Protein AF-A0AA39IUS7-F1 (afdb_monomer_lite)

Secondary structure (DSSP, 8-state):
---HHHHHHHHHHHHTTSS-TT-TTTHHHHHHHHHHHHHHHHHS-S---SGGGTHHHHHHHHHHHTTS-TT-HHHHHHHHHHHHHHHHH---HHHHHHHHHHHHHTT-HHHHHHHHHHHHHHH--HHHHHHHHHHHHHHHHHHHHHHHHGGG--BPTT-S--THHHHSPPP-----HHHHHHHHHHHHHHHTSTTHHHHHHHHHHHHHHHHTTS-EEPHHHHHHHHHH-TT-TT--GGG--EESTTTT-HHHHHHHHHHHHHHHHHHHHHHTSTT----HHHHHHHHHHHTTT-SEEEETTTTEEEE--TT-BHHHHT---EEEPTTS-EEE---TTTHHHHHHHHHHHHHHHHHHHHTT-S-HHHHHHHHHHHHHHH--B---SSSSS----S-TTTTTTTTS------------------------

pLDDT: mean 76.93, std 23.6, range [20.56, 97.19]

Radius of gyration: 26.03 Å; chains: 1; bounding box: 66×70×73 Å

InterPro domains:
  IPR036597 Fido-like domain superfamily [G3DSA:1.10.3290.10] (177-383)
  IPR036597 Fido-like domain superfamily [SSF140931] (259-381)

Sequence (428 aa):
MVLVPSIITMAHLKCFQTSRPDLKHSAVAASLLSHILYSLCMMLPKQTLPTDIMGAEDSSKLEASLLVDDTNLFACAASARLWEGLLERYRIPFLLLLVADVRMALDHAPTALPLYRELQTTIQNINLASWIDESDETISFTRRVTDSLRLSIEYAPGQNWRPERLSEPFPLFKLSKETHSEIDRLWSEVSELENADRDLKTFHCIHTNDIEGVGTLEDSSYLLLLTRGLFSANTRRETVVYTGELKEQPELFLRVLRGTNNALSRVMEMATSEHLTLTPAIICELHHVMLQGTQTVYLDDRDTLRYCAVGVTRQATQINVTARLPTGKMVQFCPHTEVDSYMAYLYHRFNMLMKSLDEDQLDAYACAAWISQNFIDIHPFEVSFGIYYSPPRRLQSRMAMAGSRECSHPFPRATRSAPYLRYNGHQE

Structure (mmCIF, N/CA/C/O backbone):
data_AF-A0AA39IUS7-F1
#
_entry.id   AF-A0AA39IUS7-F1
#
loop_
_atom_site.group_PDB
_atom_site.id
_atom_site.type_symbol
_atom_site.label_atom_id
_atom_site.label_alt_id
_atom_site.label_comp_id
_atom_site.label_asym_id
_atom_site.label_entity_id
_atom_site.label_seq_id
_atom_site.pdbx_PDB_ins_code
_atom_site.Cartn_x
_atom_site.Cartn_y
_atom_site.Cartn_z
_atom_site.occupancy
_atom_site.B_iso_or_equiv
_atom_site.auth_seq_id
_atom_site.auth_comp_id
_atom_site.auth_asym_id
_atom_site.auth_atom_id
_atom_site.pdbx_PDB_model_num
ATOM 1 N N . MET A 1 1 ? 8.312 -0.439 -39.331 1.00 34.50 1 MET A N 1
ATOM 2 C CA . MET A 1 1 ? 9.442 -1.402 -39.288 1.00 34.50 1 MET A CA 1
ATOM 3 C C . MET A 1 1 ? 10.721 -0.617 -38.995 1.00 34.50 1 MET A C 1
ATOM 5 O O . MET A 1 1 ? 10.888 0.412 -39.626 1.00 34.50 1 MET A O 1
ATOM 9 N N . VAL A 1 2 ? 11.571 -1.069 -38.055 1.00 25.72 2 VAL A N 1
ATOM 10 C CA . VAL A 1 2 ? 12.779 -0.404 -37.463 1.00 25.72 2 VAL A CA 1
ATOM 11 C C . VAL A 1 2 ? 12.567 0.404 -36.154 1.00 25.72 2 VAL A C 1
ATOM 13 O O . VAL A 1 2 ? 13.534 0.833 -35.547 1.00 25.72 2 VAL A O 1
ATOM 16 N N . LEU A 1 3 ? 11.352 0.520 -35.602 1.00 27.38 3 LEU A N 1
ATOM 17 C CA . LEU A 1 3 ? 11.117 1.361 -34.406 1.00 27.38 3 LEU A CA 1
ATOM 18 C C . LEU A 1 3 ? 11.402 0.702 -33.035 1.00 27.38 3 LEU A C 1
ATOM 20 O O . LEU A 1 3 ? 11.762 1.401 -32.098 1.00 27.38 3 LEU A O 1
ATOM 24 N N . VAL A 1 4 ? 11.306 -0.623 -32.894 1.00 29.17 4 VAL A N 1
ATOM 25 C CA . VAL A 1 4 ? 11.334 -1.285 -31.566 1.00 29.17 4 VAL A CA 1
ATOM 26 C C . VAL A 1 4 ? 12.717 -1.280 -30.876 1.00 29.17 4 VAL A C 1
ATOM 28 O O . VAL A 1 4 ? 12.769 -0.958 -29.691 1.00 29.17 4 VAL A O 1
ATOM 31 N N . PRO A 1 5 ? 13.854 -1.528 -31.565 1.00 27.59 5 PRO A N 1
ATOM 32 C CA . PRO A 1 5 ? 15.173 -1.477 -30.918 1.00 27.59 5 PRO A CA 1
ATOM 33 C C . PRO A 1 5 ? 15.584 -0.053 -30.506 1.00 27.59 5 PRO A C 1
ATOM 35 O O . PRO A 1 5 ? 16.301 0.137 -29.527 1.00 27.59 5 PRO A O 1
ATOM 38 N N . SER A 1 6 ? 15.115 0.964 -31.235 1.00 28.98 6 SER A N 1
ATOM 39 C CA . SER A 1 6 ? 15.428 2.372 -30.964 1.00 28.98 6 SER A CA 1
ATOM 40 C C . SER A 1 6 ? 14.636 2.938 -29.782 1.00 28.98 6 SER A C 1
ATOM 42 O O . SER A 1 6 ? 15.173 3.763 -29.053 1.00 28.98 6 SER A O 1
ATOM 44 N N . ILE A 1 7 ? 13.408 2.463 -29.544 1.00 36.44 7 ILE A N 1
ATOM 45 C CA . ILE A 1 7 ? 12.541 2.943 -28.453 1.00 36.44 7 ILE A CA 1
ATOM 46 C C . ILE A 1 7 ? 13.031 2.444 -27.080 1.00 36.44 7 ILE A C 1
ATOM 48 O O . ILE A 1 7 ? 13.135 3.237 -26.149 1.00 36.44 7 ILE A O 1
ATOM 52 N N . ILE A 1 8 ? 13.450 1.175 -26.970 1.00 35.47 8 ILE A N 1
ATOM 53 C CA . ILE A 1 8 ? 13.992 0.607 -25.715 1.00 35.47 8 ILE A CA 1
ATOM 54 C C . ILE A 1 8 ? 15.363 1.218 -25.370 1.00 35.47 8 ILE A C 1
ATOM 56 O O . ILE A 1 8 ? 15.661 1.484 -24.208 1.00 35.47 8 ILE A O 1
ATOM 60 N N . THR A 1 9 ? 16.174 1.526 -26.388 1.00 34.22 9 THR A N 1
ATOM 61 C CA . THR A 1 9 ? 17.490 2.160 -26.206 1.00 34.22 9 THR A CA 1
ATOM 62 C C . THR A 1 9 ? 17.373 3.657 -25.862 1.00 34.22 9 THR A C 1
ATOM 64 O O . THR A 1 9 ? 18.205 4.176 -25.121 1.00 34.22 9 THR A O 1
ATOM 67 N N . MET A 1 10 ? 16.341 4.366 -26.347 1.00 29.61 10 MET A N 1
ATOM 68 C CA . MET A 1 10 ? 16.138 5.795 -26.045 1.00 29.61 10 MET A CA 1
ATOM 69 C C . MET A 1 10 ? 15.503 6.048 -24.671 1.00 29.61 10 MET A C 1
ATOM 71 O O . MET A 1 10 ? 15.931 6.989 -24.004 1.00 29.61 10 MET A O 1
ATOM 75 N N . ALA A 1 11 ? 14.577 5.198 -24.209 1.00 34.97 11 ALA A N 1
ATOM 76 C CA . ALA A 1 11 ? 13.985 5.326 -22.871 1.00 34.97 11 ALA A CA 1
ATOM 77 C C . ALA A 1 11 ? 15.021 5.117 -21.742 1.00 34.97 11 ALA A C 1
ATOM 79 O O . ALA A 1 11 ? 14.985 5.792 -20.715 1.00 34.97 11 ALA A O 1
ATOM 80 N N . HIS A 1 12 ? 16.009 4.239 -21.957 1.00 40.88 12 HIS A N 1
ATOM 81 C CA . HIS A 1 12 ? 17.028 3.901 -20.952 1.00 40.88 12 HIS A CA 1
ATOM 82 C C . HIS A 1 12 ? 18.187 4.907 -20.851 1.00 40.88 12 HIS A C 1
ATOM 84 O O . HIS A 1 12 ? 18.722 5.129 -19.766 1.00 40.88 12 HIS A O 1
ATOM 90 N N . LEU A 1 13 ? 18.567 5.573 -21.948 1.00 33.25 13 LEU A N 1
ATOM 91 C CA . LEU A 1 13 ? 19.702 6.511 -21.952 1.00 33.25 13 LEU A CA 1
ATOM 92 C C . LEU A 1 13 ? 19.405 7.856 -21.265 1.00 33.25 13 LEU A C 1
ATOM 94 O O . LEU A 1 13 ? 20.345 8.541 -20.861 1.00 33.25 13 LEU A O 1
ATOM 98 N N . LYS A 1 14 ? 18.130 8.234 -21.104 1.00 35.59 14 LYS A N 1
ATOM 99 C CA . LYS A 1 14 ? 17.738 9.522 -20.505 1.00 35.59 14 LYS A CA 1
ATOM 100 C C . LYS A 1 14 ? 17.311 9.441 -19.040 1.00 35.59 14 LYS A C 1
ATOM 102 O O . LYS A 1 14 ? 17.707 10.328 -18.286 1.00 35.59 14 LYS A O 1
ATOM 107 N N . CYS A 1 15 ? 16.614 8.387 -18.601 1.00 35.00 15 CYS A N 1
ATOM 108 C CA . CYS A 1 15 ? 16.263 8.226 -17.179 1.00 35.00 15 CYS A CA 1
ATOM 109 C C . CYS A 1 15 ? 17.498 8.129 -16.267 1.00 35.00 15 CYS A C 1
ATOM 111 O O . CYS A 1 15 ? 17.465 8.610 -15.141 1.00 35.00 15 CYS A O 1
ATOM 113 N N . PHE A 1 16 ? 18.619 7.595 -16.764 1.00 34.94 16 PHE A N 1
ATOM 114 C CA . PHE A 1 16 ? 19.870 7.522 -16.001 1.00 34.94 16 PHE A CA 1
ATOM 115 C C . PHE A 1 16 ? 20.668 8.836 -15.956 1.00 34.94 16 PHE A C 1
ATOM 117 O O . PHE A 1 16 ? 21.537 8.989 -15.099 1.00 34.94 16 PHE A O 1
ATOM 124 N N . GLN A 1 17 ? 20.408 9.789 -16.858 1.00 33.72 17 GLN A N 1
ATOM 125 C CA . GLN A 1 17 ? 21.148 11.058 -16.907 1.00 33.72 17 GLN A CA 1
ATOM 126 C C . GLN A 1 17 ? 20.554 12.147 -16.002 1.00 33.72 17 GLN A C 1
ATOM 128 O O . GLN A 1 17 ? 21.246 13.122 -15.710 1.00 33.72 17 GLN A O 1
ATOM 133 N N . THR A 1 18 ? 19.312 12.003 -15.531 1.00 33.41 18 THR A N 1
ATOM 134 C CA . THR A 1 18 ? 18.610 13.069 -14.794 1.00 33.41 18 THR A CA 1
ATOM 135 C C . THR A 1 18 ? 18.605 12.901 -13.270 1.00 33.41 18 THR A C 1
ATOM 137 O O . THR A 1 18 ? 18.294 13.857 -12.562 1.00 33.41 18 THR A O 1
ATOM 140 N N . SER A 1 19 ? 19.044 11.763 -12.724 1.00 33.72 19 SER A N 1
ATOM 141 C CA . SER A 1 19 ? 19.106 11.526 -11.274 1.00 33.72 19 SER A CA 1
ATOM 142 C C . SER A 1 19 ? 20.550 11.422 -10.751 1.00 33.72 19 SER A C 1
ATOM 144 O O . SER A 1 19 ? 21.121 10.340 -10.666 1.00 33.72 19 SER A O 1
ATOM 146 N N . ARG A 1 20 ? 21.082 12.574 -10.308 1.00 35.34 20 ARG A N 1
ATOM 147 C CA . ARG A 1 20 ? 22.331 12.816 -9.537 1.00 35.34 20 ARG A CA 1
ATOM 148 C C . ARG A 1 20 ? 23.661 12.882 -10.328 1.00 35.34 20 ARG A C 1
ATOM 150 O O . ARG A 1 20 ? 24.237 11.848 -10.653 1.00 35.34 20 ARG A O 1
ATOM 157 N N . PRO A 1 21 ? 24.253 14.083 -10.507 1.00 32.94 21 PRO A N 1
ATOM 158 C CA . PRO A 1 21 ? 25.556 14.253 -11.168 1.00 32.94 21 PRO A CA 1
ATOM 159 C C . PRO A 1 21 ? 26.789 13.815 -10.341 1.00 32.94 21 PRO A C 1
ATOM 161 O O . PRO A 1 21 ? 27.897 13.798 -10.879 1.00 32.94 21 PRO A O 1
ATOM 164 N N . ASP A 1 22 ? 26.631 13.416 -9.072 1.00 31.47 22 ASP A N 1
ATOM 165 C CA . ASP A 1 22 ? 27.772 13.270 -8.147 1.00 31.47 22 ASP A CA 1
ATOM 166 C C . ASP A 1 22 ? 28.261 11.828 -7.900 1.00 31.47 22 ASP A C 1
ATOM 168 O O . ASP A 1 22 ? 29.234 11.622 -7.175 1.00 31.47 22 ASP A O 1
ATOM 172 N N . LEU A 1 23 ? 27.676 10.811 -8.543 1.00 34.53 23 LEU A N 1
ATOM 173 C CA . LEU A 1 23 ? 28.151 9.420 -8.455 1.00 34.53 23 LEU A CA 1
ATOM 174 C C . LEU A 1 23 ? 28.782 8.964 -9.779 1.00 34.53 23 LEU A C 1
ATOM 176 O O . LEU A 1 23 ? 28.212 8.194 -10.551 1.00 34.53 23 LEU A O 1
ATOM 180 N N . LYS A 1 24 ? 30.025 9.399 -10.019 1.00 33.94 24 LYS A N 1
ATOM 181 C CA . LYS A 1 24 ? 30.855 9.027 -11.188 1.00 33.94 24 LYS A CA 1
ATOM 182 C C . LYS A 1 24 ? 31.202 7.529 -11.303 1.00 33.94 24 LYS A C 1
ATOM 184 O O . LYS A 1 24 ? 31.872 7.142 -12.255 1.00 33.94 24 LYS A O 1
ATOM 189 N N . HIS A 1 25 ? 30.730 6.676 -10.393 1.00 33.97 25 HIS A N 1
ATOM 190 C CA . HIS A 1 25 ? 30.940 5.224 -10.444 1.00 33.97 25 HIS A CA 1
ATOM 191 C C . HIS A 1 25 ? 29.830 4.443 -11.190 1.00 33.97 25 HIS A C 1
ATOM 193 O O . HIS A 1 25 ? 29.992 3.250 -11.417 1.00 33.97 25 HIS A O 1
ATOM 199 N N . SER A 1 26 ? 28.753 5.097 -11.656 1.00 39.56 26 SER A N 1
ATOM 200 C CA . SER A 1 26 ? 27.622 4.456 -12.372 1.00 39.56 26 SER A CA 1
ATOM 201 C C . SER A 1 26 ? 27.828 4.262 -13.893 1.00 39.56 26 SER A C 1
ATOM 203 O O . SER A 1 26 ? 27.102 3.514 -14.548 1.00 39.56 26 SER A O 1
ATOM 205 N N . ALA A 1 27 ? 28.862 4.867 -14.490 1.00 31.34 27 ALA A N 1
ATOM 206 C CA . ALA A 1 27 ? 29.092 4.790 -15.940 1.00 31.34 27 ALA A CA 1
ATOM 207 C C . ALA A 1 27 ? 29.360 3.357 -16.460 1.00 31.34 27 ALA A C 1
ATOM 209 O O . ALA A 1 27 ? 29.090 3.060 -17.623 1.00 31.34 27 ALA A O 1
ATOM 210 N N . VAL A 1 28 ? 29.851 2.458 -15.599 1.00 32.34 28 VAL A N 1
ATOM 211 C CA . VAL A 1 28 ? 30.088 1.044 -15.939 1.00 32.34 28 VAL A CA 1
ATOM 212 C C . VAL A 1 28 ? 28.777 0.248 -15.935 1.00 32.34 28 VAL A C 1
ATOM 214 O O . VAL A 1 28 ? 28.545 -0.520 -16.864 1.00 32.34 28 VAL A O 1
ATOM 217 N N . ALA A 1 29 ? 27.878 0.504 -14.977 1.00 35.59 29 ALA A N 1
ATOM 218 C CA . ALA A 1 29 ? 26.562 -0.135 -14.911 1.00 35.59 29 ALA A CA 1
ATOM 219 C C . ALA A 1 29 ? 25.660 0.287 -16.082 1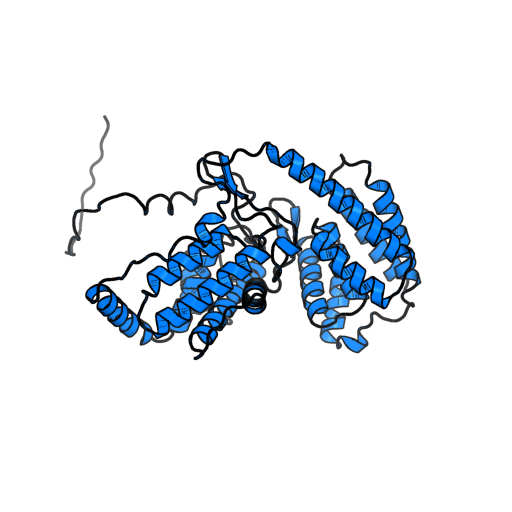.00 35.59 29 ALA A C 1
ATOM 221 O O . ALA A 1 29 ? 25.028 -0.565 -16.695 1.00 35.59 29 ALA A O 1
ATOM 222 N N . ALA A 1 30 ? 25.672 1.570 -16.464 1.00 35.12 30 ALA A N 1
ATOM 223 C CA . ALA A 1 30 ? 24.914 2.073 -17.615 1.00 35.12 30 ALA A CA 1
ATOM 224 C C . ALA A 1 30 ? 25.404 1.493 -18.960 1.00 35.12 30 ALA A C 1
ATOM 226 O O . ALA A 1 30 ? 24.603 1.204 -19.849 1.00 35.12 30 ALA A O 1
ATOM 227 N N . SER A 1 31 ? 26.718 1.279 -19.102 1.00 37.41 31 SER A N 1
ATOM 228 C CA . SER A 1 31 ? 27.314 0.629 -20.278 1.00 37.41 31 SER A CA 1
ATOM 229 C C . SER A 1 31 ? 26.973 -0.868 -20.340 1.00 37.41 31 SER A C 1
ATOM 231 O O . SER A 1 31 ? 26.578 -1.366 -21.395 1.00 37.41 31 SER A O 1
ATOM 233 N N . LEU A 1 32 ? 27.047 -1.576 -19.201 1.00 39.34 32 LEU A N 1
ATOM 234 C CA . LEU A 1 32 ? 26.687 -2.996 -19.111 1.00 39.34 32 LEU A CA 1
ATOM 235 C C . LEU A 1 32 ? 25.189 -3.229 -19.349 1.00 39.34 32 LEU A C 1
ATOM 237 O O . LEU A 1 32 ? 24.839 -4.108 -20.129 1.00 39.34 32 LEU A O 1
ATOM 241 N N . LEU A 1 33 ? 24.312 -2.420 -18.746 1.00 41.81 33 LEU A N 1
ATOM 242 C CA . LEU A 1 33 ? 22.859 -2.479 -18.947 1.00 41.81 33 LEU A CA 1
ATOM 243 C C . LEU A 1 33 ? 22.482 -2.195 -20.401 1.00 41.81 33 LEU A C 1
ATOM 245 O O . LEU A 1 33 ? 21.697 -2.937 -20.978 1.00 41.81 33 LEU A O 1
ATOM 249 N N . SER A 1 34 ? 23.102 -1.195 -21.034 1.00 44.97 34 SER A N 1
ATOM 250 C CA . SER A 1 34 ? 22.923 -0.925 -22.466 1.00 44.97 34 SER A CA 1
ATOM 251 C C . SER A 1 34 ? 23.343 -2.120 -23.336 1.00 44.97 34 SER A C 1
ATOM 253 O O . SER A 1 34 ? 22.627 -2.496 -24.263 1.00 44.97 34 SER A O 1
ATOM 255 N N . HIS A 1 35 ? 24.451 -2.795 -23.009 1.00 42.31 35 HIS A N 1
ATOM 256 C CA . HIS A 1 35 ? 24.886 -4.012 -23.708 1.00 42.31 35 HIS A CA 1
ATOM 257 C C . HIS A 1 35 ? 23.999 -5.237 -23.447 1.00 42.31 35 HIS A C 1
ATOM 259 O O . HIS A 1 35 ? 23.743 -6.011 -24.374 1.00 42.31 35 HIS A O 1
ATOM 265 N N . ILE A 1 36 ? 23.501 -5.413 -22.223 1.00 45.62 36 ILE A N 1
ATOM 266 C CA . ILE A 1 36 ? 22.589 -6.500 -21.844 1.00 45.62 36 ILE A CA 1
ATOM 267 C C . ILE A 1 36 ? 21.228 -6.301 -22.514 1.00 45.62 36 ILE A C 1
ATOM 269 O O . ILE A 1 36 ? 20.709 -7.245 -23.101 1.00 45.62 36 ILE A O 1
ATOM 273 N N . LEU A 1 37 ? 20.697 -5.076 -22.529 1.00 47.44 37 LEU A N 1
ATOM 274 C CA . LEU A 1 37 ? 19.437 -4.720 -23.186 1.00 47.44 37 LEU A CA 1
ATOM 275 C C . LEU A 1 37 ? 19.537 -4.783 -24.710 1.00 47.44 37 LEU A C 1
ATOM 277 O O . LEU A 1 37 ? 18.619 -5.283 -25.354 1.00 47.44 37 LEU A O 1
ATOM 281 N N . TYR A 1 38 ? 20.661 -4.359 -25.295 1.00 45.28 38 TYR A N 1
ATOM 282 C CA . TYR A 1 38 ? 20.930 -4.547 -26.722 1.00 45.28 38 TYR A CA 1
ATOM 283 C C . TYR A 1 38 ? 21.001 -6.040 -27.076 1.00 45.28 38 TYR A C 1
ATOM 285 O O . TYR A 1 38 ? 20.411 -6.471 -28.063 1.00 45.28 38 TYR A O 1
ATOM 293 N N . SER A 1 39 ? 21.641 -6.856 -26.233 1.00 39.97 39 SER A N 1
ATOM 294 C CA . SER A 1 39 ? 21.718 -8.310 -26.426 1.00 39.97 39 SER A CA 1
ATOM 295 C C . SER A 1 39 ? 20.362 -9.000 -26.226 1.00 39.97 39 SER A C 1
ATOM 297 O O . SER A 1 39 ? 20.008 -9.868 -27.015 1.00 39.97 39 SER A O 1
ATOM 299 N N . LEU A 1 40 ? 19.560 -8.584 -25.242 1.00 45.62 40 LEU A N 1
ATOM 300 C CA . LEU A 1 40 ? 18.198 -9.075 -24.991 1.00 45.62 40 LEU A CA 1
ATOM 301 C C . LEU A 1 40 ? 17.219 -8.665 -26.099 1.00 45.62 40 LEU A C 1
ATOM 303 O O . LEU A 1 40 ? 16.449 -9.502 -26.560 1.00 45.62 40 LEU A O 1
ATOM 307 N N . CYS A 1 41 ? 17.292 -7.426 -26.598 1.00 44.19 41 CYS A N 1
ATOM 308 C CA . CYS A 1 41 ? 16.522 -6.964 -27.762 1.00 44.19 41 CYS A CA 1
ATOM 309 C C . CYS A 1 41 ? 16.896 -7.702 -29.053 1.00 44.19 41 CYS A C 1
ATOM 311 O O . CYS A 1 41 ? 16.067 -7.819 -29.952 1.00 44.19 41 CYS A O 1
ATOM 313 N N . MET A 1 42 ? 18.139 -8.177 -29.165 1.00 40.41 42 MET A N 1
ATOM 314 C CA . MET A 1 42 ? 18.605 -8.970 -30.305 1.00 40.41 42 MET A CA 1
ATOM 315 C C . MET A 1 42 ? 18.326 -10.472 -30.140 1.00 40.41 42 MET A C 1
ATOM 317 O O . MET A 1 42 ? 18.322 -11.195 -31.136 1.00 40.41 42 MET A O 1
ATOM 321 N N . MET A 1 43 ? 18.084 -10.941 -28.910 1.00 41.47 43 MET A N 1
ATOM 322 C CA . MET A 1 43 ? 17.801 -12.342 -28.584 1.00 41.47 43 MET A CA 1
ATOM 323 C C . MET A 1 43 ? 16.319 -12.668 -28.417 1.00 41.47 43 MET A C 1
ATOM 325 O O . MET A 1 43 ? 15.943 -13.821 -28.620 1.00 41.47 43 MET A O 1
ATOM 329 N N . LEU A 1 44 ? 15.471 -11.691 -28.095 1.00 46.94 44 LEU A N 1
ATOM 330 C CA . LEU A 1 44 ? 14.039 -11.826 -28.314 1.00 46.94 44 LEU A CA 1
ATOM 331 C C . LEU A 1 44 ? 13.848 -11.819 -29.836 1.00 46.94 44 LEU A C 1
ATOM 333 O O . LEU A 1 44 ? 14.145 -10.802 -30.473 1.00 46.94 44 LEU A O 1
ATOM 337 N N . PRO A 1 45 ? 13.454 -12.944 -30.464 1.00 41.50 45 PRO A N 1
ATOM 338 C CA . PRO A 1 45 ? 13.246 -12.963 -31.903 1.00 41.50 45 PRO A CA 1
ATOM 339 C C . PRO A 1 45 ? 12.305 -11.813 -32.273 1.00 41.50 45 PRO A C 1
ATOM 341 O O . PRO A 1 45 ? 11.423 -11.469 -31.493 1.00 41.50 45 PRO A O 1
ATOM 344 N N . LYS A 1 46 ? 12.460 -11.243 -33.477 1.00 40.53 46 LYS A N 1
ATOM 345 C CA . LYS A 1 46 ? 11.573 -10.226 -34.098 1.00 40.53 46 LYS A CA 1
ATOM 346 C C . LYS A 1 46 ? 10.090 -10.653 -34.220 1.00 40.53 46 LYS A C 1
ATOM 348 O O . LYS A 1 46 ? 9.352 -10.111 -35.039 1.00 40.53 46 LYS A O 1
ATOM 353 N N . GLN A 1 47 ? 9.677 -11.667 -33.477 1.00 43.59 47 GLN A N 1
ATOM 354 C CA . GLN A 1 47 ? 8.309 -12.054 -33.255 1.00 43.59 47 GLN A CA 1
ATOM 355 C C . GLN A 1 47 ? 7.626 -10.935 -32.475 1.00 43.59 47 GLN A C 1
ATOM 357 O O . GLN A 1 47 ? 8.203 -10.308 -31.589 1.00 43.59 47 GLN A O 1
ATOM 362 N N . THR A 1 48 ? 6.415 -10.645 -32.924 1.00 52.62 48 THR A N 1
ATOM 363 C CA . THR A 1 48 ? 5.386 -9.880 -32.233 1.00 52.62 48 THR A CA 1
ATOM 364 C C . THR A 1 48 ? 5.540 -9.977 -30.717 1.00 52.62 48 THR A C 1
ATOM 366 O O . THR A 1 48 ? 5.835 -11.057 -30.198 1.00 52.62 48 THR A O 1
ATOM 369 N N . LEU A 1 49 ? 5.329 -8.858 -30.004 1.00 58.81 49 LEU A N 1
ATOM 370 C CA . LEU A 1 49 ? 5.056 -8.896 -28.562 1.00 58.81 49 LEU A CA 1
ATOM 371 C C . LEU A 1 49 ? 4.188 -10.139 -28.296 1.00 58.81 49 LEU A C 1
ATOM 373 O O . LEU A 1 49 ? 3.271 -10.350 -29.099 1.00 58.81 49 LEU A O 1
ATOM 377 N N . PRO A 1 50 ? 4.483 -10.974 -27.280 1.00 62.97 50 PRO A N 1
ATOM 378 C CA . PRO A 1 50 ? 3.743 -12.206 -26.975 1.00 62.97 50 PRO A CA 1
ATOM 379 C C . PRO A 1 50 ? 2.317 -11.889 -26.480 1.00 62.97 50 PRO A C 1
ATOM 381 O O . PRO A 1 50 ? 1.919 -12.177 -25.357 1.00 62.97 50 PRO A O 1
ATOM 384 N N . THR A 1 51 ? 1.565 -11.242 -27.360 1.00 62.91 51 THR A N 1
ATOM 385 C CA . THR A 1 51 ? 0.215 -10.696 -27.260 1.00 62.91 51 THR A CA 1
ATOM 386 C C . THR A 1 51 ? -0.810 -11.806 -27.409 1.00 62.91 51 THR A C 1
ATOM 388 O O . THR A 1 51 ? -1.869 -11.766 -26.787 1.00 62.91 51 THR A O 1
ATOM 391 N N . ASP A 1 52 ? -0.435 -12.866 -28.128 1.00 69.69 52 ASP A N 1
ATOM 392 C CA . ASP A 1 52 ? -1.208 -14.091 -28.308 1.00 69.69 52 ASP A CA 1
ATOM 393 C C . ASP A 1 52 ? -1.667 -14.696 -26.966 1.00 69.69 52 ASP A C 1
ATOM 395 O O . ASP A 1 52 ? -2.744 -15.281 -26.888 1.00 69.69 52 ASP A O 1
ATOM 399 N N . ILE A 1 53 ? -0.876 -14.521 -25.897 1.00 81.94 53 ILE A N 1
ATOM 400 C CA . ILE A 1 53 ? -1.162 -15.046 -24.550 1.00 81.94 53 ILE A CA 1
ATOM 401 C C . ILE A 1 53 ? -1.979 -14.049 -23.706 1.00 81.94 53 ILE A C 1
ATOM 403 O O . ILE A 1 53 ? -2.722 -14.457 -22.817 1.00 81.94 53 ILE A O 1
ATOM 407 N N . MET A 1 54 ? -1.866 -12.745 -23.979 1.00 83.88 54 MET A N 1
ATOM 408 C CA . MET A 1 54 ? -2.444 -11.676 -23.150 1.00 83.88 54 MET A CA 1
ATOM 409 C C . MET A 1 54 ? -3.867 -11.277 -23.567 1.00 83.88 54 MET A C 1
ATOM 411 O O . MET A 1 54 ? -4.515 -10.480 -22.898 1.00 83.88 54 MET A O 1
ATOM 415 N N . GLY A 1 55 ? -4.375 -11.813 -24.679 1.00 89.12 55 GLY A N 1
ATOM 416 C CA . GLY A 1 55 ? -5.646 -11.383 -25.261 1.00 89.12 55 GLY A CA 1
ATOM 417 C C . GLY A 1 55 ? -5.546 -10.004 -25.925 1.00 89.12 55 GLY A C 1
ATOM 418 O O . GLY A 1 55 ? -4.662 -9.198 -25.630 1.00 89.12 55 GLY A O 1
ATOM 419 N N . ALA A 1 56 ? -6.456 -9.718 -26.859 1.00 89.12 56 ALA A N 1
ATOM 420 C CA . ALA A 1 56 ? -6.350 -8.543 -27.730 1.00 89.12 56 ALA A CA 1
ATOM 421 C C . ALA A 1 56 ? -6.407 -7.201 -26.972 1.00 89.12 56 ALA A C 1
ATOM 423 O O . ALA A 1 56 ? -5.708 -6.256 -27.333 1.00 89.12 56 ALA A O 1
ATOM 424 N N . GLU A 1 57 ? -7.214 -7.115 -25.911 1.00 93.31 57 GLU A N 1
ATOM 425 C CA . GLU A 1 57 ? -7.393 -5.874 -25.152 1.00 93.31 57 GLU A CA 1
ATOM 426 C C . GLU A 1 57 ? -6.138 -5.493 -24.354 1.00 93.31 57 GLU A C 1
ATOM 428 O O . GLU A 1 57 ? -5.627 -4.382 -24.501 1.00 93.31 57 GLU A O 1
ATOM 433 N N . ASP A 1 58 ? -5.619 -6.402 -23.525 1.00 93.38 58 ASP A N 1
ATOM 434 C CA . ASP A 1 58 ? -4.424 -6.139 -22.713 1.00 93.38 58 ASP A CA 1
ATOM 435 C C . ASP A 1 58 ? -3.179 -5.954 -23.589 1.00 93.38 58 ASP A C 1
ATOM 437 O O . ASP A 1 58 ? -2.335 -5.111 -23.289 1.00 93.38 58 ASP A O 1
ATOM 441 N N . SER A 1 59 ? -3.104 -6.676 -24.708 1.00 91.12 59 SER A N 1
ATOM 442 C CA . SER A 1 59 ? -2.067 -6.505 -25.727 1.00 91.12 59 SER A CA 1
ATOM 443 C C . SER A 1 59 ? -2.072 -5.105 -26.329 1.00 91.12 59 SER A C 1
ATOM 445 O O . SER A 1 59 ? -1.039 -4.441 -26.358 1.00 91.12 59 SER A O 1
ATOM 447 N N . SER A 1 60 ? -3.244 -4.618 -26.746 1.00 91.69 60 SER A N 1
ATOM 448 C CA . SER A 1 60 ? -3.386 -3.270 -27.302 1.00 91.69 60 SER A CA 1
ATOM 449 C C . SER A 1 60 ? -3.039 -2.190 -26.272 1.00 91.69 60 SER A C 1
ATOM 451 O O . SER A 1 60 ? -2.370 -1.210 -26.606 1.00 91.69 60 SER A O 1
ATOM 453 N N . LYS A 1 61 ? -3.422 -2.381 -25.000 1.00 94.12 61 LYS A N 1
ATOM 454 C CA . LYS A 1 61 ? -3.030 -1.478 -23.905 1.00 94.12 61 LYS A CA 1
ATOM 455 C C . LYS A 1 61 ? -1.518 -1.481 -23.682 1.00 94.12 61 LYS A C 1
ATOM 457 O O . LYS A 1 61 ? -0.938 -0.408 -23.523 1.00 94.12 61 LYS A O 1
ATOM 462 N N . LEU A 1 62 ? -0.882 -2.656 -23.686 1.00 92.62 62 LEU A N 1
ATOM 463 C CA . LEU A 1 62 ? 0.569 -2.776 -23.558 1.00 92.62 62 LEU A CA 1
ATOM 464 C C . LEU A 1 62 ? 1.272 -2.057 -24.716 1.00 92.62 62 LEU A C 1
ATOM 466 O O . LEU A 1 62 ? 2.133 -1.221 -24.470 1.00 92.62 62 LEU A O 1
ATOM 470 N N . GLU A 1 63 ? 0.864 -2.296 -25.959 1.00 90.88 63 GLU A N 1
ATOM 471 C CA . GLU A 1 63 ? 1.426 -1.613 -27.130 1.00 90.88 63 GLU A CA 1
ATOM 472 C C . GLU A 1 63 ? 1.297 -0.090 -27.034 1.00 90.88 63 GLU A C 1
ATOM 474 O O . GLU A 1 63 ? 2.287 0.620 -27.203 1.00 90.88 63 GLU A O 1
ATOM 479 N N . ALA A 1 64 ? 0.111 0.420 -26.690 1.00 92.06 64 ALA A N 1
ATOM 480 C CA . ALA A 1 64 ? -0.106 1.854 -26.512 1.00 92.06 64 ALA A CA 1
ATOM 481 C C . ALA A 1 64 ? 0.782 2.439 -25.401 1.00 92.06 64 ALA A C 1
ATOM 483 O O . ALA A 1 64 ? 1.331 3.529 -25.552 1.00 92.06 64 ALA A O 1
ATOM 484 N N . SER A 1 65 ? 0.968 1.700 -24.305 1.00 92.19 65 SER A N 1
ATOM 485 C CA . SER A 1 65 ? 1.783 2.139 -23.168 1.00 92.19 65 SER A CA 1
ATOM 486 C C . SER A 1 65 ? 3.281 2.249 -23.478 1.00 92.19 65 SER A C 1
ATOM 488 O O . SER A 1 65 ? 3.973 3.027 -22.824 1.00 92.19 65 SER A O 1
ATOM 490 N N . LEU A 1 66 ? 3.770 1.515 -24.487 1.00 89.19 66 LEU A N 1
ATOM 491 C CA . LEU A 1 66 ? 5.165 1.547 -24.949 1.00 89.19 66 LEU A CA 1
ATOM 492 C C . LEU A 1 66 ? 5.451 2.708 -25.915 1.00 89.19 66 LEU A C 1
ATOM 494 O O . LEU A 1 66 ? 6.610 2.977 -26.219 1.00 89.19 66 LEU A O 1
ATOM 498 N N . LEU A 1 67 ? 4.409 3.378 -26.415 1.00 90.25 67 LEU A N 1
ATOM 499 C CA . LEU A 1 67 ? 4.506 4.514 -27.339 1.00 90.25 67 LEU A CA 1
ATOM 500 C C . LEU A 1 67 ? 4.366 5.871 -26.634 1.00 90.25 67 LEU A C 1
ATOM 502 O O . LEU A 1 67 ? 4.294 6.906 -27.297 1.00 90.25 67 LEU A O 1
ATOM 506 N N . VAL A 1 68 ? 4.286 5.867 -25.303 1.00 86.75 68 VAL A N 1
ATOM 507 C CA . VAL A 1 68 ? 4.183 7.078 -24.487 1.00 86.75 68 VAL A CA 1
ATOM 508 C C . VAL A 1 68 ? 5.477 7.895 -24.570 1.00 86.75 68 VAL A C 1
ATOM 510 O O . VAL A 1 68 ? 6.573 7.344 -24.523 1.00 86.75 68 VAL A O 1
ATOM 513 N N . ASP A 1 69 ? 5.326 9.215 -24.689 1.00 84.75 69 ASP A N 1
ATOM 514 C CA . ASP A 1 69 ? 6.423 10.187 -24.645 1.00 84.75 69 ASP A CA 1
ATOM 515 C C . ASP A 1 69 ? 7.115 10.162 -23.271 1.00 84.75 69 ASP A C 1
ATOM 517 O O . ASP A 1 69 ? 6.453 10.313 -22.241 1.00 84.75 69 ASP A O 1
ATOM 521 N N . ASP A 1 70 ? 8.441 10.001 -23.261 1.00 79.62 70 ASP A N 1
ATOM 522 C CA . ASP A 1 70 ? 9.258 9.900 -22.047 1.00 79.62 70 ASP A CA 1
ATOM 523 C C . ASP A 1 70 ? 9.274 11.197 -21.224 1.00 79.62 70 ASP A C 1
ATOM 525 O O . ASP A 1 70 ? 9.516 11.165 -20.016 1.00 79.62 70 ASP A O 1
ATOM 529 N N . THR A 1 71 ? 8.949 12.330 -21.848 1.00 83.62 71 THR A N 1
ATOM 530 C CA . THR A 1 71 ? 8.802 13.624 -21.173 1.00 83.62 71 THR A CA 1
ATOM 531 C C . THR A 1 71 ? 7.465 13.773 -20.446 1.00 83.62 71 THR A C 1
ATOM 533 O O . THR A 1 71 ? 7.327 14.626 -19.570 1.00 83.62 71 THR A O 1
ATOM 536 N N . ASN A 1 72 ? 6.474 12.930 -20.753 1.00 85.56 72 ASN A N 1
ATOM 537 C CA . ASN A 1 72 ? 5.174 12.950 -20.094 1.00 85.56 72 ASN A CA 1
ATOM 538 C C . ASN A 1 72 ? 5.161 11.997 -18.893 1.00 85.56 72 ASN A C 1
ATOM 540 O O . ASN A 1 72 ? 4.642 10.880 -18.957 1.00 85.56 72 ASN A O 1
ATOM 544 N N . LEU A 1 73 ? 5.695 12.462 -17.762 1.00 86.94 73 LEU A N 1
ATOM 545 C CA . LEU A 1 73 ? 5.817 11.656 -16.543 1.00 86.94 73 LEU A CA 1
ATOM 546 C C . LEU A 1 73 ? 4.469 11.127 -16.024 1.00 86.94 73 LEU A C 1
ATOM 548 O O . LEU A 1 73 ? 4.403 10.008 -15.514 1.00 86.94 73 LEU A O 1
ATOM 552 N N . PHE A 1 74 ? 3.373 11.866 -16.211 1.00 87.88 74 PHE A N 1
ATOM 553 C CA . PHE A 1 74 ? 2.032 11.386 -15.861 1.00 87.88 74 PHE A CA 1
ATOM 554 C C . PHE A 1 74 ? 1.650 10.133 -16.662 1.00 87.88 74 PHE A C 1
ATOM 556 O O . PHE A 1 74 ? 1.152 9.150 -16.101 1.00 87.88 74 PHE A O 1
ATOM 563 N N . ALA A 1 75 ? 1.891 10.155 -17.975 1.00 87.81 75 ALA A N 1
ATOM 564 C CA . ALA A 1 75 ? 1.620 9.024 -18.849 1.00 87.81 75 ALA A CA 1
ATOM 565 C C . ALA A 1 75 ? 2.593 7.862 -18.582 1.00 87.81 75 ALA A C 1
ATOM 567 O O . ALA A 1 75 ? 2.149 6.717 -18.519 1.00 87.81 75 ALA A O 1
ATOM 568 N N . CYS A 1 76 ? 3.871 8.142 -18.305 1.00 90.00 76 CYS A N 1
ATOM 569 C CA . CYS A 1 76 ? 4.846 7.130 -17.884 1.00 90.00 76 CYS A CA 1
ATOM 570 C C . CYS A 1 76 ? 4.407 6.413 -16.598 1.00 90.00 76 CYS A C 1
ATOM 572 O O . CYS A 1 76 ? 4.435 5.184 -16.536 1.00 90.00 76 CYS A O 1
ATOM 574 N N . ALA A 1 77 ? 3.922 7.152 -15.593 1.00 90.06 77 ALA A N 1
ATOM 575 C CA . ALA A 1 77 ? 3.379 6.560 -14.370 1.00 90.06 77 ALA A CA 1
ATOM 576 C C . ALA A 1 77 ? 2.168 5.658 -14.663 1.00 90.06 77 ALA A C 1
ATOM 578 O O . ALA A 1 77 ? 2.011 4.601 -14.053 1.00 90.06 77 ALA A O 1
ATOM 579 N N . ALA A 1 78 ? 1.305 6.054 -15.605 1.00 91.56 78 ALA A N 1
ATOM 580 C CA . ALA A 1 78 ? 0.168 5.239 -16.025 1.00 91.56 78 ALA A CA 1
ATOM 581 C C . ALA A 1 78 ? 0.604 3.940 -16.717 1.00 91.56 78 ALA A C 1
ATOM 583 O O . ALA A 1 78 ? 0.062 2.885 -16.383 1.00 91.56 78 ALA A O 1
ATOM 584 N N . SER A 1 79 ? 1.598 4.005 -17.606 1.00 93.56 79 SER A N 1
ATOM 585 C CA . SER A 1 79 ? 2.197 2.830 -18.247 1.00 93.56 79 SER A CA 1
ATOM 586 C C . SER A 1 79 ? 2.830 1.887 -17.223 1.00 93.56 79 SER A C 1
ATOM 588 O O . SER A 1 79 ? 2.520 0.701 -17.224 1.00 93.56 79 SER A O 1
ATOM 590 N N . ALA A 1 80 ? 3.623 2.408 -16.284 1.00 93.44 80 ALA A N 1
ATOM 591 C CA . ALA A 1 80 ? 4.246 1.608 -15.229 1.00 93.44 80 ALA A CA 1
ATOM 592 C C . ALA A 1 80 ? 3.210 0.851 -14.376 1.00 93.44 80 ALA A C 1
ATOM 594 O O . ALA A 1 80 ? 3.328 -0.357 -14.171 1.00 93.44 80 ALA A O 1
ATOM 595 N N . ARG A 1 81 ? 2.134 1.529 -13.949 1.00 94.00 81 ARG A N 1
ATOM 596 C CA . ARG A 1 81 ? 1.020 0.895 -13.217 1.00 94.00 81 ARG A CA 1
ATOM 597 C C . ARG A 1 81 ? 0.315 -0.183 -14.040 1.00 94.00 81 ARG A C 1
ATOM 599 O O . ARG A 1 81 ? -0.091 -1.207 -13.494 1.00 94.00 81 ARG A O 1
ATOM 606 N N . LEU A 1 82 ? 0.139 0.050 -15.343 1.00 95.06 82 LEU A N 1
ATOM 607 C CA . LEU A 1 82 ? -0.421 -0.951 -16.247 1.00 95.06 82 LEU A CA 1
ATOM 608 C C . LEU A 1 82 ? 0.486 -2.185 -16.310 1.00 95.06 82 LEU A C 1
ATOM 610 O O . LEU A 1 82 ? -0.025 -3.296 -16.218 1.00 95.06 82 LEU A O 1
ATOM 614 N N . TRP A 1 83 ? 1.802 -2.005 -16.443 1.00 95.44 83 TRP A N 1
ATOM 615 C CA . TRP A 1 83 ? 2.755 -3.115 -16.526 1.00 95.44 83 TRP A CA 1
ATOM 616 C C . TRP A 1 83 ? 2.765 -3.964 -15.258 1.00 95.44 83 TRP A C 1
ATOM 618 O O . TRP A 1 83 ? 2.742 -5.184 -15.370 1.00 95.44 83 TRP A O 1
ATOM 628 N N . GLU A 1 84 ? 2.703 -3.347 -14.076 1.00 94.62 84 GLU A N 1
ATOM 629 C CA . GLU A 1 84 ? 2.541 -4.055 -12.796 1.00 94.62 84 GLU A CA 1
ATOM 630 C C . GLU A 1 84 ? 1.276 -4.930 -12.790 1.00 94.62 84 GLU A C 1
ATOM 632 O O . GLU A 1 84 ? 1.341 -6.140 -12.566 1.00 94.62 84 GLU A O 1
ATOM 637 N N . GLY A 1 85 ? 0.122 -4.352 -13.145 1.00 94.25 85 GLY A N 1
ATOM 638 C CA . GLY A 1 85 ? -1.143 -5.096 -13.200 1.00 94.25 85 GLY A CA 1
ATOM 639 C C . GLY A 1 85 ? -1.204 -6.149 -14.316 1.00 94.25 85 GLY A C 1
ATOM 640 O O . GLY A 1 85 ? -1.968 -7.113 -14.236 1.00 94.25 85 GLY A O 1
ATOM 641 N N . LEU A 1 86 ? -0.419 -5.989 -15.383 1.00 94.94 86 LEU A N 1
ATOM 642 C CA . LEU A 1 86 ? -0.246 -7.022 -16.402 1.00 94.94 86 LEU A CA 1
ATOM 643 C C . LEU A 1 86 ? 0.681 -8.130 -15.909 1.00 94.94 86 LEU A C 1
ATOM 645 O O . LEU A 1 86 ? 0.377 -9.288 -16.158 1.00 94.94 86 LEU A O 1
ATOM 649 N N . LEU A 1 87 ? 1.757 -7.811 -15.189 1.00 94.75 87 LEU A N 1
ATOM 650 C CA . LEU A 1 87 ? 2.704 -8.793 -14.662 1.00 94.75 87 LEU A CA 1
ATOM 651 C C . LEU A 1 87 ? 2.052 -9.739 -13.644 1.00 94.75 87 LEU A C 1
ATOM 653 O O . LEU A 1 87 ? 2.430 -10.906 -13.559 1.00 94.75 87 LEU A O 1
ATOM 657 N N . GLU A 1 88 ? 1.086 -9.251 -12.866 1.00 92.38 88 GLU A N 1
ATOM 658 C CA . GLU A 1 88 ? 0.288 -10.076 -11.947 1.00 92.38 88 GLU A CA 1
ATOM 659 C C . GLU A 1 88 ? -0.555 -11.126 -12.680 1.00 92.38 88 GLU A C 1
ATOM 661 O O . GLU A 1 88 ? -0.741 -12.233 -12.178 1.00 92.38 88 GLU A O 1
ATOM 666 N N . ARG A 1 89 ? -1.038 -10.795 -13.883 1.00 94.06 89 ARG A N 1
ATOM 667 C CA . ARG A 1 89 ? -1.882 -11.673 -14.710 1.00 94.06 89 ARG A CA 1
ATOM 668 C C . ARG A 1 89 ? -1.064 -12.550 -15.656 1.00 94.06 89 ARG A C 1
ATOM 670 O O . ARG A 1 89 ? -1.416 -13.699 -15.903 1.00 94.06 89 ARG A O 1
ATOM 677 N N . TYR A 1 90 ? 0.035 -12.007 -16.167 1.00 93.56 90 TYR A N 1
ATOM 678 C CA . TYR A 1 90 ? 0.876 -12.591 -17.200 1.00 93.56 90 TYR A CA 1
ATOM 679 C C . TYR A 1 90 ? 2.343 -12.518 -16.760 1.00 93.56 90 TYR A C 1
ATOM 681 O O . TYR A 1 90 ? 3.055 -11.543 -17.001 1.00 93.56 90 TYR A O 1
ATOM 689 N N . ARG A 1 91 ? 2.819 -13.589 -16.122 1.00 93.31 91 ARG A N 1
ATOM 690 C CA . ARG A 1 91 ? 4.225 -13.780 -15.720 1.00 93.31 91 ARG A CA 1
ATOM 691 C C . ARG A 1 91 ? 5.099 -14.146 -16.927 1.00 93.31 91 ARG A C 1
ATOM 693 O O . ARG A 1 91 ? 5.572 -15.270 -17.046 1.00 93.31 91 ARG A O 1
ATOM 700 N N . ILE A 1 92 ? 5.263 -13.216 -17.869 1.00 91.75 92 ILE A N 1
ATOM 701 C CA . ILE A 1 92 ? 6.055 -13.420 -19.094 1.00 91.75 92 ILE A CA 1
ATOM 702 C C . ILE A 1 92 ? 7.388 -12.654 -19.038 1.00 91.75 92 ILE A C 1
ATOM 704 O O . ILE A 1 92 ? 7.429 -11.562 -18.464 1.00 91.75 92 ILE A O 1
ATOM 708 N N . PRO A 1 93 ? 8.460 -13.150 -19.692 1.00 92.06 93 PRO A N 1
ATOM 709 C CA . PRO A 1 93 ? 9.795 -12.538 -19.653 1.00 92.06 93 PRO A CA 1
ATOM 710 C C . PRO A 1 93 ? 9.830 -11.036 -19.947 1.00 92.06 93 PRO A C 1
ATOM 712 O O . PRO A 1 93 ? 10.541 -10.285 -19.287 1.00 92.06 93 PRO A O 1
ATOM 715 N N . PHE A 1 94 ? 9.038 -10.582 -20.919 1.00 89.88 94 PHE A N 1
ATOM 716 C CA . PHE A 1 94 ? 9.005 -9.174 -21.306 1.00 89.88 94 PHE A CA 1
ATOM 717 C C . PHE A 1 94 ? 8.454 -8.266 -20.194 1.00 89.88 94 PHE A C 1
ATOM 719 O O . PHE A 1 94 ? 9.048 -7.233 -19.899 1.00 89.88 94 PHE A O 1
ATOM 726 N N . LEU A 1 95 ? 7.360 -8.665 -19.535 1.00 93.62 95 LEU A N 1
ATOM 727 C CA . LEU A 1 95 ? 6.790 -7.903 -18.419 1.00 93.62 95 LEU A CA 1
ATOM 728 C C . LEU A 1 95 ? 7.672 -7.976 -17.171 1.00 93.62 95 LEU A C 1
ATOM 730 O O . LEU A 1 95 ? 7.797 -6.974 -16.473 1.00 93.62 95 LEU A O 1
ATOM 734 N N . LEU A 1 96 ? 8.317 -9.124 -16.920 1.00 95.25 96 LEU A N 1
ATOM 735 C CA . LEU A 1 96 ? 9.306 -9.260 -15.846 1.00 95.25 96 LEU A CA 1
ATOM 736 C C . LEU A 1 96 ? 10.421 -8.225 -16.005 1.00 95.25 96 LEU A C 1
ATOM 738 O O . LEU A 1 96 ? 10.721 -7.513 -15.052 1.00 95.25 96 LEU A O 1
ATOM 742 N N . LEU A 1 97 ? 10.976 -8.103 -17.215 1.00 93.94 97 LEU A N 1
ATOM 743 C CA . LEU A 1 97 ? 12.013 -7.121 -17.522 1.00 93.94 97 LEU A CA 1
ATOM 744 C C . LEU A 1 97 ? 11.508 -5.682 -17.357 1.00 93.94 97 LEU A C 1
ATOM 746 O O . LEU A 1 97 ? 12.129 -4.908 -16.638 1.00 93.94 97 LEU A O 1
ATOM 750 N N . LEU A 1 98 ? 10.374 -5.331 -17.975 1.00 93.38 98 LEU A N 1
ATOM 751 C CA . LEU A 1 98 ? 9.836 -3.965 -17.920 1.00 93.38 98 LEU A CA 1
ATOM 752 C C . LEU A 1 98 ? 9.578 -3.495 -16.488 1.00 93.38 98 LEU A C 1
ATOM 754 O O . LEU A 1 98 ? 9.952 -2.386 -16.113 1.00 93.38 98 LEU A O 1
ATOM 758 N N . VAL A 1 99 ? 8.935 -4.336 -15.682 1.00 95.56 99 VAL A N 1
ATOM 759 C CA . VAL A 1 99 ? 8.621 -3.990 -14.297 1.00 95.56 99 VAL A CA 1
ATOM 760 C C . VAL A 1 99 ? 9.889 -3.951 -13.441 1.00 95.56 99 VAL A C 1
ATOM 762 O O . VAL A 1 99 ? 10.039 -3.043 -12.622 1.00 95.56 99 VAL A O 1
ATOM 765 N N . ALA A 1 100 ? 10.826 -4.884 -13.641 1.00 95.75 100 ALA A N 1
ATOM 766 C CA . ALA A 1 100 ? 12.113 -4.857 -12.951 1.00 95.75 100 ALA A CA 1
ATOM 767 C C . ALA A 1 100 ? 12.887 -3.565 -13.253 1.00 95.75 100 ALA A C 1
ATOM 769 O O . ALA A 1 100 ? 13.371 -2.922 -12.324 1.00 95.75 100 ALA A O 1
ATOM 770 N N . ASP A 1 101 ? 12.925 -3.146 -14.521 1.00 92.94 101 ASP A N 1
ATOM 771 C CA . ASP A 1 101 ? 13.571 -1.908 -14.958 1.00 92.94 101 ASP A CA 1
ATOM 772 C C . ASP A 1 101 ? 12.930 -0.678 -14.306 1.00 92.94 101 ASP A C 1
ATOM 774 O O . ASP A 1 101 ? 13.647 0.173 -13.784 1.00 92.94 101 ASP A O 1
ATOM 778 N N . VAL A 1 102 ? 11.593 -0.592 -14.271 1.00 91.94 102 VAL A N 1
ATOM 779 C CA . VAL A 1 102 ? 10.883 0.511 -13.596 1.00 91.94 102 VAL A CA 1
ATOM 780 C C . VAL A 1 102 ? 11.250 0.569 -12.116 1.00 91.94 102 VAL A C 1
ATOM 782 O O . VAL A 1 102 ? 11.610 1.630 -11.610 1.00 91.94 102 VAL A O 1
ATOM 785 N N . ARG A 1 103 ? 11.191 -0.566 -11.413 1.00 93.88 103 ARG A N 1
ATOM 786 C CA . ARG A 1 103 ? 11.530 -0.630 -9.985 1.00 93.88 103 ARG A CA 1
ATOM 787 C C . ARG A 1 103 ? 12.987 -0.251 -9.746 1.00 93.88 103 ARG A C 1
ATOM 789 O O . ARG A 1 103 ? 13.270 0.519 -8.836 1.00 93.88 103 ARG A O 1
ATOM 796 N N . MET A 1 104 ? 13.907 -0.748 -10.571 1.00 92.50 104 MET A N 1
ATOM 797 C CA . MET A 1 104 ? 15.330 -0.426 -10.475 1.00 92.50 104 MET A CA 1
ATOM 798 C C . MET A 1 104 ? 15.582 1.070 -10.718 1.00 92.50 104 MET A C 1
ATOM 800 O O . MET A 1 104 ? 16.275 1.710 -9.930 1.00 92.50 104 MET A O 1
ATOM 804 N N . ALA A 1 105 ? 14.974 1.647 -11.759 1.00 87.88 105 ALA A N 1
ATOM 805 C CA . ALA A 1 105 ? 15.102 3.063 -12.102 1.00 87.88 105 ALA A CA 1
ATOM 806 C C . ALA A 1 105 ? 14.516 3.996 -11.031 1.00 87.88 105 ALA A C 1
ATOM 808 O O . ALA A 1 105 ? 14.982 5.122 -10.869 1.00 87.88 105 ALA A O 1
ATOM 809 N N . LEU A 1 106 ? 13.515 3.527 -10.284 1.00 86.62 106 LEU A N 1
ATOM 810 C CA . LEU A 1 106 ? 12.877 4.266 -9.195 1.00 86.62 106 LEU A CA 1
ATOM 811 C C . LEU A 1 106 ? 13.465 3.927 -7.815 1.00 86.62 106 LEU A C 1
ATOM 813 O O . LEU A 1 106 ? 12.794 4.148 -6.813 1.00 86.62 106 LEU A O 1
ATOM 817 N N . ASP A 1 107 ? 14.701 3.417 -7.752 1.00 88.12 107 ASP A N 1
ATOM 818 C CA . ASP A 1 107 ? 15.462 3.126 -6.519 1.00 88.12 107 ASP A CA 1
ATOM 819 C C . ASP A 1 107 ? 14.855 2.020 -5.626 1.00 88.12 107 ASP A C 1
ATOM 821 O O . ASP A 1 107 ? 15.039 1.986 -4.413 1.00 88.12 107 ASP A O 1
ATOM 825 N N . HIS A 1 108 ? 14.138 1.068 -6.230 1.00 90.56 108 HIS A N 1
ATOM 826 C CA . HIS A 1 108 ? 13.520 -0.083 -5.553 1.00 90.56 108 HIS A CA 1
ATOM 827 C C . HIS A 1 108 ? 14.186 -1.408 -5.929 1.00 90.56 108 HIS A C 1
ATOM 829 O O . HIS A 1 108 ? 13.532 -2.443 -6.120 1.00 90.56 108 HIS A O 1
ATOM 835 N N . ALA A 1 109 ? 15.516 -1.389 -5.997 1.00 92.19 109 ALA A N 1
ATOM 836 C CA . ALA A 1 109 ? 16.328 -2.532 -6.390 1.00 92.19 109 ALA A CA 1
ATOM 837 C C . ALA A 1 109 ? 16.027 -3.841 -5.621 1.00 92.19 109 ALA A C 1
ATOM 839 O O . ALA A 1 109 ? 15.935 -4.885 -6.273 1.00 92.19 109 ALA A O 1
ATOM 840 N N . PRO A 1 110 ? 15.767 -3.833 -4.293 1.00 92.50 110 PRO A N 1
ATOM 841 C CA . PRO A 1 110 ? 15.423 -5.051 -3.548 1.00 92.50 110 PRO A CA 1
ATOM 842 C C . PRO A 1 110 ? 14.180 -5.784 -4.068 1.00 92.50 110 PRO A C 1
ATOM 844 O O . PRO A 1 110 ? 14.092 -7.004 -3.963 1.00 92.50 110 PRO A O 1
ATOM 847 N N . THR A 1 111 ? 13.243 -5.057 -4.682 1.00 94.31 111 THR A N 1
ATOM 848 C CA . THR A 1 111 ? 12.034 -5.632 -5.299 1.00 94.31 111 THR A CA 1
ATOM 849 C C . THR A 1 111 ? 12.159 -5.842 -6.812 1.00 94.31 111 THR A C 1
ATOM 851 O O . THR A 1 111 ? 11.318 -6.522 -7.402 1.00 94.31 111 THR A O 1
ATOM 854 N N . ALA A 1 112 ? 13.203 -5.289 -7.439 1.00 95.62 112 ALA A N 1
ATOM 855 C CA . ALA A 1 112 ? 13.532 -5.479 -8.851 1.00 95.62 112 ALA A CA 1
ATOM 856 C C . ALA A 1 112 ? 14.377 -6.742 -9.083 1.00 95.62 112 ALA A C 1
ATOM 858 O O . ALA A 1 112 ? 14.072 -7.541 -9.965 1.00 95.62 112 ALA A O 1
ATOM 859 N N . LEU A 1 113 ? 15.415 -6.966 -8.264 1.00 95.56 113 LEU A N 1
ATOM 860 C CA . LEU A 1 113 ? 16.327 -8.113 -8.394 1.00 95.56 113 LEU A CA 1
ATOM 861 C C . LEU A 1 113 ? 15.620 -9.479 -8.393 1.00 95.56 113 LEU A C 1
ATOM 863 O O . LEU A 1 113 ? 15.998 -10.323 -9.206 1.00 95.56 113 LEU A O 1
ATOM 867 N N . PRO A 1 114 ? 14.585 -9.734 -7.565 1.00 96.50 114 PRO A N 1
ATOM 868 C CA . PRO A 1 114 ? 13.820 -10.976 -7.653 1.00 96.50 114 PRO A CA 1
ATOM 869 C C . PRO A 1 114 ? 13.181 -11.200 -9.030 1.00 96.50 114 PRO A C 1
ATOM 871 O O . PRO A 1 114 ? 13.199 -12.326 -9.521 1.00 96.50 114 PRO A O 1
ATOM 874 N N . LEU A 1 115 ? 12.690 -10.141 -9.685 1.00 96.75 115 LEU A N 1
ATOM 875 C CA . LEU A 1 115 ? 12.116 -10.236 -11.030 1.00 96.75 115 LEU A CA 1
ATOM 876 C C . LEU A 1 115 ? 13.191 -10.515 -12.085 1.00 96.75 115 LEU A C 1
ATOM 878 O O . LEU A 1 115 ? 12.971 -11.333 -12.973 1.00 96.75 115 LEU A O 1
ATOM 882 N N . TYR A 1 116 ? 14.377 -9.908 -11.966 1.00 97.06 116 TYR A N 1
ATOM 883 C CA . TYR A 1 116 ? 15.506 -10.258 -12.834 1.00 97.06 116 TYR A CA 1
ATOM 884 C C . TYR A 1 116 ? 15.965 -11.705 -12.629 1.00 97.06 116 TYR A C 1
ATOM 886 O O . TYR A 1 116 ? 16.311 -12.373 -13.599 1.00 97.06 116 TYR A O 1
ATOM 894 N N . ARG A 1 117 ? 15.935 -12.225 -11.396 1.00 97.19 117 ARG A N 1
ATOM 895 C CA . ARG A 1 117 ? 16.238 -13.639 -11.116 1.00 97.19 117 ARG A CA 1
ATOM 896 C C . ARG A 1 117 ? 15.194 -14.571 -11.731 1.00 97.19 117 ARG A C 1
ATOM 898 O O . ARG A 1 117 ? 15.572 -15.563 -12.344 1.00 97.19 117 ARG A O 1
ATOM 905 N N . GLU A 1 118 ? 13.908 -14.246 -11.627 1.00 96.75 118 GLU A N 1
ATOM 906 C CA . GLU A 1 118 ? 12.830 -14.991 -12.299 1.00 96.75 118 GLU A CA 1
ATOM 907 C C . GLU A 1 118 ? 12.965 -14.936 -13.832 1.00 96.75 118 GLU A C 1
ATOM 909 O O . GLU A 1 118 ? 12.809 -15.939 -14.530 1.00 96.75 118 GLU A O 1
ATOM 914 N N . LEU A 1 119 ? 13.343 -13.781 -14.379 1.00 95.12 119 LEU A N 1
ATOM 915 C CA . LEU A 1 119 ? 13.677 -13.660 -15.793 1.00 95.12 119 LEU A CA 1
ATOM 916 C C . LEU A 1 119 ? 14.863 -14.566 -16.151 1.00 95.12 119 LEU A C 1
ATOM 918 O O . LEU A 1 119 ? 14.803 -15.298 -17.139 1.00 95.12 119 LEU A O 1
ATOM 922 N N . GLN A 1 120 ? 15.915 -14.559 -15.329 1.00 95.56 120 GLN A N 1
ATOM 923 C CA . GLN A 1 120 ? 17.125 -15.350 -15.523 1.00 95.56 120 GLN A CA 1
ATOM 924 C C . GLN A 1 120 ? 16.856 -16.858 -15.519 1.00 95.56 120 GLN A C 1
ATOM 926 O O . GLN A 1 120 ? 17.458 -17.567 -16.326 1.00 95.56 120 GLN A O 1
ATOM 931 N N . THR A 1 121 ? 15.949 -17.369 -14.678 1.00 95.50 121 THR A N 1
ATOM 932 C CA . THR A 1 121 ? 15.576 -18.797 -14.721 1.00 95.50 121 THR A CA 1
ATOM 933 C C . THR A 1 121 ? 14.910 -19.173 -16.043 1.00 95.50 121 THR A C 1
ATOM 935 O O . THR A 1 121 ? 15.066 -20.304 -16.506 1.00 95.50 121 THR A O 1
ATOM 938 N N . THR A 1 122 ? 14.226 -18.215 -16.675 1.00 92.25 122 THR A N 1
ATOM 939 C CA . THR A 1 122 ? 13.516 -18.414 -17.940 1.00 92.25 122 THR A CA 1
ATOM 940 C C . THR A 1 122 ? 14.436 -18.289 -19.156 1.00 92.25 122 THR A C 1
ATOM 942 O O . THR A 1 122 ? 14.364 -19.117 -20.060 1.00 92.25 122 THR A O 1
ATOM 945 N N . ILE A 1 123 ? 15.309 -17.275 -19.197 1.00 92.00 123 ILE A N 1
ATOM 946 C CA . ILE A 1 123 ? 16.161 -16.997 -20.370 1.00 92.00 123 ILE A CA 1
ATOM 947 C C . ILE A 1 123 ? 17.562 -17.615 -20.289 1.00 92.00 123 ILE A C 1
ATOM 949 O O . ILE A 1 123 ? 18.237 -17.712 -21.310 1.00 92.00 123 ILE A O 1
ATOM 953 N N . GLN A 1 124 ? 18.012 -17.990 -19.086 1.00 93.00 124 GLN A N 1
ATOM 954 C CA . GLN A 1 124 ? 19.303 -18.635 -18.808 1.00 93.00 124 GLN A CA 1
ATOM 955 C C . GLN A 1 124 ? 20.517 -17.897 -19.407 1.00 93.00 124 GLN A C 1
ATOM 957 O O . GLN A 1 124 ? 21.461 -18.506 -19.910 1.00 93.00 124 GLN A O 1
ATOM 962 N N . ASN A 1 125 ? 20.512 -16.562 -19.359 1.00 89.88 125 ASN A N 1
ATOM 963 C CA . ASN A 1 125 ? 21.563 -15.733 -19.942 1.00 89.88 125 ASN A CA 1
ATOM 964 C C . ASN A 1 125 ? 22.720 -15.519 -18.949 1.00 89.88 125 ASN A C 1
ATOM 966 O O . ASN A 1 125 ? 22.532 -14.955 -17.876 1.00 89.88 125 ASN A O 1
ATOM 970 N N . ILE A 1 126 ? 23.936 -15.942 -19.294 1.00 92.88 126 ILE A N 1
ATOM 971 C CA . ILE A 1 126 ? 25.086 -15.852 -18.375 1.00 92.88 126 ILE A CA 1
ATOM 972 C C . ILE A 1 126 ? 25.448 -14.406 -17.990 1.00 92.88 126 ILE A C 1
ATOM 974 O O . ILE A 1 126 ? 25.832 -14.152 -16.851 1.00 92.88 126 ILE A O 1
ATOM 978 N N . ASN A 1 127 ? 25.272 -13.449 -18.906 1.00 92.88 127 ASN A N 1
ATOM 979 C CA . ASN A 1 127 ? 25.596 -12.044 -18.657 1.00 92.88 127 ASN A CA 1
ATOM 980 C C . ASN A 1 127 ? 24.579 -11.403 -17.710 1.00 92.88 127 ASN A C 1
ATOM 982 O O . ASN A 1 127 ? 24.964 -10.622 -16.846 1.00 92.88 127 ASN A O 1
ATOM 986 N N . LEU A 1 128 ? 23.293 -11.751 -17.850 1.00 89.56 128 LEU A N 1
ATOM 987 C CA . LEU A 1 128 ? 22.265 -11.289 -16.919 1.00 89.56 128 LEU A CA 1
ATOM 988 C C . LEU A 1 128 ? 22.515 -11.850 -15.513 1.00 89.56 128 LEU A C 1
ATOM 990 O O . LEU A 1 128 ? 22.438 -11.089 -14.557 1.00 89.56 128 LEU A O 1
ATOM 994 N N . ALA A 1 129 ? 22.872 -13.134 -15.380 1.00 93.31 129 ALA A N 1
ATOM 995 C CA . ALA A 1 129 ? 23.249 -13.706 -14.083 1.00 93.31 129 ALA A CA 1
ATOM 996 C C . ALA A 1 129 ? 24.417 -12.947 -13.430 1.00 93.31 129 ALA A C 1
ATOM 998 O O . ALA A 1 129 ? 24.274 -12.495 -12.299 1.00 93.31 129 ALA A O 1
ATOM 999 N N . SER A 1 130 ? 25.518 -12.734 -14.165 1.00 94.44 130 SER A N 1
ATOM 1000 C CA . SER A 1 130 ? 26.678 -11.978 -13.660 1.00 94.44 130 SER A CA 1
ATOM 1001 C C . SER A 1 130 ? 26.282 -10.574 -13.202 1.00 94.44 130 SER A C 1
ATOM 1003 O O . SER A 1 130 ? 26.663 -10.138 -12.121 1.00 94.44 130 SER A O 1
ATOM 1005 N N . TRP A 1 131 ? 25.464 -9.875 -13.994 1.00 94.50 131 TRP A N 1
ATOM 1006 C CA . TRP A 1 131 ? 25.001 -8.533 -13.650 1.00 94.50 131 TRP A CA 1
ATOM 1007 C C . TRP A 1 131 ? 24.088 -8.509 -12.417 1.00 94.50 131 TRP A C 1
ATOM 1009 O O . TRP A 1 131 ? 24.180 -7.576 -11.618 1.00 94.50 131 TRP A O 1
ATOM 1019 N N . ILE A 1 132 ? 23.219 -9.512 -12.240 1.00 94.25 132 ILE A N 1
ATOM 1020 C CA . ILE A 1 132 ? 22.379 -9.637 -11.039 1.00 94.25 132 ILE A CA 1
ATOM 1021 C C . ILE A 1 132 ? 23.266 -9.775 -9.800 1.00 94.25 132 ILE A C 1
ATOM 1023 O O . ILE A 1 132 ? 23.027 -9.077 -8.816 1.00 94.25 132 ILE A O 1
ATOM 1027 N N . ASP A 1 133 ? 24.280 -10.640 -9.857 1.00 94.38 133 ASP A N 1
ATOM 1028 C CA . ASP A 1 133 ? 25.184 -10.894 -8.733 1.00 94.38 133 ASP A CA 1
ATOM 1029 C C . ASP A 1 133 ? 26.010 -9.640 -8.390 1.00 94.38 133 ASP A C 1
ATOM 1031 O O . ASP A 1 133 ? 26.022 -9.197 -7.240 1.00 94.38 133 ASP A O 1
ATOM 1035 N N . GLU A 1 134 ? 26.600 -8.983 -9.394 1.00 93.69 134 GLU A N 1
ATOM 1036 C CA . GLU A 1 134 ? 27.331 -7.715 -9.226 1.00 93.69 134 GLU A CA 1
ATOM 1037 C C . GLU A 1 134 ? 26.443 -6.591 -8.660 1.00 93.69 134 GLU A C 1
ATOM 1039 O O . GLU A 1 134 ? 26.871 -5.791 -7.815 1.00 93.69 134 GLU A O 1
ATOM 1044 N N . SER A 1 135 ? 25.190 -6.518 -9.117 1.00 91.56 135 SER A N 1
ATOM 1045 C CA . SER A 1 135 ? 24.221 -5.531 -8.638 1.00 91.56 135 SER A CA 1
ATOM 1046 C C . SER A 1 135 ? 23.856 -5.786 -7.179 1.00 91.56 135 SER A C 1
ATOM 1048 O O . SER A 1 135 ? 23.867 -4.851 -6.380 1.00 91.56 135 SER A O 1
ATOM 1050 N N . ASP A 1 136 ? 23.580 -7.038 -6.808 1.00 91.56 136 ASP A N 1
ATOM 1051 C CA . ASP A 1 136 ? 23.242 -7.435 -5.437 1.00 91.56 136 ASP A CA 1
ATOM 1052 C C . ASP A 1 136 ? 24.373 -7.089 -4.453 1.00 91.56 136 ASP A C 1
ATOM 1054 O O . ASP A 1 136 ? 24.124 -6.506 -3.390 1.00 91.56 136 ASP A O 1
ATOM 1058 N N . GLU A 1 137 ? 25.629 -7.333 -4.842 1.00 91.12 137 GLU A N 1
ATOM 1059 C CA . GLU A 1 137 ? 26.809 -6.943 -4.065 1.00 91.12 137 GLU A CA 1
ATOM 1060 C C . GLU A 1 137 ? 26.922 -5.420 -3.904 1.00 91.12 137 GLU A C 1
ATOM 1062 O O . GLU A 1 137 ? 27.123 -4.917 -2.790 1.00 91.12 137 GLU A O 1
ATOM 1067 N N . THR A 1 138 ? 26.754 -4.676 -5.001 1.00 89.00 138 THR A N 1
ATOM 1068 C CA . THR A 1 138 ? 26.847 -3.207 -5.029 1.00 89.00 138 THR A CA 1
ATOM 1069 C C . THR A 1 138 ? 25.759 -2.555 -4.176 1.00 89.00 138 THR A C 1
ATOM 1071 O O . THR A 1 138 ? 26.036 -1.650 -3.379 1.00 89.00 138 THR A O 1
ATOM 1074 N N . ILE A 1 139 ? 24.520 -3.031 -4.298 1.00 87.00 139 ILE A N 1
ATOM 1075 C CA . ILE A 1 139 ? 23.371 -2.563 -3.518 1.00 87.00 139 ILE A CA 1
ATOM 1076 C C . ILE A 1 139 ? 23.596 -2.872 -2.038 1.00 87.00 139 ILE A C 1
ATOM 1078 O O . ILE A 1 139 ? 23.469 -1.985 -1.192 1.00 87.00 139 ILE A O 1
ATOM 1082 N N . SER A 1 140 ? 24.026 -4.095 -1.719 1.00 86.56 140 SER A N 1
ATOM 1083 C CA . SER A 1 140 ? 24.342 -4.500 -0.348 1.00 86.56 140 SER A CA 1
ATOM 1084 C C . SER A 1 140 ? 25.443 -3.639 0.273 1.00 86.56 140 SER A C 1
ATOM 1086 O O . SER A 1 140 ? 25.337 -3.231 1.433 1.00 86.56 140 SER A O 1
ATOM 1088 N N . PHE A 1 141 ? 26.500 -3.325 -0.482 1.00 85.75 141 PHE A N 1
ATOM 1089 C CA . PHE A 1 141 ? 27.566 -2.432 -0.032 1.00 85.75 141 PHE A CA 1
ATOM 1090 C C . PHE A 1 141 ? 27.054 -1.009 0.219 1.00 85.75 141 PHE A C 1
ATOM 1092 O O . PHE A 1 141 ? 27.262 -0.466 1.306 1.00 85.75 141 PHE A O 1
ATOM 1099 N N . THR A 1 142 ? 26.333 -0.432 -0.744 1.00 83.50 142 THR A N 1
ATOM 1100 C CA . THR A 1 142 ? 25.767 0.924 -0.650 1.00 83.50 142 THR A CA 1
ATOM 1101 C C . THR A 1 142 ? 24.822 1.053 0.544 1.00 83.50 142 THR A C 1
ATOM 1103 O O . THR A 1 142 ? 24.854 2.053 1.268 1.00 83.50 142 THR A O 1
ATOM 1106 N N . ARG A 1 143 ? 24.032 0.009 0.816 1.00 81.00 143 ARG A N 1
ATOM 1107 C CA . ARG A 1 143 ? 23.142 -0.045 1.976 1.00 81.00 143 ARG A CA 1
ATOM 1108 C C . ARG A 1 143 ? 23.918 -0.049 3.288 1.00 81.00 143 ARG A C 1
ATOM 1110 O O . ARG A 1 143 ? 23.628 0.775 4.146 1.00 81.00 143 ARG A O 1
ATOM 1117 N N . ARG A 1 144 ? 24.954 -0.888 3.425 1.00 82.38 144 ARG A N 1
ATOM 1118 C CA . ARG A 1 144 ? 25.820 -0.901 4.625 1.00 82.38 144 ARG A CA 1
ATOM 1119 C C . ARG A 1 144 ? 26.423 0.474 4.910 1.00 82.38 144 ARG A C 1
ATOM 1121 O O . ARG A 1 144 ? 26.441 0.908 6.059 1.00 82.38 144 ARG A O 1
ATOM 1128 N N . VAL A 1 145 ? 26.884 1.169 3.870 1.00 81.25 145 VAL A N 1
ATOM 1129 C CA . VAL A 1 145 ? 27.404 2.538 4.002 1.00 81.25 145 VAL A CA 1
ATOM 1130 C C . VAL A 1 145 ? 26.295 3.492 4.450 1.00 81.25 145 VAL A C 1
ATOM 1132 O O . VAL A 1 145 ? 26.482 4.239 5.407 1.00 81.25 145 VAL A O 1
ATOM 1135 N N . THR A 1 146 ? 25.120 3.433 3.824 1.00 77.62 146 THR A N 1
ATOM 1136 C CA . THR A 1 146 ? 23.979 4.300 4.161 1.00 77.62 146 THR A CA 1
ATOM 1137 C C . THR A 1 146 ? 23.500 4.083 5.597 1.00 77.62 146 THR A C 1
ATOM 1139 O O . THR A 1 146 ? 23.287 5.049 6.325 1.00 77.62 146 THR A O 1
ATOM 1142 N N . ASP A 1 147 ? 23.399 2.833 6.045 1.00 75.38 147 ASP A N 1
ATOM 1143 C CA . ASP A 1 147 ? 23.021 2.499 7.418 1.00 75.38 147 ASP A CA 1
ATOM 1144 C C . ASP A 1 147 ? 24.078 2.956 8.431 1.00 75.38 147 ASP A C 1
ATOM 1146 O O . ASP A 1 147 ? 23.723 3.447 9.502 1.00 75.38 147 ASP A O 1
ATOM 1150 N N . SER A 1 148 ? 25.368 2.909 8.078 1.00 75.06 148 SER A N 1
ATOM 1151 C CA . SER A 1 148 ? 26.427 3.478 8.923 1.00 75.06 148 SER A CA 1
ATOM 1152 C C . SER A 1 148 ? 26.325 5.003 9.051 1.00 75.06 148 SER A C 1
ATOM 1154 O O . SER A 1 148 ? 26.575 5.552 10.121 1.00 75.06 148 SER A O 1
ATOM 1156 N N . LEU A 1 149 ? 25.883 5.699 7.997 1.00 70.31 149 LEU A N 1
ATOM 1157 C CA . LEU A 1 149 ? 25.668 7.149 8.025 1.00 70.31 149 LEU A CA 1
ATOM 1158 C C . LEU A 1 149 ? 24.412 7.536 8.821 1.00 70.31 149 LEU A C 1
ATOM 1160 O O . LEU A 1 149 ? 24.355 8.627 9.384 1.00 70.31 149 LEU A O 1
ATOM 1164 N N . ARG A 1 150 ? 23.424 6.640 8.940 1.00 68.94 150 ARG A N 1
ATOM 1165 C CA . ARG A 1 150 ? 22.213 6.858 9.754 1.00 68.94 150 ARG A CA 1
ATOM 1166 C C . ARG A 1 150 ? 22.480 6.921 11.261 1.00 68.94 150 ARG A C 1
ATOM 1168 O O . ARG A 1 150 ? 21.593 7.341 12.002 1.00 68.94 150 ARG A O 1
ATOM 1175 N N . LEU A 1 151 ? 23.693 6.598 11.718 1.00 64.94 151 LEU A N 1
ATOM 1176 C CA . LEU A 1 151 ? 24.114 6.770 13.115 1.00 64.94 151 LEU A CA 1
ATOM 1177 C C . LEU A 1 151 ? 24.052 8.234 13.598 1.00 64.94 151 LEU A C 1
ATOM 1179 O O . LEU A 1 151 ? 24.113 8.475 14.800 1.00 64.94 151 LEU A O 1
ATOM 1183 N N . SER A 1 152 ? 23.902 9.209 12.693 1.00 69.06 152 SER A N 1
ATOM 1184 C CA . SER A 1 152 ? 23.749 10.629 13.033 1.00 69.06 152 SER A CA 1
ATOM 1185 C C . SER A 1 152 ? 22.296 11.102 13.201 1.00 69.06 152 SER A C 1
ATOM 1187 O O . SER A 1 152 ? 22.075 12.302 13.359 1.00 69.06 152 SER A O 1
ATOM 1189 N N . ILE A 1 153 ? 21.293 10.219 13.108 1.00 79.94 153 ILE A N 1
ATOM 1190 C CA . ILE A 1 153 ? 19.882 10.606 13.270 1.00 79.94 153 ILE A CA 1
ATOM 1191 C C . ILE A 1 153 ? 19.562 10.811 14.756 1.00 79.94 153 ILE A C 1
ATOM 1193 O O . ILE A 1 153 ? 19.705 9.900 15.568 1.00 79.94 153 ILE A O 1
ATOM 1197 N N . GLU A 1 154 ? 19.072 12.003 15.110 1.00 86.88 154 GLU A N 1
ATOM 1198 C CA . GLU A 1 154 ? 18.598 12.293 16.464 1.00 86.88 154 GLU A CA 1
ATOM 1199 C C . GLU A 1 154 ? 17.130 11.868 16.635 1.00 86.88 154 GLU A C 1
ATOM 1201 O O . GLU A 1 154 ? 16.196 12.509 16.132 1.00 86.88 154 GLU A O 1
ATOM 1206 N N . TYR A 1 155 ? 16.919 10.790 17.386 1.00 88.75 155 TYR A N 1
ATOM 1207 C CA . TYR A 1 155 ? 15.586 10.345 17.775 1.00 88.75 155 TYR A CA 1
ATOM 1208 C C . TYR A 1 155 ? 15.060 11.125 18.981 1.00 88.75 155 TYR A C 1
ATOM 1210 O O . TYR A 1 155 ? 15.802 11.540 19.877 1.00 88.75 155 TYR A O 1
ATOM 1218 N N . ALA A 1 156 ? 13.746 11.330 19.022 1.00 90.44 156 ALA A N 1
ATOM 1219 C CA . ALA A 1 156 ? 13.108 11.927 20.182 1.00 90.44 156 ALA A CA 1
ATOM 1220 C C . ALA A 1 156 ? 13.211 11.001 21.411 1.00 90.44 156 ALA A C 1
ATOM 1222 O O . ALA A 1 156 ? 13.159 9.776 21.271 1.00 90.44 156 ALA A O 1
ATOM 1223 N N . PRO A 1 157 ? 13.335 11.556 22.634 1.00 89.12 157 PRO A N 1
ATOM 1224 C CA . PRO A 1 157 ? 13.401 10.751 23.848 1.00 89.12 157 PRO A CA 1
ATOM 1225 C C . PRO A 1 157 ? 12.224 9.777 23.944 1.00 89.12 157 PRO A C 1
ATOM 1227 O O . PRO A 1 157 ? 11.063 10.175 23.888 1.00 89.12 157 PRO A O 1
ATOM 1230 N N . GLY A 1 158 ? 12.538 8.489 24.072 1.00 85.62 158 GLY A N 1
ATOM 1231 C CA . GLY A 1 158 ? 11.542 7.422 24.166 1.00 85.62 158 GLY A CA 1
ATOM 1232 C C . GLY A 1 158 ? 10.833 7.043 22.864 1.00 85.62 158 GLY A C 1
ATOM 1233 O O . GLY A 1 158 ? 9.946 6.199 22.914 1.00 85.62 158 GLY A O 1
ATOM 1234 N N . GLN A 1 159 ? 11.250 7.609 21.730 1.00 89.81 159 GLN A N 1
ATOM 1235 C CA . GLN A 1 159 ? 10.727 7.321 20.389 1.00 89.81 159 GLN A CA 1
ATOM 1236 C C . GLN A 1 159 ? 11.666 6.417 19.570 1.00 89.81 159 GLN A C 1
ATOM 1238 O O . GLN A 1 159 ? 11.583 6.381 18.347 1.00 89.81 159 GLN A O 1
ATOM 1243 N N . ASN A 1 160 ? 12.587 5.716 20.239 1.00 90.19 160 ASN A N 1
ATOM 1244 C CA . ASN A 1 160 ? 13.348 4.627 19.628 1.00 90.19 160 ASN A CA 1
ATOM 1245 C C . ASN A 1 160 ? 12.460 3.386 19.508 1.00 90.19 160 ASN A C 1
ATOM 1247 O O . ASN A 1 160 ? 11.554 3.202 20.328 1.00 90.19 160 ASN A O 1
ATOM 1251 N N . TRP A 1 161 ? 12.780 2.512 18.556 1.00 90.75 161 TRP A N 1
ATOM 1252 C CA . TRP A 1 161 ? 12.162 1.193 18.464 1.00 90.75 161 TRP A CA 1
ATOM 1253 C C . TRP A 1 161 ? 12.386 0.419 19.771 1.00 90.75 161 TRP A C 1
ATOM 1255 O O . TRP A 1 161 ? 13.502 0.385 20.296 1.00 90.75 161 TRP A O 1
ATOM 1265 N N . ARG A 1 162 ? 11.310 -0.157 20.318 1.00 88.88 162 ARG A N 1
ATOM 1266 C CA . ARG A 1 162 ? 11.298 -0.894 21.591 1.00 88.88 162 ARG A CA 1
ATOM 1267 C C . ARG A 1 162 ? 10.616 -2.243 21.391 1.00 88.88 162 ARG A C 1
ATOM 1269 O O . ARG A 1 162 ? 9.394 -2.321 21.550 1.00 88.88 162 ARG A O 1
ATOM 1276 N N . PRO A 1 163 ? 11.369 -3.288 21.033 1.00 86.75 163 PRO A N 1
ATOM 1277 C CA . PRO A 1 163 ? 10.786 -4.592 20.748 1.00 86.75 163 PRO A CA 1
ATOM 1278 C C . PRO A 1 163 ? 10.061 -5.212 21.950 1.00 86.75 163 PRO A C 1
ATOM 1280 O O . PRO A 1 163 ? 9.126 -5.993 21.780 1.00 86.75 163 PRO A O 1
ATOM 1283 N N . GLU A 1 164 ? 10.438 -4.832 23.173 1.00 87.19 164 GLU A N 1
ATOM 1284 C CA . GLU A 1 164 ? 9.863 -5.367 24.405 1.00 87.19 164 GLU A CA 1
ATOM 1285 C C . GLU A 1 164 ? 8.376 -5.015 24.565 1.00 87.19 164 GLU A C 1
ATOM 1287 O O . GLU A 1 164 ? 7.647 -5.767 25.210 1.00 87.19 164 GLU A O 1
ATOM 1292 N N . ARG A 1 165 ? 7.890 -3.934 23.935 1.00 80.31 165 ARG A N 1
ATOM 1293 C CA . ARG A 1 165 ? 6.477 -3.517 24.020 1.00 80.31 165 ARG A CA 1
ATOM 1294 C C . ARG A 1 165 ? 5.503 -4.571 23.509 1.00 80.31 165 ARG A C 1
ATOM 1296 O O . ARG A 1 165 ? 4.439 -4.755 24.088 1.00 80.31 165 ARG A O 1
ATOM 1303 N N . LEU A 1 166 ? 5.881 -5.310 22.468 1.00 80.62 166 LEU A N 1
ATOM 1304 C CA . LEU A 1 166 ? 5.058 -6.397 21.931 1.00 80.62 166 LEU A CA 1
ATOM 1305 C C . LEU A 1 166 ? 4.879 -7.523 22.955 1.00 80.62 166 LEU A C 1
ATOM 1307 O O . LEU A 1 166 ? 3.837 -8.176 23.000 1.00 80.62 166 LEU A O 1
ATOM 1311 N N . SER A 1 167 ? 5.882 -7.732 23.810 1.00 83.19 167 SER A N 1
ATOM 1312 C CA . SER A 1 167 ? 5.839 -8.743 24.864 1.00 83.19 167 SER A CA 1
ATOM 1313 C C . SER A 1 167 ? 5.053 -8.308 26.102 1.00 83.19 167 SER A C 1
ATOM 1315 O O . SER A 1 167 ? 4.754 -9.156 26.944 1.00 83.19 167 SER A O 1
ATOM 1317 N N . GLU A 1 168 ? 4.665 -7.031 26.204 1.00 84.88 168 GLU A N 1
ATOM 1318 C CA . GLU A 1 168 ? 3.885 -6.544 27.337 1.00 84.88 168 GLU A CA 1
ATOM 1319 C C . GLU A 1 168 ? 2.540 -7.294 27.448 1.00 84.88 168 GLU A C 1
ATOM 1321 O O . GLU A 1 168 ? 1.959 -7.738 26.439 1.00 84.88 168 GLU A O 1
ATOM 1326 N N . PRO A 1 169 ? 2.038 -7.489 28.681 1.00 82.88 169 PRO A N 1
ATOM 1327 C CA . PRO A 1 169 ? 0.711 -8.042 28.900 1.00 82.88 169 PRO A CA 1
ATOM 1328 C C . PRO A 1 169 ? -0.350 -7.231 28.159 1.00 82.88 169 PRO A C 1
ATOM 1330 O O . PRO A 1 169 ? -0.221 -6.019 27.983 1.00 82.88 169 PRO A O 1
ATOM 1333 N N . PHE A 1 170 ? -1.426 -7.897 27.746 1.00 81.38 170 PHE A N 1
ATOM 1334 C CA . PHE A 1 170 ? -2.552 -7.188 27.153 1.00 81.38 170 PHE A CA 1
ATOM 1335 C C . PHE A 1 170 ? -3.142 -6.189 28.158 1.00 81.38 170 PHE A C 1
ATOM 1337 O O . PHE A 1 170 ? -3.229 -6.505 29.350 1.00 81.38 170 PHE A O 1
ATOM 1344 N N . PRO A 1 171 ? -3.553 -4.993 27.705 1.00 75.31 171 PRO A N 1
ATOM 1345 C CA . PRO A 1 171 ? -4.195 -4.030 28.578 1.00 75.31 171 PRO A CA 1
ATOM 1346 C C . PRO A 1 171 ? -5.488 -4.635 29.128 1.00 75.31 171 PRO A C 1
ATOM 1348 O O . PRO A 1 171 ? -6.419 -4.934 28.384 1.00 75.31 171 PRO A O 1
ATOM 1351 N N . LEU A 1 172 ? -5.546 -4.799 30.449 1.00 73.94 172 LEU A N 1
ATOM 1352 C CA . LEU A 1 172 ? -6.745 -5.223 31.173 1.00 73.94 172 LEU A CA 1
ATOM 1353 C C . LEU A 1 172 ? -7.653 -4.011 31.392 1.00 73.94 172 LEU A C 1
ATOM 1355 O O . LEU A 1 172 ? -7.877 -3.564 32.515 1.00 73.94 172 LEU A O 1
ATOM 1359 N N . PHE A 1 173 ? -8.120 -3.427 30.297 1.00 81.06 173 PHE A N 1
ATOM 1360 C CA . PHE A 1 173 ? -9.172 -2.426 30.330 1.00 81.06 173 PHE A CA 1
ATOM 1361 C C . PHE A 1 173 ? -10.487 -3.107 29.968 1.00 81.06 173 PHE A C 1
ATOM 1363 O O . PHE A 1 173 ? -10.526 -3.886 29.023 1.00 81.06 173 PHE A O 1
ATOM 1370 N N . LYS A 1 174 ? -11.554 -2.827 30.718 1.00 81.69 174 LYS A N 1
ATOM 1371 C CA . LYS A 1 174 ? -12.907 -3.286 30.400 1.00 81.69 174 LYS A CA 1
ATOM 1372 C C . LYS A 1 174 ? -13.837 -2.091 30.484 1.00 81.69 174 LYS A C 1
ATOM 1374 O O . LYS A 1 174 ? -13.885 -1.433 31.527 1.00 81.69 174 LYS A O 1
ATOM 1379 N N . LEU A 1 175 ? -14.545 -1.797 29.396 1.00 85.44 175 LEU A N 1
ATOM 1380 C CA . LEU A 1 175 ? -15.592 -0.783 29.443 1.00 85.44 175 LEU A CA 1
ATOM 1381 C C . LEU A 1 175 ? -16.668 -1.206 30.445 1.00 85.44 175 LEU A C 1
ATOM 1383 O O . LEU A 1 175 ? -16.920 -2.395 30.670 1.00 85.44 175 LEU A O 1
ATOM 1387 N N . SER A 1 176 ? -17.310 -0.218 31.065 1.00 89.19 176 SER A N 1
ATOM 1388 C CA . SER A 1 176 ? -18.426 -0.499 31.961 1.00 89.19 176 SER A CA 1
ATOM 1389 C C . SER A 1 176 ? -19.594 -1.104 31.177 1.00 89.19 176 SER A C 1
ATOM 1391 O O . SER A 1 176 ? -19.763 -0.838 29.983 1.00 89.19 176 SER A O 1
ATOM 1393 N N . LYS A 1 177 ? -20.430 -1.905 31.846 1.00 88.31 177 LYS A N 1
ATOM 1394 C CA . LYS A 1 177 ? -21.606 -2.521 31.209 1.00 88.31 177 LYS A CA 1
ATOM 1395 C C . LYS A 1 177 ? -22.575 -1.472 30.666 1.00 88.31 177 LYS A C 1
ATOM 1397 O O . LYS A 1 177 ? -23.203 -1.694 29.638 1.00 88.31 177 LYS A O 1
ATOM 1402 N N . GLU A 1 178 ? -22.673 -0.334 31.344 1.00 93.88 178 GLU A N 1
ATOM 1403 C CA . GLU A 1 178 ? -23.497 0.803 30.937 1.00 93.88 178 GLU A CA 1
ATOM 1404 C C . GLU A 1 178 ? -22.972 1.409 29.636 1.00 93.88 178 GLU A C 1
ATOM 1406 O O . GLU A 1 178 ? -23.753 1.684 28.733 1.00 93.88 178 GLU A O 1
ATOM 1411 N N .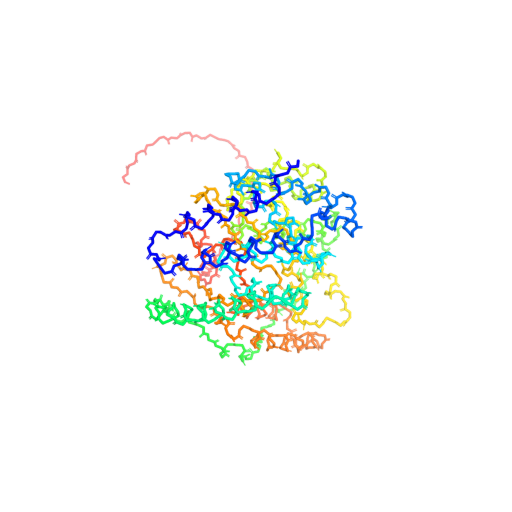 THR A 1 179 ? -21.648 1.559 29.517 1.00 91.50 179 THR A N 1
ATOM 1412 C CA . THR A 1 179 ? -21.017 2.057 28.288 1.00 91.50 179 THR A CA 1
ATOM 1413 C C . THR A 1 179 ? -21.229 1.090 27.127 1.00 91.50 179 THR A C 1
ATOM 1415 O O . THR A 1 179 ? -21.622 1.529 26.053 1.00 91.50 179 THR A O 1
ATOM 1418 N N . HIS A 1 180 ? -21.028 -0.214 27.350 1.00 87.94 180 HIS A N 1
ATOM 1419 C CA . HIS A 1 180 ? -21.315 -1.247 26.345 1.00 87.94 180 HIS A CA 1
ATOM 1420 C C . HIS A 1 180 ? -22.775 -1.190 25.883 1.00 87.94 180 HIS A C 1
ATOM 1422 O O . HIS A 1 180 ? -23.035 -1.076 24.692 1.00 87.94 180 HIS A O 1
ATOM 1428 N N . SER A 1 181 ? -23.720 -1.140 26.826 1.00 92.06 181 SER A N 1
ATOM 1429 C CA . SER A 1 181 ? -25.156 -1.080 26.511 1.00 92.06 181 SER A CA 1
ATOM 1430 C C . SER A 1 181 ? -25.531 0.169 25.708 1.00 92.06 181 SER A C 1
ATOM 1432 O O . SER A 1 181 ? -26.389 0.112 24.830 1.00 92.06 181 SER A O 1
ATOM 1434 N N . GLU A 1 182 ? -24.904 1.308 26.007 1.00 95.12 182 GLU A N 1
ATOM 1435 C CA . GLU A 1 182 ? -25.134 2.547 25.266 1.00 95.12 182 GLU A CA 1
ATOM 1436 C C . GLU A 1 182 ? -24.552 2.482 23.850 1.00 95.12 182 GLU A C 1
ATOM 1438 O O . GLU A 1 182 ? -25.204 2.927 22.906 1.00 95.12 182 GLU A O 1
ATOM 1443 N N . ILE A 1 183 ? -23.362 1.895 23.679 1.00 91.69 183 ILE A N 1
ATOM 1444 C CA . ILE A 1 183 ? -22.779 1.683 22.351 1.00 91.69 183 ILE A CA 1
ATOM 1445 C C . ILE A 1 183 ? -23.656 0.733 21.532 1.00 91.69 183 ILE A C 1
ATOM 1447 O O . ILE A 1 183 ? -23.970 1.059 20.392 1.00 91.69 183 ILE A O 1
ATOM 1451 N N . ASP A 1 184 ? -24.111 -0.379 22.111 1.00 90.44 184 ASP A N 1
ATOM 1452 C CA . ASP A 1 184 ? -24.986 -1.342 21.434 1.00 90.44 184 ASP A CA 1
ATOM 1453 C C . ASP A 1 184 ? -26.312 -0.704 21.004 1.00 90.44 184 ASP A C 1
ATOM 1455 O O .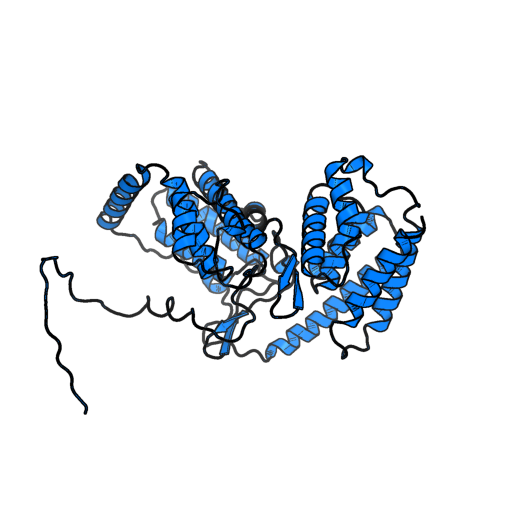 ASP A 1 184 ? -26.785 -0.925 19.884 1.00 90.44 184 ASP A O 1
ATOM 1459 N N . ARG A 1 185 ? -26.899 0.138 21.865 1.00 95.25 185 ARG A N 1
ATOM 1460 C CA . ARG A 1 185 ? -28.118 0.894 21.550 1.00 95.25 185 ARG A CA 1
ATOM 1461 C C . ARG A 1 185 ? -27.890 1.839 20.371 1.00 95.25 185 ARG A C 1
ATOM 1463 O O . ARG A 1 185 ? -28.652 1.804 19.408 1.00 95.25 185 ARG A O 1
ATOM 1470 N N . LEU A 1 186 ? -26.840 2.659 20.432 1.00 93.38 186 LEU A N 1
ATOM 1471 C CA . LEU A 1 186 ? -26.501 3.608 19.367 1.00 93.38 186 LEU A CA 1
ATOM 1472 C C . LEU A 1 186 ? -26.157 2.892 18.057 1.00 93.38 186 LEU A C 1
ATOM 1474 O O . LEU A 1 186 ? -26.570 3.332 16.986 1.00 93.38 186 LEU A O 1
ATOM 1478 N N . TRP A 1 187 ? -25.422 1.782 18.130 1.00 89.88 187 TRP A N 1
ATOM 1479 C CA . TRP A 1 187 ? -25.077 0.975 16.967 1.00 89.88 187 TRP A CA 1
ATOM 1480 C C . TRP A 1 187 ? -26.323 0.383 16.312 1.00 89.88 187 TRP A C 1
ATOM 1482 O O . TRP A 1 187 ? -26.464 0.475 15.094 1.00 89.88 187 TRP A O 1
ATOM 1492 N N . SER A 1 188 ? -27.254 -0.146 17.112 1.00 91.94 188 SER A N 1
ATOM 1493 C CA . SER A 1 188 ? -28.530 -0.672 16.618 1.00 91.94 188 SER A CA 1
ATOM 1494 C C . SER A 1 188 ? -29.316 0.410 15.872 1.00 91.94 188 SER A C 1
ATOM 1496 O O . SER A 1 188 ? -29.707 0.193 14.728 1.00 91.94 188 SER A O 1
ATOM 1498 N N . GLU A 1 189 ? -29.433 1.611 16.450 1.00 92.25 189 GLU A N 1
ATOM 1499 C CA . GLU A 1 189 ? -30.116 2.755 15.823 1.00 92.25 189 GLU A CA 1
ATOM 1500 C C . GLU A 1 189 ? -29.483 3.167 14.486 1.00 92.25 189 GLU A C 1
ATOM 1502 O O . GLU A 1 189 ? -30.191 3.448 13.520 1.00 92.25 189 GLU A O 1
ATOM 1507 N N . VAL A 1 190 ? -28.150 3.196 14.408 1.00 87.75 190 VAL A N 1
ATOM 1508 C CA . VAL A 1 190 ? -27.438 3.563 13.174 1.00 87.75 190 VAL A CA 1
ATOM 1509 C C . VAL A 1 190 ? -27.534 2.455 12.127 1.00 87.75 190 VAL A C 1
ATOM 1511 O O . VAL A 1 190 ? -27.685 2.754 10.944 1.00 87.75 190 VAL A O 1
ATOM 1514 N N . SER A 1 191 ? -27.464 1.188 12.537 1.00 88.19 191 SER A N 1
ATOM 1515 C CA . SER A 1 191 ? -27.473 0.037 11.627 1.00 88.19 191 SER A CA 1
ATOM 1516 C C . SER A 1 191 ? -28.795 -0.140 10.874 1.00 88.19 191 SER A C 1
ATOM 1518 O O . SER A 1 191 ? -28.802 -0.698 9.778 1.00 88.19 191 SER A O 1
ATOM 1520 N N . GLU A 1 192 ? -29.898 0.379 11.423 1.00 91.12 192 GLU A N 1
ATOM 1521 C CA . GLU A 1 192 ? -31.225 0.359 10.798 1.00 91.12 192 GLU A CA 1
ATOM 1522 C C . GLU A 1 192 ? -31.416 1.448 9.727 1.00 91.12 192 GLU A C 1
ATOM 1524 O O . GLU A 1 192 ? -32.397 1.416 8.979 1.00 91.12 192 GLU A O 1
ATOM 1529 N N . LEU A 1 193 ? -30.499 2.418 9.624 1.00 90.31 193 LEU A N 1
ATOM 1530 C CA . LEU A 1 193 ? -30.600 3.483 8.629 1.00 90.31 193 LEU A CA 1
ATOM 1531 C C . LEU A 1 1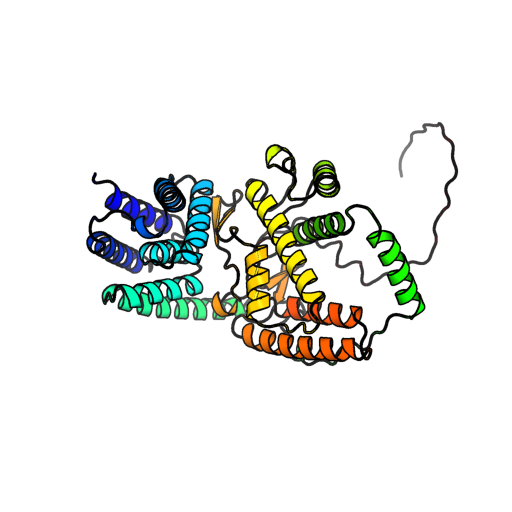93 ? -30.392 2.947 7.207 1.00 90.31 193 LEU A C 1
ATOM 1533 O O . LEU A 1 193 ? -29.520 2.119 6.930 1.00 90.31 193 LEU A O 1
ATOM 1537 N N . GLU A 1 194 ? -31.165 3.485 6.263 1.00 88.88 194 GLU A N 1
ATOM 1538 C CA . GLU A 1 194 ? -30.994 3.160 4.851 1.00 88.88 194 GLU A CA 1
ATOM 1539 C C . GLU A 1 194 ? -29.582 3.556 4.395 1.00 88.88 194 GLU A C 1
ATOM 1541 O O . GLU A 1 194 ? -29.190 4.717 4.497 1.00 88.88 194 GLU A O 1
ATOM 1546 N N . ASN A 1 195 ? -28.838 2.601 3.832 1.00 88.62 195 ASN A N 1
ATOM 1547 C CA . ASN A 1 195 ? -27.445 2.761 3.403 1.00 88.62 195 ASN A CA 1
ATOM 1548 C C . ASN A 1 195 ? -26.402 2.921 4.530 1.00 88.62 195 ASN A C 1
ATOM 1550 O O . ASN A 1 195 ? -25.274 3.314 4.228 1.00 88.62 195 ASN A O 1
ATOM 1554 N N . ALA A 1 196 ? -26.715 2.562 5.782 1.00 89.38 196 ALA A N 1
ATOM 1555 C CA . ALA A 1 196 ? -25.782 2.664 6.913 1.00 89.38 196 ALA A CA 1
ATOM 1556 C C . ALA A 1 196 ? -24.388 2.071 6.624 1.00 89.38 196 ALA A C 1
ATOM 1558 O O . ALA A 1 196 ? -23.376 2.734 6.845 1.00 89.38 196 ALA A O 1
ATOM 1559 N N . ASP A 1 197 ? -24.324 0.859 6.058 1.00 89.06 197 ASP A N 1
ATOM 1560 C CA . ASP A 1 197 ? -23.061 0.193 5.696 1.00 89.06 197 ASP A CA 1
ATOM 1561 C C . ASP A 1 197 ? -22.244 0.997 4.668 1.00 89.06 197 ASP A C 1
ATOM 1563 O O . ASP A 1 197 ? -21.047 1.237 4.848 1.00 89.06 197 ASP A O 1
ATOM 1567 N N . ARG A 1 198 ? -22.900 1.482 3.606 1.00 92.31 198 ARG A N 1
ATOM 1568 C CA . ARG A 1 198 ? -22.261 2.298 2.564 1.00 92.31 198 ARG A CA 1
ATOM 1569 C C . ARG A 1 198 ? -21.709 3.594 3.149 1.00 92.31 198 ARG A C 1
ATOM 1571 O O . ARG A 1 198 ? -20.585 3.983 2.816 1.00 92.31 198 ARG A O 1
ATOM 1578 N N . ASP A 1 199 ? -22.500 4.269 3.973 1.00 90.88 199 ASP A N 1
ATOM 1579 C CA . ASP A 1 199 ? -22.166 5.580 4.522 1.00 90.88 199 ASP A CA 1
ATOM 1580 C C . ASP A 1 199 ? -21.036 5.457 5.547 1.00 90.88 199 ASP A C 1
ATOM 1582 O O . ASP A 1 199 ? -20.072 6.220 5.473 1.00 90.88 199 ASP A O 1
ATOM 1586 N N . LEU A 1 200 ? -21.073 4.430 6.406 1.00 90.00 200 LEU A N 1
ATOM 1587 C CA . LEU A 1 200 ? -19.993 4.092 7.333 1.00 90.00 200 LEU A CA 1
ATOM 1588 C C . LEU A 1 200 ? -18.682 3.818 6.591 1.00 90.00 200 LEU A C 1
ATOM 1590 O O . LEU A 1 200 ? -17.650 4.410 6.913 1.00 90.00 200 LEU A O 1
ATOM 1594 N N . LYS A 1 201 ? -18.710 2.952 5.571 1.00 92.69 201 LYS A N 1
ATOM 1595 C CA . LYS A 1 201 ? -17.511 2.626 4.790 1.00 92.69 201 LYS A CA 1
ATOM 1596 C C . LYS A 1 201 ? -16.980 3.850 4.053 1.00 92.69 201 LYS A C 1
ATOM 1598 O O . LYS A 1 201 ? -15.774 4.077 4.040 1.00 92.69 201 LYS A O 1
ATOM 1603 N N . THR A 1 202 ? -17.856 4.660 3.458 1.00 94.00 202 THR A N 1
ATOM 1604 C CA . THR A 1 202 ? -17.454 5.882 2.745 1.00 94.00 202 THR A CA 1
ATOM 1605 C C . THR A 1 202 ? -16.834 6.899 3.698 1.00 94.00 202 THR A C 1
ATOM 1607 O O . THR A 1 202 ? -15.759 7.423 3.409 1.00 94.00 202 THR A O 1
ATOM 1610 N N . PHE A 1 203 ? -17.464 7.122 4.854 1.00 93.50 203 PHE A N 1
ATOM 1611 C CA . PHE A 1 203 ? -16.933 7.961 5.921 1.00 93.50 203 PHE A CA 1
ATOM 1612 C C . PHE A 1 203 ? -15.543 7.482 6.349 1.00 93.50 203 PHE A C 1
ATOM 1614 O O . PHE A 1 203 ? -14.594 8.262 6.324 1.00 93.50 203 PHE A O 1
ATOM 1621 N N . HIS A 1 204 ? -15.396 6.191 6.654 1.00 92.75 204 HIS A N 1
ATOM 1622 C CA . HIS A 1 204 ? -14.118 5.614 7.061 1.00 92.75 204 HIS A CA 1
ATOM 1623 C C . HIS A 1 204 ? -13.031 5.820 5.998 1.00 92.75 204 HIS A C 1
ATOM 1625 O O . HIS A 1 204 ? -11.932 6.261 6.314 1.00 92.75 204 HIS A O 1
ATOM 1631 N N . CYS A 1 205 ? -13.343 5.571 4.724 1.00 93.69 205 CYS A N 1
ATOM 1632 C CA . CYS A 1 205 ? -12.377 5.739 3.638 1.00 93.69 205 CYS A CA 1
ATOM 1633 C C . CYS A 1 205 ? -11.907 7.186 3.501 1.00 93.69 205 CYS A C 1
ATOM 1635 O O . CYS A 1 205 ? -10.714 7.415 3.318 1.00 93.69 205 CYS A O 1
ATOM 1637 N N . ILE A 1 206 ? -12.823 8.154 3.589 1.00 93.50 206 ILE A N 1
ATOM 1638 C CA . ILE A 1 206 ? -12.477 9.573 3.500 1.00 93.50 206 ILE A CA 1
ATOM 1639 C C . ILE A 1 206 ? -11.565 9.977 4.662 1.00 93.50 206 ILE A C 1
ATOM 1641 O O . ILE A 1 206 ? -10.500 10.540 4.427 1.00 93.50 206 ILE A O 1
ATOM 1645 N N . HIS A 1 207 ? -11.958 9.666 5.900 1.00 92.19 207 HIS A N 1
ATOM 1646 C CA . HIS A 1 207 ? -11.220 10.105 7.088 1.00 92.19 207 HIS A CA 1
ATOM 1647 C C . HIS A 1 207 ? -9.857 9.432 7.215 1.00 92.19 207 HIS A C 1
ATOM 1649 O O . HIS A 1 207 ? -8.879 10.114 7.503 1.00 92.19 207 HIS A O 1
ATOM 1655 N N . THR A 1 208 ? -9.756 8.129 6.945 1.00 90.62 208 THR A N 1
ATOM 1656 C CA . THR A 1 208 ? -8.462 7.431 6.963 1.00 90.62 208 THR A CA 1
ATOM 1657 C C . THR A 1 208 ? -7.503 8.045 5.942 1.00 90.62 208 THR A C 1
ATOM 1659 O O . THR A 1 208 ? -6.370 8.359 6.282 1.00 90.62 208 THR A O 1
ATOM 1662 N N . ASN A 1 209 ? -7.955 8.317 4.714 1.00 89.69 209 ASN A N 1
ATOM 1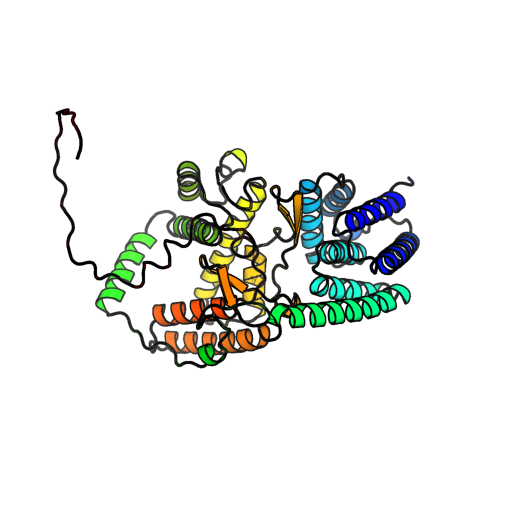663 C CA . ASN A 1 209 ? -7.092 8.905 3.684 1.00 89.69 209 ASN A CA 1
ATOM 1664 C C . ASN A 1 209 ? -6.752 10.388 3.925 1.00 89.69 209 ASN A C 1
ATOM 1666 O O . ASN A 1 209 ? -5.685 10.837 3.503 1.00 89.69 209 ASN A O 1
ATOM 1670 N N . ASP A 1 210 ? -7.617 11.140 4.609 1.00 89.19 210 ASP A N 1
ATOM 1671 C CA . ASP A 1 210 ? -7.312 12.503 5.063 1.00 89.19 210 ASP A CA 1
ATOM 1672 C C . ASP A 1 210 ? -6.232 12.496 6.159 1.00 89.19 210 ASP A C 1
ATOM 1674 O O . ASP A 1 210 ? -5.267 13.256 6.088 1.00 89.19 210 ASP A O 1
ATOM 1678 N N . ILE A 1 211 ? -6.334 11.574 7.127 1.00 86.19 211 ILE A N 1
ATOM 1679 C CA . ILE A 1 211 ? -5.332 11.383 8.190 1.00 86.19 211 ILE A CA 1
ATOM 1680 C C . ILE A 1 211 ? -3.968 11.006 7.603 1.00 86.19 211 ILE A C 1
ATOM 1682 O O . ILE A 1 211 ? -2.954 11.580 8.005 1.00 86.19 211 ILE A O 1
ATOM 1686 N N . GLU A 1 212 ? -3.945 10.092 6.630 1.00 83.12 212 GLU A N 1
ATOM 1687 C CA . GLU A 1 212 ? -2.721 9.706 5.917 1.00 83.12 212 GLU A CA 1
ATOM 1688 C C . GLU A 1 212 ? -2.206 10.820 4.985 1.00 83.12 212 GLU A C 1
ATOM 1690 O O . GLU A 1 212 ? -1.091 10.749 4.483 1.00 83.12 212 GLU A O 1
ATOM 1695 N N . GLY A 1 213 ? -2.972 11.891 4.751 1.00 82.75 213 GLY A N 1
ATOM 1696 C CA . GLY A 1 213 ? -2.556 13.021 3.915 1.00 82.75 213 GLY A CA 1
ATOM 1697 C C . GLY A 1 213 ? -2.560 12.732 2.410 1.00 82.75 213 GLY A C 1
ATOM 1698 O O . GLY A 1 213 ? -1.983 13.503 1.636 1.00 82.75 213 GLY A O 1
ATOM 1699 N N . VAL A 1 214 ? -3.228 11.655 1.982 1.00 85.31 214 VAL A N 1
ATOM 1700 C CA . VAL A 1 214 ? -3.453 11.315 0.566 1.00 85.31 214 VAL A CA 1
ATOM 1701 C C . VAL A 1 214 ? -4.218 12.454 -0.110 1.00 85.31 214 VAL A C 1
ATOM 1703 O O . VAL A 1 214 ? -3.838 12.932 -1.186 1.00 85.31 214 VAL A O 1
ATOM 1706 N N . GLY A 1 215 ? -5.271 12.925 0.562 1.00 86.44 215 GLY A N 1
ATOM 1707 C CA . GLY A 1 215 ? -5.933 14.169 0.219 1.00 86.44 215 GLY A CA 1
ATOM 1708 C C . GLY A 1 215 ? -7.099 14.544 1.127 1.00 86.44 215 GLY A C 1
ATOM 1709 O O . GLY A 1 215 ? -7.829 13.685 1.614 1.00 86.44 215 GLY A O 1
ATOM 1710 N N . THR A 1 216 ? -7.283 15.850 1.303 1.00 90.25 216 THR A N 1
ATOM 1711 C CA . THR A 1 216 ? -8.369 16.454 2.080 1.00 90.25 216 THR A CA 1
ATOM 1712 C C . THR A 1 216 ? -9.438 16.969 1.126 1.00 90.25 216 THR A C 1
ATOM 1714 O O . THR A 1 216 ? -9.163 17.836 0.291 1.00 90.25 216 THR A O 1
ATOM 1717 N N . LEU A 1 217 ? -10.654 16.439 1.245 1.00 91.62 217 LEU A N 1
ATOM 1718 C CA . LEU A 1 217 ? -11.810 16.839 0.439 1.00 91.62 217 LEU A CA 1
ATOM 1719 C C . LEU A 1 217 ? -12.364 18.195 0.878 1.00 91.62 217 LEU A C 1
ATOM 1721 O O . LEU A 1 217 ? -12.425 18.492 2.069 1.00 91.62 217 LEU A O 1
ATOM 1725 N N . GLU A 1 218 ? -12.844 18.986 -0.080 1.00 92.75 218 GLU A N 1
ATOM 1726 C CA . GLU A 1 218 ? -13.696 20.134 0.238 1.00 92.75 218 GLU A CA 1
ATOM 1727 C C . GLU A 1 218 ? -15.090 19.680 0.701 1.00 92.75 218 GLU A C 1
ATOM 1729 O O . GLU A 1 218 ? -15.582 18.634 0.269 1.00 92.75 218 GLU A O 1
ATOM 1734 N N . ASP A 1 219 ? -15.769 20.496 1.517 1.00 92.06 219 ASP A N 1
ATOM 1735 C CA . ASP A 1 219 ? -17.080 20.184 2.114 1.00 92.06 219 ASP A CA 1
ATOM 1736 C C . ASP A 1 219 ? -18.122 19.709 1.085 1.00 92.06 219 ASP A C 1
ATOM 1738 O O . ASP A 1 219 ? -18.877 18.766 1.328 1.00 92.06 219 ASP A O 1
ATOM 1742 N N . SER A 1 220 ? -18.155 20.334 -0.096 1.00 91.81 220 SER A N 1
ATOM 1743 C CA . SER A 1 220 ? -19.077 19.974 -1.181 1.00 91.81 220 SER A CA 1
ATOM 1744 C C . SER A 1 220 ? -18.815 18.563 -1.719 1.00 91.81 220 SER A C 1
ATOM 1746 O O . SER A 1 220 ? -19.753 17.799 -1.953 1.00 91.81 220 SER A O 1
ATOM 1748 N N . SER A 1 221 ? -17.542 18.201 -1.866 1.00 92.06 221 SER A N 1
ATOM 1749 C CA . SER A 1 221 ? -17.104 16.899 -2.367 1.00 92.06 221 SER A CA 1
ATOM 1750 C C . SER A 1 221 ? -17.239 15.823 -1.297 1.00 92.06 221 SER A C 1
ATOM 1752 O O . SER A 1 221 ? -17.669 14.713 -1.595 1.00 92.06 221 SER A O 1
ATOM 1754 N N . TYR A 1 222 ? -16.969 16.169 -0.038 1.00 92.94 222 TYR A N 1
ATOM 1755 C CA . TYR A 1 222 ? -17.238 15.323 1.120 1.00 92.94 222 TYR A CA 1
ATOM 1756 C C . TYR A 1 222 ? -18.717 14.911 1.179 1.00 92.94 222 TYR A C 1
ATOM 1758 O O . TYR A 1 222 ? -19.036 13.721 1.213 1.00 92.94 222 TYR A O 1
ATOM 1766 N N . LEU A 1 223 ? -19.632 15.885 1.105 1.00 91.06 223 LEU A N 1
ATOM 1767 C CA . LEU A 1 223 ? -21.075 15.630 1.105 1.00 91.06 223 LEU A CA 1
ATOM 1768 C C . LEU A 1 223 ? -21.528 14.849 -0.133 1.00 91.06 223 LEU A C 1
ATOM 1770 O O . LEU A 1 223 ? -22.364 13.950 -0.020 1.00 91.06 223 LEU A O 1
ATOM 1774 N N . LEU A 1 224 ? -20.978 15.156 -1.312 1.00 90.75 224 LEU A N 1
ATOM 1775 C CA . LEU A 1 224 ? -21.267 14.411 -2.537 1.00 90.75 224 LEU A CA 1
ATOM 1776 C C . LEU A 1 224 ? -20.909 12.929 -2.377 1.00 90.75 224 LEU A C 1
ATOM 1778 O O . LEU A 1 224 ? -21.738 12.068 -2.671 1.00 90.75 224 LEU A O 1
ATOM 1782 N N . LEU A 1 225 ? -19.700 12.635 -1.893 1.00 91.12 225 LEU A N 1
ATOM 1783 C CA . LEU A 1 225 ? -19.229 11.265 -1.725 1.00 91.12 225 LEU A CA 1
ATOM 1784 C C . LEU A 1 225 ? -20.027 10.516 -0.662 1.00 91.12 225 LEU A C 1
ATOM 1786 O O . LEU A 1 225 ? -20.423 9.387 -0.925 1.00 91.12 225 LEU A O 1
ATOM 1790 N N . LEU A 1 226 ? -20.328 11.131 0.484 1.00 90.25 226 LEU A N 1
ATOM 1791 C CA . LEU A 1 226 ? -21.161 10.494 1.508 1.00 90.25 226 LEU A CA 1
ATOM 1792 C C . LEU A 1 226 ? -22.570 10.178 0.998 1.00 90.25 226 LEU A C 1
ATOM 1794 O O . LEU A 1 226 ? -23.065 9.077 1.193 1.00 90.25 226 LEU A O 1
ATOM 1798 N N . THR A 1 227 ? -23.213 11.123 0.310 1.00 88.06 227 THR A N 1
ATOM 1799 C CA . THR A 1 227 ? -24.610 10.951 -0.124 1.00 88.06 227 THR A CA 1
ATOM 1800 C C . THR A 1 227 ? -24.764 10.022 -1.325 1.00 88.06 227 THR A C 1
ATOM 1802 O O . THR A 1 227 ? -25.789 9.353 -1.462 1.00 88.06 227 THR A O 1
ATOM 1805 N N . ARG A 1 228 ? -23.783 9.995 -2.236 1.00 88.38 228 ARG A N 1
ATOM 1806 C CA . ARG A 1 228 ? -23.848 9.203 -3.477 1.00 88.38 228 ARG A CA 1
ATOM 1807 C C . ARG A 1 228 ? -23.039 7.909 -3.414 1.00 88.38 228 ARG A C 1
ATOM 1809 O O . ARG A 1 228 ? -23.335 6.997 -4.182 1.00 88.38 228 ARG A O 1
ATOM 1816 N N . GLY A 1 229 ? -22.050 7.817 -2.532 1.00 88.88 229 GLY A N 1
ATOM 1817 C CA . GLY A 1 229 ? -21.089 6.719 -2.444 1.00 88.88 229 GLY A CA 1
ATOM 1818 C C . GLY A 1 229 ? -19.907 6.836 -3.421 1.00 88.88 229 GLY A C 1
ATOM 1819 O O . GLY A 1 229 ? -19.952 7.532 -4.441 1.00 88.88 229 GLY A O 1
ATOM 1820 N N . LEU A 1 230 ? -18.836 6.088 -3.132 1.00 89.56 230 LEU A N 1
ATOM 1821 C CA . LEU A 1 230 ? -17.572 6.095 -3.896 1.00 89.56 230 LEU A CA 1
ATOM 1822 C C . LEU A 1 230 ? -17.669 5.468 -5.303 1.00 89.56 230 LEU A C 1
ATOM 1824 O O . LEU A 1 230 ? -16.861 5.776 -6.186 1.00 89.56 230 LEU A O 1
ATOM 1828 N N . PHE A 1 231 ? -18.647 4.583 -5.511 1.00 86.94 231 PHE A N 1
ATOM 1829 C CA . PHE A 1 231 ? -18.840 3.813 -6.750 1.00 86.94 231 PHE A CA 1
ATOM 1830 C C . PHE A 1 231 ? -19.972 4.348 -7.637 1.00 86.94 231 PHE A C 1
ATOM 1832 O O . PHE A 1 231 ? -20.295 3.750 -8.661 1.00 86.94 231 PHE A O 1
ATOM 1839 N N . SER A 1 232 ? -20.590 5.471 -7.264 1.00 84.56 232 SER A N 1
ATOM 1840 C CA . SER A 1 232 ? -21.637 6.083 -8.081 1.00 84.56 232 SER A CA 1
ATOM 1841 C C . SER A 1 232 ? -21.092 6.549 -9.428 1.00 84.56 232 SER A C 1
ATOM 1843 O O . SER A 1 232 ? -20.010 7.127 -9.508 1.00 84.56 232 SER A O 1
ATOM 1845 N N . ALA A 1 233 ? -21.882 6.382 -10.492 1.00 77.25 233 ALA A N 1
ATOM 1846 C CA . ALA A 1 233 ? -21.543 6.880 -11.826 1.00 77.25 233 ALA A CA 1
ATOM 1847 C C . ALA A 1 233 ? -21.381 8.413 -11.882 1.00 77.25 233 ALA A C 1
ATOM 1849 O O . ALA A 1 233 ? -20.762 8.926 -12.818 1.00 77.25 233 ALA A O 1
ATOM 1850 N N . ASN A 1 234 ? -21.932 9.126 -10.892 1.00 73.81 234 ASN A N 1
ATOM 1851 C CA . ASN A 1 234 ? -21.803 10.575 -10.726 1.00 73.81 234 ASN A CA 1
ATOM 1852 C C . ASN A 1 234 ? -20.535 10.978 -9.957 1.00 73.81 234 ASN A C 1
ATOM 1854 O O . ASN A 1 234 ? -20.192 12.154 -9.947 1.00 73.81 234 ASN A O 1
ATOM 1858 N N . THR A 1 235 ? -19.841 10.023 -9.335 1.00 76.38 235 THR A N 1
ATOM 1859 C CA . THR A 1 235 ? -18.566 10.236 -8.648 1.00 76.38 235 THR A CA 1
ATOM 1860 C C . THR A 1 235 ? -17.435 10.115 -9.669 1.00 76.38 235 THR A C 1
ATOM 1862 O O . THR A 1 235 ? -16.861 9.039 -9.867 1.00 76.38 235 THR A O 1
ATOM 1865 N N . ARG A 1 236 ? -17.155 11.220 -10.367 1.00 75.19 236 ARG A N 1
ATOM 1866 C CA . ARG A 1 236 ? -16.116 11.310 -11.410 1.00 75.19 236 ARG A CA 1
ATOM 1867 C C . ARG A 1 236 ? -15.070 12.363 -11.074 1.00 75.19 236 ARG A C 1
ATOM 1869 O O . ARG A 1 236 ? -15.334 13.261 -10.270 1.00 75.19 236 ARG A O 1
ATOM 1876 N N . ARG A 1 237 ? -13.914 12.287 -11.740 1.00 71.12 237 ARG A N 1
ATOM 1877 C CA . ARG A 1 237 ? -12.815 13.257 -11.639 1.00 71.12 237 ARG A CA 1
ATOM 1878 C C . ARG A 1 237 ? -13.277 14.713 -11.636 1.00 71.12 237 ARG A C 1
ATOM 1880 O O . ARG A 1 237 ? -12.746 15.505 -10.871 1.00 71.12 237 ARG A O 1
ATOM 1887 N N . GLU A 1 238 ? -14.241 15.073 -12.474 1.00 72.75 238 GLU A N 1
ATOM 1888 C CA . GLU A 1 238 ? -14.656 16.468 -12.666 1.00 72.75 238 GLU A CA 1
ATOM 1889 C C . GLU A 1 238 ? -15.512 17.012 -11.513 1.00 72.75 238 GLU A C 1
ATOM 1891 O O . GLU A 1 238 ? -15.780 18.208 -11.453 1.00 72.75 238 GLU A O 1
ATOM 1896 N N . THR A 1 239 ? -15.963 16.137 -10.613 1.00 77.62 239 THR A N 1
ATOM 1897 C CA . THR A 1 239 ? -16.938 16.463 -9.560 1.00 77.62 239 THR A CA 1
ATOM 1898 C C . THR A 1 239 ? -16.340 16.521 -8.160 1.00 77.62 239 THR A C 1
ATOM 1900 O O . THR A 1 239 ? -17.018 16.962 -7.235 1.00 77.62 239 THR A O 1
ATOM 1903 N N . VAL A 1 240 ? -15.091 16.073 -7.998 1.00 84.81 240 VAL A N 1
ATOM 1904 C CA . VAL A 1 240 ? -14.438 15.925 -6.695 1.00 84.81 240 VAL A CA 1
ATOM 1905 C C . VAL A 1 240 ? -13.272 16.896 -6.593 1.00 84.81 240 VAL A C 1
ATOM 1907 O O . VAL A 1 240 ? -12.288 16.790 -7.322 1.00 84.81 240 VAL A O 1
ATOM 1910 N N . VAL A 1 241 ? -13.392 17.828 -5.655 1.00 86.44 241 VAL A N 1
ATOM 1911 C CA . VAL A 1 241 ? -12.395 18.842 -5.326 1.00 86.44 241 VAL A CA 1
ATOM 1912 C C . VAL A 1 241 ? -11.727 18.470 -4.008 1.00 86.44 241 VAL A C 1
ATOM 1914 O O . VAL A 1 241 ? -12.389 18.180 -3.007 1.00 86.44 241 VAL A O 1
ATOM 1917 N N . TYR A 1 242 ? -10.400 18.447 -4.024 1.00 88.19 242 TYR A N 1
ATOM 1918 C CA . TYR A 1 242 ? -9.578 18.063 -2.887 1.00 88.19 242 TYR A CA 1
ATOM 1919 C C . TYR A 1 242 ? -8.188 18.692 -2.996 1.00 88.19 242 TYR A C 1
ATOM 1921 O O . TYR A 1 242 ? -7.768 19.176 -4.048 1.00 88.19 242 TYR A O 1
ATOM 1929 N N . THR A 1 243 ? -7.466 18.668 -1.885 1.00 87.38 243 THR A N 1
ATOM 1930 C CA . THR A 1 243 ? -6.056 19.061 -1.785 1.00 87.38 243 THR A CA 1
ATOM 1931 C C . THR A 1 243 ? -5.224 17.866 -1.333 1.00 87.38 243 THR A C 1
ATOM 1933 O O . THR A 1 243 ? -5.791 16.873 -0.893 1.00 87.38 243 THR A O 1
ATOM 1936 N N . GLY A 1 244 ? -3.896 17.933 -1.426 1.00 84.06 244 GLY A N 1
ATOM 1937 C CA . GLY A 1 244 ? -3.005 16.879 -0.929 1.00 84.06 244 GLY A CA 1
ATOM 1938 C C . GLY A 1 244 ? -1.983 16.418 -1.959 1.00 84.06 244 GLY A C 1
ATOM 1939 O O . GLY A 1 244 ? -1.773 17.077 -2.980 1.00 84.06 244 GLY A O 1
ATOM 1940 N N . GLU A 1 245 ? -1.344 15.286 -1.671 1.00 81.12 245 GLU A N 1
ATOM 1941 C CA . GLU A 1 245 ? -0.259 14.731 -2.488 1.00 81.12 245 GLU A CA 1
ATOM 1942 C C . GLU A 1 245 ? -0.729 14.344 -3.895 1.00 81.12 245 GLU A C 1
ATOM 1944 O O . GLU A 1 245 ? -0.005 14.525 -4.873 1.00 81.12 245 GLU A O 1
ATOM 1949 N N . LEU A 1 246 ? -1.973 13.877 -4.016 1.00 85.00 246 LEU A N 1
ATOM 1950 C CA . LEU A 1 246 ? -2.517 13.417 -5.287 1.00 85.00 246 LEU A CA 1
ATOM 1951 C C . LEU A 1 246 ? -3.282 14.481 -6.072 1.00 85.00 246 LEU A C 1
ATOM 1953 O O . LEU A 1 246 ? -3.856 14.103 -7.079 1.00 85.00 246 LEU A O 1
ATOM 1957 N N . LYS A 1 247 ? -3.282 15.770 -5.687 1.00 83.56 247 LYS A N 1
ATOM 1958 C CA . LYS A 1 247 ? -4.153 16.830 -6.260 1.00 83.56 247 LYS A CA 1
ATOM 1959 C C . LYS A 1 247 ? -4.273 16.844 -7.798 1.00 83.56 247 LYS A C 1
ATOM 1961 O O . LYS A 1 247 ? -5.363 17.050 -8.325 1.00 83.56 247 LYS A O 1
ATOM 1966 N N . GLU A 1 248 ? -3.189 16.555 -8.521 1.00 82.50 248 GLU A N 1
ATOM 1967 C CA . GLU A 1 248 ? -3.156 16.538 -9.997 1.00 82.50 248 GLU A CA 1
ATOM 1968 C C . GLU A 1 248 ? -3.619 15.199 -10.621 1.00 82.50 248 GLU A C 1
ATOM 1970 O O . GLU A 1 248 ? -3.727 15.055 -11.840 1.00 82.50 248 GLU A O 1
ATOM 1975 N N . GLN A 1 249 ? -3.913 14.194 -9.794 1.00 86.38 249 GLN A N 1
ATOM 1976 C CA . GLN A 1 249 ? -4.266 12.819 -10.163 1.00 86.38 249 GLN A CA 1
ATOM 1977 C C . GLN A 1 249 ? -5.608 12.375 -9.532 1.00 86.38 249 GLN A C 1
ATOM 1979 O O . GLN A 1 249 ? -5.658 11.376 -8.814 1.00 86.38 249 GLN A O 1
ATOM 1984 N N . PRO A 1 250 ? -6.735 13.048 -9.835 1.00 87.94 250 PRO A N 1
ATOM 1985 C CA . PRO A 1 250 ? -8.063 12.751 -9.264 1.00 87.94 250 PRO A CA 1
ATOM 1986 C C . PRO A 1 250 ? -8.533 11.306 -9.446 1.00 87.94 250 PRO A C 1
ATOM 1988 O O . PRO A 1 250 ? -9.122 10.732 -8.535 1.00 87.94 250 PRO A O 1
ATOM 1991 N N . GLU A 1 251 ? -8.237 10.680 -10.585 1.00 88.25 251 GLU A N 1
ATOM 1992 C CA . GLU A 1 251 ? -8.565 9.263 -10.796 1.00 88.25 251 GLU A CA 1
ATOM 1993 C C . GLU A 1 251 ? -7.758 8.334 -9.884 1.00 88.25 251 GLU A C 1
ATOM 1995 O O . GLU A 1 251 ? -8.254 7.292 -9.456 1.00 88.25 251 GLU A O 1
ATOM 2000 N N . LEU A 1 252 ? -6.519 8.711 -9.560 1.00 88.94 252 LEU A N 1
ATOM 2001 C CA . LEU A 1 252 ? -5.688 7.960 -8.630 1.00 88.94 252 LEU A CA 1
ATOM 2002 C C . LEU A 1 252 ? -6.166 8.162 -7.190 1.00 88.94 252 LEU A C 1
ATOM 2004 O O . LEU A 1 252 ? -6.293 7.187 -6.460 1.00 88.94 252 LEU A O 1
ATOM 2008 N N . PHE A 1 253 ? -6.518 9.393 -6.814 1.00 90.56 253 PHE A N 1
ATOM 2009 C CA . PHE A 1 253 ? -7.124 9.693 -5.517 1.00 90.56 253 PHE A CA 1
ATOM 2010 C C . PHE A 1 253 ? -8.412 8.885 -5.288 1.00 90.56 253 PHE A C 1
ATOM 2012 O O . PHE A 1 253 ? -8.536 8.170 -4.294 1.00 90.56 253 PHE A O 1
ATOM 2019 N N . LEU A 1 254 ? -9.343 8.903 -6.250 1.00 91.62 254 LEU A N 1
ATOM 2020 C CA . LEU A 1 254 ? -10.568 8.098 -6.178 1.00 91.62 254 LEU A CA 1
ATOM 2021 C C . LEU A 1 254 ? -10.279 6.595 -6.142 1.00 91.62 254 LEU A C 1
ATOM 2023 O O . LEU A 1 254 ? -10.997 5.849 -5.475 1.00 91.62 254 LEU A O 1
ATOM 2027 N N . ARG A 1 255 ? -9.238 6.136 -6.845 1.00 91.56 255 ARG A N 1
ATOM 2028 C CA . ARG A 1 255 ? -8.800 4.739 -6.794 1.00 91.56 255 ARG A CA 1
ATOM 2029 C C . ARG A 1 255 ? -8.322 4.349 -5.400 1.00 91.56 255 ARG A C 1
ATOM 2031 O O . ARG A 1 255 ? -8.735 3.292 -4.943 1.00 91.56 255 ARG A O 1
ATOM 2038 N N . VAL A 1 256 ? -7.539 5.191 -4.723 1.00 92.31 256 VAL A N 1
ATOM 2039 C CA . VAL A 1 256 ? -7.116 4.942 -3.335 1.00 92.31 256 VAL A CA 1
ATOM 2040 C C . VAL A 1 256 ? -8.338 4.848 -2.418 1.00 92.31 256 VAL A C 1
ATOM 2042 O O . VAL A 1 256 ? -8.484 3.853 -1.715 1.00 92.31 256 VAL A O 1
ATOM 2045 N N . LEU A 1 257 ? -9.282 5.799 -2.491 1.00 93.56 257 LEU A N 1
ATOM 2046 C CA . LEU A 1 257 ? -10.506 5.748 -1.673 1.00 93.56 257 LEU A CA 1
ATOM 2047 C C . LEU A 1 257 ? -11.301 4.449 -1.893 1.00 93.56 257 LEU A C 1
ATOM 2049 O O . LEU A 1 257 ? -11.780 3.833 -0.941 1.00 93.56 257 LEU A O 1
ATOM 2053 N N . ARG A 1 258 ? -11.439 4.017 -3.152 1.00 94.62 258 ARG A N 1
ATOM 2054 C CA . ARG A 1 258 ? -12.114 2.758 -3.511 1.00 94.62 258 ARG A CA 1
ATOM 2055 C C . ARG A 1 258 ? -11.325 1.534 -3.045 1.00 94.62 258 ARG A C 1
ATOM 2057 O O . ARG A 1 258 ? -11.935 0.574 -2.589 1.00 94.62 258 ARG A O 1
ATOM 2064 N N . GLY A 1 259 ? -9.996 1.571 -3.121 1.00 94.31 259 GLY A N 1
ATOM 2065 C CA . GLY A 1 259 ? -9.112 0.533 -2.595 1.00 94.31 259 GLY A CA 1
ATOM 2066 C C . GLY A 1 259 ? -9.284 0.361 -1.088 1.00 94.31 259 GLY A C 1
ATOM 2067 O O . GLY A 1 259 ? -9.520 -0.755 -0.627 1.00 94.31 259 GLY A O 1
ATOM 2068 N N . THR A 1 260 ? -9.273 1.458 -0.322 1.00 94.62 260 THR A N 1
ATOM 2069 C CA . THR A 1 260 ? -9.569 1.442 1.122 1.00 94.62 260 THR A CA 1
ATOM 2070 C C . THR A 1 260 ? -10.954 0.857 1.403 1.00 94.62 260 THR A C 1
ATOM 2072 O O . THR A 1 260 ? -11.100 0.045 2.314 1.00 94.62 260 THR A O 1
ATOM 2075 N N . ASN A 1 261 ? -11.965 1.194 0.594 1.00 95.31 261 ASN A N 1
ATOM 2076 C CA . ASN A 1 261 ? -13.321 0.658 0.747 1.00 95.31 261 ASN A CA 1
ATOM 2077 C C . ASN A 1 261 ? -13.385 -0.854 0.506 1.00 95.31 261 ASN A C 1
ATOM 2079 O O . ASN A 1 261 ? -14.010 -1.585 1.277 1.00 95.31 261 ASN A O 1
ATOM 2083 N N . ASN A 1 262 ? -12.703 -1.326 -0.538 1.00 95.81 262 ASN A N 1
ATOM 2084 C CA . ASN A 1 262 ? -12.611 -2.743 -0.864 1.00 95.81 262 ASN A CA 1
ATOM 2085 C C . ASN A 1 262 ? -11.871 -3.517 0.234 1.00 95.81 262 ASN A C 1
ATOM 2087 O O . ASN A 1 262 ? -12.322 -4.587 0.635 1.00 95.81 262 ASN A O 1
ATOM 2091 N N . ALA A 1 263 ? -10.767 -2.971 0.753 1.00 94.75 263 ALA A N 1
ATOM 2092 C CA . ALA A 1 263 ? -10.022 -3.575 1.853 1.00 94.75 263 ALA A CA 1
ATOM 2093 C C . ALA A 1 263 ? -10.872 -3.645 3.133 1.00 94.75 263 ALA A C 1
ATOM 2095 O O . ALA A 1 263 ? -10.946 -4.701 3.755 1.00 94.75 263 ALA A O 1
ATOM 2096 N N . LEU A 1 264 ? -11.584 -2.566 3.482 1.00 94.44 264 LEU A N 1
ATOM 2097 C CA . LEU A 1 264 ? -12.497 -2.547 4.628 1.00 94.44 264 LEU A CA 1
ATOM 2098 C C . LEU A 1 264 ? -13.639 -3.557 4.469 1.00 94.44 264 LEU A C 1
ATOM 2100 O O . LEU A 1 264 ? -13.957 -4.269 5.416 1.00 94.44 264 LEU A O 1
ATOM 2104 N N . SER A 1 265 ? -14.229 -3.658 3.276 1.00 94.25 265 SER A N 1
ATOM 2105 C CA . SER A 1 265 ? -15.289 -4.637 3.006 1.00 94.25 265 SER A CA 1
ATOM 2106 C C . SER A 1 265 ? -14.793 -6.067 3.215 1.00 94.25 265 SER A C 1
ATOM 2108 O O . SER A 1 265 ? -15.462 -6.840 3.894 1.00 94.25 265 SER A O 1
ATOM 2110 N N . ARG A 1 266 ? -13.577 -6.387 2.753 1.00 93.94 266 ARG A N 1
ATOM 2111 C CA . ARG A 1 266 ? -12.948 -7.689 3.017 1.00 93.94 266 ARG A CA 1
ATOM 2112 C C . ARG A 1 266 ? -12.708 -7.926 4.504 1.00 93.94 266 ARG A C 1
ATOM 2114 O O . ARG A 1 266 ? -13.000 -9.010 4.989 1.00 93.94 266 ARG A O 1
ATOM 2121 N N . VAL A 1 267 ? -12.220 -6.929 5.245 1.00 92.00 267 VAL A N 1
ATOM 2122 C CA . VAL A 1 267 ? -12.043 -7.048 6.704 1.00 92.00 267 VAL A CA 1
ATOM 2123 C C . VAL A 1 267 ? -13.378 -7.329 7.397 1.00 92.00 267 VAL A C 1
ATOM 2125 O O . VAL A 1 267 ? -13.432 -8.187 8.272 1.00 92.00 267 VAL A O 1
ATOM 2128 N N . MET A 1 268 ? -14.456 -6.653 6.996 1.00 90.62 268 MET A N 1
ATOM 2129 C CA . MET A 1 268 ? -15.788 -6.886 7.561 1.00 90.62 268 MET A CA 1
ATOM 2130 C C . MET A 1 268 ? -16.312 -8.289 7.233 1.00 90.62 268 MET A C 1
ATOM 2132 O O . MET A 1 268 ? -16.802 -8.969 8.127 1.00 90.62 268 MET A O 1
ATOM 2136 N N . GLU A 1 269 ? -16.153 -8.761 5.994 1.00 91.06 269 GLU A N 1
ATOM 2137 C CA . GLU A 1 269 ? -16.497 -10.138 5.605 1.00 91.06 269 GLU A CA 1
ATOM 2138 C C . GLU A 1 269 ? -15.713 -11.163 6.436 1.00 91.06 269 GLU A C 1
ATOM 2140 O O . GLU A 1 269 ? -16.284 -12.100 6.995 1.00 91.06 269 GLU A O 1
ATOM 2145 N N . MET A 1 270 ? -14.408 -10.945 6.597 1.00 89.06 270 MET A N 1
ATOM 2146 C CA . MET A 1 270 ? -13.542 -11.788 7.417 1.00 89.06 270 MET A CA 1
ATOM 2147 C C . MET A 1 270 ? -13.944 -11.790 8.893 1.00 89.06 270 MET A C 1
ATOM 2149 O O . MET A 1 270 ? -13.907 -12.842 9.524 1.00 89.06 270 MET A O 1
ATOM 2153 N N . ALA A 1 271 ? -14.347 -10.642 9.440 1.00 85.69 271 ALA A N 1
ATOM 2154 C CA . ALA A 1 271 ? -14.796 -10.519 10.825 1.00 85.69 271 ALA A CA 1
ATOM 2155 C C . ALA A 1 271 ? -16.117 -11.257 11.097 1.00 85.69 271 ALA A C 1
ATOM 2157 O O . ALA A 1 271 ? -16.390 -11.608 12.238 1.00 85.69 271 ALA A O 1
ATOM 2158 N N . THR A 1 272 ? -16.922 -11.521 10.062 1.00 84.50 272 THR A N 1
ATOM 2159 C CA . THR A 1 272 ? -18.135 -12.352 10.177 1.00 84.50 272 THR A CA 1
ATOM 2160 C C . THR A 1 272 ? -17.872 -13.855 10.045 1.00 84.50 272 THR A C 1
ATOM 2162 O O . THR A 1 272 ? -18.790 -14.655 10.217 1.00 84.50 272 THR A O 1
ATOM 2165 N N . SER A 1 273 ? -16.635 -14.257 9.741 1.00 85.19 273 SER A N 1
ATOM 2166 C CA . SER A 1 273 ? -16.243 -15.666 9.682 1.00 85.19 273 SER A CA 1
ATOM 2167 C C . SER A 1 273 ? -16.122 -16.260 11.085 1.00 85.19 273 SER A C 1
ATOM 2169 O O . SER A 1 273 ? -15.528 -15.649 11.969 1.00 85.19 273 SER A O 1
ATOM 2171 N N . GLU A 1 274 ? -16.601 -17.494 11.266 1.00 78.50 274 GLU A N 1
ATOM 2172 C CA . GLU A 1 274 ? -16.542 -18.237 12.537 1.00 78.50 274 GLU A CA 1
ATOM 2173 C C . GLU A 1 274 ? -15.101 -18.443 13.045 1.00 78.50 274 GLU A C 1
ATOM 2175 O O . GLU A 1 274 ? -14.867 -18.595 14.241 1.00 78.50 274 GLU A O 1
ATOM 2180 N N . HIS A 1 275 ? -14.113 -18.423 12.143 1.00 79.06 275 HIS A N 1
ATOM 2181 C CA . HIS A 1 275 ? -12.704 -18.629 12.474 1.00 79.06 275 HIS A CA 1
ATOM 2182 C C . HIS A 1 275 ? -11.811 -17.596 11.781 1.00 79.06 275 HIS A C 1
ATOM 2184 O O . HIS A 1 275 ? -11.151 -17.882 10.777 1.00 79.06 275 HIS A O 1
ATOM 2190 N N . LEU A 1 276 ? -11.760 -16.380 12.328 1.00 85.50 276 LEU A N 1
ATOM 2191 C CA . LEU A 1 276 ? -10.805 -15.372 11.878 1.00 85.50 276 LEU A CA 1
ATOM 2192 C C . LEU A 1 276 ? -9.389 -15.727 12.353 1.00 85.50 276 LEU A C 1
ATOM 2194 O O . LEU A 1 276 ? -9.062 -15.619 13.531 1.00 85.50 276 LEU A O 1
ATOM 2198 N N . THR A 1 277 ? -8.525 -16.118 11.416 1.00 91.50 277 THR A N 1
ATOM 2199 C CA . THR A 1 277 ? -7.089 -16.299 11.667 1.00 91.50 277 THR A CA 1
ATOM 2200 C C . THR A 1 277 ? -6.299 -15.293 10.851 1.00 91.50 277 THR A C 1
ATOM 2202 O O . THR A 1 277 ? -6.342 -15.312 9.621 1.00 91.50 277 THR A O 1
ATOM 2205 N N . LEU A 1 278 ? -5.538 -14.434 11.523 1.00 92.94 278 LEU A N 1
ATOM 2206 C CA . LEU A 1 278 ? -4.661 -13.484 10.856 1.00 92.94 278 LEU A CA 1
ATOM 2207 C C . LEU A 1 278 ? -3.380 -14.179 10.394 1.00 92.94 278 LEU A C 1
ATOM 2209 O O . LEU A 1 278 ? -2.726 -14.889 11.164 1.00 92.94 278 LEU A O 1
ATOM 2213 N N . THR A 1 279 ? -3.018 -13.962 9.131 1.00 94.88 279 THR A N 1
ATOM 2214 C CA . THR A 1 279 ? -1.821 -14.531 8.500 1.00 94.88 279 THR A CA 1
ATOM 2215 C C . THR A 1 279 ? -1.040 -13.448 7.751 1.00 94.88 279 THR A C 1
ATOM 2217 O O . THR A 1 279 ? -1.621 -12.417 7.391 1.00 94.88 279 THR A O 1
ATOM 2220 N N . PRO A 1 280 ? 0.256 -13.675 7.451 1.00 95.12 280 PRO A N 1
ATOM 2221 C CA . PRO A 1 280 ? 1.028 -12.749 6.625 1.00 95.12 280 PRO A CA 1
ATOM 2222 C C . PRO A 1 280 ? 0.376 -12.488 5.262 1.00 95.12 280 PRO A C 1
ATOM 2224 O O . PRO A 1 280 ? 0.331 -11.349 4.808 1.00 95.12 280 PRO A O 1
ATOM 2227 N N . ALA A 1 281 ? -0.167 -13.536 4.633 1.00 95.56 281 ALA A N 1
ATOM 2228 C CA . ALA A 1 281 ? -0.800 -13.441 3.321 1.00 95.56 281 ALA A CA 1
ATOM 2229 C C . ALA A 1 281 ? -2.012 -12.500 3.339 1.00 95.56 281 ALA A C 1
ATOM 2231 O O . ALA A 1 281 ? -2.109 -11.642 2.471 1.00 95.56 281 ALA A O 1
ATOM 2232 N N . ILE A 1 282 ? -2.868 -12.599 4.363 1.00 95.00 282 ILE A N 1
ATOM 2233 C CA . ILE A 1 282 ? -4.044 -11.731 4.528 1.00 95.00 282 ILE A CA 1
ATOM 2234 C C . ILE A 1 282 ? -3.631 -10.261 4.638 1.00 95.00 282 ILE A C 1
ATOM 2236 O O . ILE A 1 282 ? -4.192 -9.408 3.960 1.00 95.00 282 ILE A O 1
ATOM 2240 N N . ILE A 1 283 ? -2.646 -9.946 5.482 1.00 95.19 283 ILE A N 1
ATOM 2241 C CA . ILE A 1 283 ? -2.220 -8.557 5.699 1.00 95.19 283 ILE A CA 1
ATOM 2242 C C . ILE A 1 283 ? -1.570 -7.966 4.444 1.00 95.19 283 ILE A C 1
ATOM 2244 O O . ILE A 1 283 ? -1.874 -6.833 4.068 1.00 95.19 283 ILE A O 1
ATOM 2248 N N . CYS A 1 284 ? -0.728 -8.739 3.754 1.00 95.62 284 CYS A N 1
ATOM 2249 C CA . CYS A 1 284 ? -0.163 -8.331 2.470 1.00 95.62 284 CYS A CA 1
ATOM 2250 C C . CYS A 1 284 ? -1.241 -8.170 1.389 1.00 95.62 284 CYS A C 1
ATOM 2252 O O . CYS A 1 284 ? -1.183 -7.217 0.615 1.00 95.62 284 CYS A O 1
ATOM 2254 N N . GLU A 1 285 ? -2.248 -9.044 1.355 1.00 95.31 285 GLU A N 1
ATOM 2255 C CA . GLU A 1 285 ? -3.376 -8.937 0.430 1.00 95.31 285 GLU A CA 1
ATOM 2256 C C . GLU A 1 285 ? -4.219 -7.687 0.708 1.00 95.31 285 GLU A C 1
ATOM 2258 O O . GLU A 1 285 ? -4.530 -6.948 -0.221 1.00 95.31 285 GLU A O 1
ATOM 2263 N N . LEU A 1 286 ? -4.550 -7.393 1.967 1.00 94.94 286 LEU A N 1
ATOM 2264 C CA . LEU A 1 286 ? -5.293 -6.182 2.332 1.00 94.94 286 LEU A CA 1
ATOM 2265 C C . LEU A 1 286 ? -4.528 -4.913 1.941 1.00 94.94 286 LEU A C 1
ATOM 2267 O O . LEU A 1 286 ? -5.112 -3.997 1.360 1.00 94.94 286 LEU A O 1
ATOM 2271 N N . HIS A 1 287 ? -3.215 -4.884 2.187 1.00 94.69 287 HIS A N 1
ATOM 2272 C CA . HIS A 1 287 ? -2.352 -3.799 1.724 1.00 94.69 287 HIS A CA 1
ATOM 2273 C C . HIS A 1 287 ? -2.344 -3.696 0.192 1.00 94.69 287 HIS A C 1
ATOM 2275 O O . HIS A 1 287 ? -2.417 -2.596 -0.357 1.00 94.69 287 HIS A O 1
ATOM 2281 N N . HIS A 1 288 ? -2.319 -4.838 -0.503 1.00 93.50 288 HIS A N 1
ATOM 2282 C CA . HIS A 1 288 ? -2.395 -4.883 -1.956 1.00 93.50 288 HIS A CA 1
ATOM 2283 C C . HIS A 1 288 ? -3.706 -4.302 -2.495 1.00 93.50 288 HIS A C 1
ATOM 2285 O O . HIS A 1 288 ? -3.679 -3.430 -3.356 1.00 93.50 288 HIS A O 1
ATOM 2291 N N . VAL A 1 289 ? -4.846 -4.727 -1.953 1.00 94.12 289 VAL A N 1
ATOM 2292 C CA . VAL A 1 289 ? -6.184 -4.251 -2.344 1.00 94.12 289 VAL A CA 1
ATOM 2293 C C . VAL A 1 289 ? -6.334 -2.757 -2.117 1.00 94.12 289 VAL A C 1
ATOM 2295 O O . VAL A 1 289 ? -6.884 -2.054 -2.964 1.00 94.12 289 VAL A O 1
ATOM 2298 N N . MET A 1 290 ? -5.839 -2.272 -0.978 1.00 92.56 290 MET A N 1
ATOM 2299 C CA . MET A 1 290 ? -5.940 -0.868 -0.606 1.00 92.56 290 MET A CA 1
ATOM 2300 C C . MET A 1 290 ? -5.237 0.050 -1.612 1.00 92.56 290 MET A C 1
ATOM 2302 O O . MET A 1 290 ? -5.714 1.150 -1.881 1.00 92.56 290 MET A O 1
ATOM 2306 N N . LEU A 1 291 ? -4.125 -0.412 -2.183 1.00 90.62 291 LEU A N 1
ATOM 2307 C CA . LEU A 1 291 ? -3.217 0.389 -3.008 1.00 90.62 291 LEU A CA 1
ATOM 2308 C C . LEU A 1 291 ? -3.075 -0.162 -4.429 1.00 90.62 291 LEU A C 1
ATOM 2310 O O . LEU A 1 291 ? -2.107 0.111 -5.146 1.00 90.62 291 LEU A O 1
ATOM 2314 N N . GLN A 1 292 ? -4.038 -0.973 -4.856 1.00 88.75 292 GLN A N 1
ATOM 2315 C CA . GLN A 1 292 ? -3.960 -1.637 -6.142 1.00 88.75 292 GLN A CA 1
ATOM 2316 C C . GLN A 1 292 ? -3.945 -0.603 -7.270 1.00 88.75 292 GLN A C 1
ATOM 2318 O O . GLN A 1 292 ? -4.841 0.235 -7.403 1.00 88.75 292 GLN A O 1
ATOM 2323 N N . GLY A 1 293 ? -2.928 -0.672 -8.128 1.00 86.19 293 GLY A N 1
ATOM 2324 C CA . GLY A 1 293 ? -2.773 0.277 -9.223 1.00 86.19 293 GLY A CA 1
ATOM 2325 C C . GLY A 1 293 ? -2.340 1.668 -8.759 1.00 86.19 293 GLY A C 1
ATOM 2326 O O . GLY A 1 293 ? -2.652 2.635 -9.448 1.00 86.19 293 GLY A O 1
ATOM 2327 N N . THR A 1 294 ? -1.668 1.787 -7.610 1.00 88.25 294 THR A N 1
ATOM 2328 C CA . THR A 1 294 ? -1.041 3.030 -7.129 1.00 88.25 294 THR A CA 1
ATOM 2329 C C . THR A 1 294 ? 0.475 2.888 -6.964 1.00 88.25 294 THR A C 1
ATOM 2331 O O . THR A 1 294 ? 1.099 3.745 -6.347 1.00 88.25 294 THR A O 1
ATOM 2334 N N . GLN A 1 295 ? 1.074 1.823 -7.513 1.00 89.50 295 GLN A N 1
ATOM 2335 C CA . GLN A 1 295 ? 2.492 1.490 -7.338 1.00 89.50 295 GLN A CA 1
ATOM 2336 C C . GLN A 1 295 ? 3.422 2.584 -7.860 1.00 89.50 295 GLN A C 1
ATOM 2338 O O . GLN A 1 295 ? 4.468 2.816 -7.279 1.00 89.50 295 GLN A O 1
ATOM 2343 N N . THR A 1 296 ? 3.067 3.267 -8.950 1.00 87.50 296 THR A N 1
ATOM 2344 C CA . THR A 1 296 ? 3.866 4.371 -9.499 1.00 87.50 296 THR A CA 1
ATOM 2345 C C . THR A 1 296 ? 3.040 5.636 -9.519 1.00 87.50 296 THR A C 1
ATOM 2347 O O . THR A 1 296 ? 1.932 5.634 -10.056 1.00 87.50 296 THR A O 1
ATOM 2350 N N . VAL A 1 297 ? 3.567 6.720 -8.958 1.00 85.69 297 VAL A N 1
ATOM 2351 C CA . VAL A 1 297 ? 2.872 8.003 -8.828 1.00 85.69 297 VAL A CA 1
ATOM 2352 C C . VAL A 1 297 ? 3.755 9.132 -9.321 1.00 85.69 297 VAL A C 1
ATOM 2354 O O . VAL A 1 297 ? 4.948 9.169 -9.032 1.00 85.69 297 VAL A O 1
ATOM 2357 N N . TYR A 1 298 ? 3.154 10.055 -10.067 1.00 83.62 298 TYR A N 1
ATOM 2358 C CA . TYR A 1 298 ? 3.800 11.303 -10.448 1.00 83.62 298 TYR A CA 1
ATOM 2359 C C . TYR A 1 298 ? 3.635 12.348 -9.342 1.00 83.62 298 TYR A C 1
ATOM 2361 O O . TYR A 1 298 ? 2.524 12.565 -8.863 1.00 83.62 298 TYR A O 1
ATOM 2369 N N . LEU A 1 299 ? 4.729 12.988 -8.943 1.00 81.12 299 LEU A N 1
ATOM 2370 C CA . LEU A 1 299 ? 4.750 14.066 -7.960 1.00 81.12 299 LEU A CA 1
ATOM 2371 C C . LEU A 1 299 ? 5.090 15.375 -8.679 1.00 81.12 299 LEU A C 1
ATOM 2373 O O . LEU A 1 299 ? 6.255 15.649 -8.965 1.00 81.12 299 LEU A O 1
ATOM 2377 N N . ASP A 1 300 ? 4.048 16.151 -8.985 1.00 73.75 300 ASP A N 1
ATOM 2378 C CA . ASP A 1 300 ? 4.103 17.418 -9.734 1.00 73.75 300 ASP A CA 1
ATOM 2379 C C . ASP A 1 300 ? 5.003 18.468 -9.066 1.00 73.75 300 ASP A C 1
ATOM 2381 O O . ASP A 1 300 ? 5.780 19.151 -9.722 1.00 73.75 300 ASP A O 1
ATOM 2385 N N . ASP A 1 301 ? 4.992 18.536 -7.732 1.00 74.81 301 ASP A N 1
ATOM 2386 C CA . ASP A 1 301 ? 5.810 19.482 -6.962 1.00 74.81 301 ASP A CA 1
ATOM 2387 C C . ASP A 1 301 ? 7.323 19.264 -7.126 1.00 74.81 301 ASP A C 1
ATOM 2389 O O . ASP A 1 301 ? 8.115 20.165 -6.838 1.00 74.81 301 ASP A O 1
ATOM 2393 N N . ARG A 1 302 ? 7.725 18.070 -7.567 1.00 72.81 302 ARG A N 1
ATOM 2394 C CA . ARG A 1 302 ? 9.126 17.659 -7.720 1.00 72.81 302 ARG A CA 1
ATOM 2395 C C . ARG A 1 302 ? 9.491 17.317 -9.154 1.00 72.81 302 ARG A C 1
ATOM 2397 O O . ARG A 1 302 ? 10.670 17.122 -9.424 1.00 72.81 302 ARG A O 1
ATOM 2404 N N . ASP A 1 303 ? 8.499 17.224 -10.032 1.00 81.94 303 ASP A N 1
ATOM 2405 C CA . ASP A 1 303 ? 8.626 16.663 -11.371 1.00 81.94 303 ASP A CA 1
ATOM 2406 C C . ASP A 1 303 ? 9.318 15.285 -11.362 1.00 81.94 303 ASP A C 1
ATOM 2408 O O . ASP A 1 303 ? 10.248 14.998 -12.113 1.00 81.94 303 ASP A O 1
ATOM 2412 N N . THR A 1 304 ? 8.894 14.422 -10.431 1.00 84.75 304 THR A N 1
ATOM 2413 C CA . THR A 1 304 ? 9.500 13.096 -10.218 1.00 84.75 304 THR A CA 1
ATOM 2414 C C . THR A 1 304 ? 8.465 11.987 -10.162 1.00 84.75 304 THR A C 1
ATOM 2416 O O . THR A 1 304 ? 7.332 12.195 -9.732 1.00 84.75 304 THR A O 1
ATOM 2419 N N . LEU A 1 305 ? 8.881 10.777 -10.529 1.00 86.75 305 LEU A N 1
ATOM 2420 C CA . LEU A 1 305 ? 8.134 9.555 -10.258 1.00 86.75 305 LEU A CA 1
ATOM 2421 C C . LEU A 1 305 ? 8.548 8.966 -8.908 1.00 86.75 305 LEU A C 1
ATOM 2423 O O . LEU A 1 305 ? 9.733 8.905 -8.586 1.00 86.75 305 LEU A O 1
ATOM 2427 N N . ARG A 1 306 ? 7.567 8.482 -8.147 1.00 87.62 306 ARG A N 1
ATOM 2428 C CA . ARG A 1 306 ? 7.778 7.643 -6.967 1.00 87.62 306 ARG A CA 1
ATOM 2429 C C . ARG A 1 306 ? 7.205 6.261 -7.224 1.00 87.62 306 ARG A C 1
ATOM 2431 O O . ARG A 1 306 ? 6.085 6.143 -7.720 1.00 87.62 306 ARG A O 1
ATOM 2438 N N . TYR A 1 307 ? 7.959 5.237 -6.846 1.00 89.75 307 TYR A N 1
ATOM 2439 C CA . TYR A 1 307 ? 7.443 3.883 -6.725 1.00 89.75 307 TYR A CA 1
ATOM 2440 C C . TYR A 1 307 ? 7.096 3.585 -5.260 1.00 89.75 307 TYR A C 1
ATOM 2442 O O . TYR A 1 307 ? 7.739 4.109 -4.358 1.00 89.75 307 TYR A O 1
ATOM 2450 N N . CYS A 1 308 ? 6.054 2.794 -5.036 1.00 89.50 308 CYS A N 1
ATOM 2451 C CA . CYS A 1 308 ? 5.646 2.264 -3.745 1.00 89.50 308 CYS A CA 1
ATOM 2452 C C . CYS A 1 308 ? 5.424 0.763 -3.912 1.00 89.50 308 CYS A C 1
ATOM 2454 O O . CYS A 1 308 ? 4.628 0.326 -4.752 1.00 89.50 308 CYS A O 1
ATOM 2456 N N . ALA A 1 309 ? 6.131 -0.033 -3.114 1.00 91.25 309 ALA A N 1
ATOM 2457 C CA . ALA A 1 309 ? 5.988 -1.475 -3.161 1.00 91.25 309 ALA A CA 1
ATOM 2458 C C . ALA A 1 309 ? 4.690 -1.914 -2.463 1.00 91.25 309 ALA A C 1
ATOM 2460 O O . ALA A 1 309 ? 4.563 -1.916 -1.238 1.00 91.25 309 ALA A O 1
ATOM 2461 N N . VAL A 1 310 ? 3.707 -2.305 -3.268 1.00 91.81 310 VAL A N 1
ATOM 2462 C CA . VAL A 1 310 ? 2.376 -2.694 -2.798 1.00 91.81 310 VAL A CA 1
ATOM 2463 C C . VAL A 1 310 ? 2.328 -4.195 -2.493 1.00 91.81 310 VAL A C 1
ATOM 2465 O O . VAL A 1 310 ? 2.864 -5.014 -3.234 1.00 91.81 310 VAL A O 1
ATOM 2468 N N . GLY A 1 311 ? 1.673 -4.562 -1.390 1.00 93.19 311 GLY A N 1
ATOM 2469 C CA . GLY A 1 311 ? 1.508 -5.958 -0.963 1.00 93.19 311 GLY A CA 1
ATOM 2470 C C . GLY A 1 311 ? 2.770 -6.667 -0.456 1.00 93.19 311 GLY A C 1
ATOM 2471 O O . GLY A 1 311 ? 2.763 -7.888 -0.330 1.00 93.19 311 GLY A O 1
ATOM 2472 N N . VAL A 1 312 ? 3.849 -5.938 -0.158 1.00 94.00 312 VAL A N 1
ATOM 2473 C CA . VAL A 1 312 ? 5.107 -6.516 0.345 1.00 94.00 312 VAL A CA 1
ATOM 2474 C C . VAL A 1 312 ? 5.623 -5.751 1.556 1.00 94.00 312 VAL A C 1
ATOM 2476 O O . VAL A 1 312 ? 5.536 -4.527 1.599 1.00 94.00 312 VAL A O 1
ATOM 2479 N N . THR A 1 313 ? 6.159 -6.460 2.549 1.00 95.94 313 THR A N 1
ATOM 2480 C CA . THR A 1 313 ? 6.682 -5.831 3.767 1.00 95.94 313 THR A CA 1
ATOM 2481 C C . THR A 1 313 ? 8.000 -5.107 3.500 1.00 95.94 313 THR A C 1
ATOM 2483 O O . THR A 1 313 ? 8.727 -5.390 2.541 1.00 95.94 313 THR A O 1
ATOM 2486 N N . ARG A 1 314 ? 8.372 -4.203 4.407 1.00 94.56 314 ARG A N 1
ATOM 2487 C CA . ARG A 1 314 ? 9.654 -3.501 4.357 1.00 94.56 314 ARG A CA 1
ATOM 2488 C C . ARG A 1 314 ? 10.848 -4.421 4.512 1.00 94.56 314 ARG A C 1
ATOM 2490 O O . ARG A 1 314 ? 11.940 -4.035 4.119 1.00 94.56 314 ARG A O 1
ATOM 2497 N N . GLN A 1 315 ? 10.671 -5.637 5.020 1.00 94.44 315 GLN A N 1
ATOM 2498 C CA . GLN A 1 315 ? 11.748 -6.620 4.996 1.00 94.44 315 GLN A CA 1
ATOM 2499 C C . GLN A 1 315 ? 12.146 -6.979 3.562 1.00 94.44 315 GLN A C 1
ATOM 2501 O O . GLN A 1 315 ? 13.339 -7.061 3.265 1.00 94.44 315 GLN A O 1
ATOM 2506 N N . ALA A 1 316 ? 11.164 -7.095 2.663 1.00 93.25 316 ALA A N 1
ATOM 2507 C CA . ALA A 1 316 ? 11.398 -7.313 1.241 1.00 93.25 316 ALA A CA 1
ATOM 2508 C C . ALA A 1 316 ? 11.908 -6.048 0.533 1.00 93.25 316 ALA A C 1
ATOM 2510 O O . ALA A 1 316 ? 12.827 -6.136 -0.280 1.00 93.25 316 ALA A O 1
ATOM 2511 N N . THR A 1 317 ? 11.358 -4.869 0.851 1.00 91.19 317 THR A N 1
ATOM 2512 C CA . THR A 1 317 ? 11.821 -3.605 0.238 1.00 91.19 317 THR A CA 1
ATOM 2513 C C . THR A 1 317 ? 13.157 -3.124 0.794 1.00 91.19 317 THR A C 1
ATOM 2515 O O . THR A 1 317 ? 13.843 -2.339 0.153 1.00 91.19 317 THR A O 1
ATOM 2518 N N . GLN A 1 318 ? 13.551 -3.625 1.964 1.00 90.56 318 GLN A N 1
ATOM 2519 C CA . GLN A 1 318 ? 14.762 -3.275 2.701 1.00 90.56 318 GLN A CA 1
ATOM 2520 C C . GLN A 1 318 ? 14.849 -1.789 3.090 1.00 90.56 318 GLN A C 1
ATOM 2522 O O . GLN A 1 318 ? 15.935 -1.210 3.156 1.00 90.56 318 GLN A O 1
ATOM 2527 N N . ILE A 1 319 ? 13.701 -1.166 3.372 1.00 86.31 319 ILE A N 1
ATOM 2528 C CA . ILE A 1 319 ? 13.601 0.262 3.702 1.00 86.31 319 ILE A CA 1
ATOM 2529 C C . ILE A 1 319 ? 13.304 0.455 5.193 1.00 86.31 319 ILE A C 1
ATOM 2531 O O . ILE A 1 319 ? 12.307 -0.032 5.730 1.00 86.31 319 ILE A O 1
ATOM 2535 N N . ASN A 1 320 ? 14.148 1.232 5.874 1.00 86.88 320 ASN A N 1
ATOM 2536 C CA . ASN A 1 320 ? 13.834 1.768 7.201 1.00 86.88 320 ASN A CA 1
ATOM 2537 C C . ASN A 1 320 ? 13.000 3.044 7.064 1.00 86.88 320 ASN A C 1
ATOM 2539 O O . ASN A 1 320 ? 13.371 3.942 6.308 1.00 86.88 320 ASN A O 1
ATOM 2543 N N . VAL A 1 321 ? 11.918 3.131 7.835 1.00 86.25 321 VAL A N 1
ATOM 2544 C CA . VAL A 1 321 ? 11.030 4.300 7.896 1.00 86.25 321 VAL A CA 1
ATOM 2545 C C . VAL A 1 321 ? 11.139 4.970 9.262 1.00 86.25 321 VAL A C 1
ATOM 2547 O O . VAL A 1 321 ? 11.366 4.308 10.275 1.00 86.25 321 VAL A O 1
ATOM 2550 N N . THR A 1 322 ? 11.008 6.296 9.293 1.00 87.50 322 THR A N 1
ATOM 2551 C CA . THR A 1 322 ? 11.172 7.112 10.510 1.00 87.50 322 THR A CA 1
ATOM 2552 C C . THR A 1 322 ? 10.318 8.367 10.440 1.00 87.50 322 THR A C 1
ATOM 2554 O O . THR A 1 322 ? 10.464 9.110 9.476 1.00 87.50 322 THR A O 1
ATOM 2557 N N . ALA A 1 323 ? 9.484 8.675 11.435 1.00 86.56 323 ALA A N 1
ATOM 2558 C CA . ALA A 1 323 ? 8.580 9.832 11.343 1.00 86.56 323 ALA A CA 1
ATOM 2559 C C . ALA A 1 323 ? 9.265 11.086 11.856 1.00 86.56 323 ALA A C 1
ATOM 2561 O O . ALA A 1 323 ? 9.882 11.054 12.916 1.00 86.56 323 ALA A O 1
ATOM 2562 N N . ARG A 1 324 ? 9.132 12.206 11.146 1.00 86.19 324 ARG A N 1
ATOM 2563 C CA . ARG A 1 324 ? 9.666 13.481 11.624 1.00 86.19 324 ARG A CA 1
ATOM 2564 C C . ARG A 1 324 ? 8.629 14.212 12.466 1.00 86.19 324 ARG A C 1
ATOM 2566 O O . ARG A 1 324 ? 7.556 14.556 11.982 1.00 86.19 324 ARG A O 1
ATOM 2573 N N . LEU A 1 325 ? 8.975 14.499 13.714 1.00 84.75 325 LEU A N 1
ATOM 2574 C CA . LEU A 1 325 ? 8.164 15.323 14.603 1.00 84.75 325 LEU A CA 1
ATOM 2575 C C . LEU A 1 325 ? 8.275 16.810 14.226 1.00 84.75 325 LEU A C 1
ATOM 2577 O O . LEU A 1 325 ? 9.293 17.231 13.667 1.00 84.75 325 LEU A O 1
ATOM 2581 N N . PRO A 1 326 ? 7.306 17.658 14.625 1.00 85.00 326 PRO A N 1
ATOM 2582 C CA . PRO A 1 326 ? 7.393 19.111 14.441 1.00 85.00 326 PRO A CA 1
ATOM 2583 C C . PRO A 1 326 ? 8.635 19.750 15.079 1.00 85.00 326 PRO A C 1
ATOM 2585 O O . PRO A 1 326 ? 9.093 20.798 14.638 1.00 85.00 326 PRO A O 1
ATOM 2588 N N . THR A 1 327 ? 9.205 19.103 16.100 1.00 85.75 327 THR A N 1
ATOM 2589 C CA . THR A 1 327 ? 10.458 19.503 16.759 1.00 85.75 327 THR A CA 1
ATOM 2590 C C . THR A 1 327 ? 11.703 19.241 15.907 1.00 85.75 327 THR A C 1
ATOM 2592 O O . THR A 1 327 ? 12.804 19.606 16.303 1.00 85.75 327 THR A O 1
ATOM 2595 N N . GLY A 1 328 ? 11.550 18.579 14.758 1.00 86.56 328 GLY A N 1
ATOM 2596 C CA . GLY A 1 328 ? 12.633 18.158 13.880 1.00 86.56 328 GLY A CA 1
ATOM 2597 C C . GLY A 1 328 ? 13.252 16.807 14.241 1.00 86.56 328 GLY A C 1
ATOM 2598 O O . GLY A 1 328 ? 13.954 16.262 13.393 1.00 86.56 328 GLY A O 1
ATOM 2599 N N . LYS A 1 329 ? 12.966 16.267 15.435 1.00 88.94 329 LYS A N 1
ATOM 2600 C CA . LYS A 1 329 ? 13.426 14.944 15.890 1.00 88.94 329 LYS A CA 1
ATOM 2601 C C . LYS A 1 329 ? 12.669 13.810 15.203 1.00 88.94 329 LYS A C 1
ATOM 2603 O O . LYS A 1 329 ? 11.558 14.020 14.716 1.00 88.94 329 LYS A O 1
ATOM 2608 N N . MET A 1 330 ? 13.242 12.609 15.217 1.00 89.50 330 MET A N 1
ATOM 2609 C CA . MET A 1 330 ? 12.663 11.443 14.545 1.00 89.50 330 MET A CA 1
ATOM 2610 C C . MET A 1 330 ? 12.019 10.444 15.521 1.00 89.50 330 MET A C 1
ATOM 2612 O O . MET A 1 330 ? 12.458 10.304 16.663 1.00 89.50 330 MET A O 1
ATOM 2616 N N . VAL A 1 331 ? 11.000 9.729 15.050 1.00 89.69 331 VAL A N 1
ATOM 2617 C CA . VAL A 1 331 ? 10.450 8.503 15.643 1.00 89.69 331 VAL A CA 1
ATOM 2618 C C . VAL A 1 331 ? 10.964 7.326 14.833 1.00 89.69 331 VAL A C 1
ATOM 2620 O O . VAL A 1 331 ? 10.920 7.358 13.602 1.00 89.69 331 VAL A O 1
ATOM 2623 N N . GLN A 1 332 ? 11.457 6.304 15.514 1.00 90.19 332 GLN A N 1
ATOM 2624 C CA . GLN A 1 332 ? 11.953 5.081 14.906 1.00 90.19 332 GLN A CA 1
ATOM 2625 C C . GLN A 1 332 ? 10.890 3.982 14.990 1.00 90.19 332 GLN A C 1
ATOM 2627 O O . GLN A 1 332 ? 10.389 3.688 16.072 1.00 90.19 332 GLN A O 1
ATOM 2632 N N . PHE A 1 333 ? 10.597 3.355 13.854 1.00 92.44 333 PHE A N 1
ATOM 2633 C CA . PHE A 1 333 ? 9.769 2.147 13.777 1.00 92.44 333 PHE A CA 1
ATOM 2634 C C . PHE A 1 333 ? 10.642 0.891 13.768 1.00 92.44 333 PHE A C 1
ATOM 2636 O O . PHE A 1 333 ? 11.873 0.984 13.735 1.00 92.44 333 PHE A O 1
ATOM 2643 N N . CYS A 1 334 ? 10.014 -0.286 13.751 1.00 93.31 334 CYS A N 1
ATOM 2644 C CA . CYS A 1 334 ? 10.729 -1.552 13.612 1.00 93.31 334 CYS A CA 1
ATOM 2645 C C . CYS A 1 334 ? 11.704 -1.528 12.410 1.00 93.31 334 CYS A C 1
ATOM 2647 O O . CYS A 1 334 ? 11.296 -1.193 11.282 1.00 93.31 334 CYS A O 1
ATOM 2649 N N . PRO A 1 335 ? 12.993 -1.867 12.627 1.00 92.31 335 PRO A N 1
ATOM 2650 C CA . PRO A 1 335 ? 13.969 -2.009 11.560 1.00 92.31 335 PRO A CA 1
ATOM 2651 C C . PRO A 1 335 ? 13.487 -3.006 10.515 1.00 92.31 335 PRO A C 1
ATOM 2653 O O . PRO A 1 335 ? 12.937 -4.054 10.845 1.00 92.31 335 PRO A O 1
ATOM 2656 N N . HIS A 1 336 ? 13.736 -2.712 9.243 1.00 92.81 336 HIS A N 1
ATOM 2657 C CA . HIS A 1 336 ? 13.250 -3.543 8.143 1.00 92.81 336 HIS A CA 1
ATOM 2658 C C . HIS A 1 336 ? 13.709 -5.008 8.243 1.00 92.81 336 HIS A C 1
ATOM 2660 O O . HIS A 1 336 ? 13.017 -5.899 7.773 1.00 92.81 336 HIS A O 1
ATOM 2666 N N . THR A 1 337 ? 14.865 -5.270 8.860 1.00 92.94 337 THR A N 1
ATOM 2667 C CA . THR A 1 337 ? 15.424 -6.615 9.063 1.00 92.94 337 THR A CA 1
ATOM 2668 C C . THR A 1 337 ? 14.635 -7.468 10.052 1.00 92.94 337 THR A C 1
ATOM 2670 O O . THR A 1 337 ? 14.833 -8.677 10.084 1.00 92.94 337 THR A O 1
ATOM 2673 N N . GLU A 1 338 ? 13.793 -6.851 10.880 1.00 94.75 338 GLU A N 1
ATOM 2674 C CA . GLU A 1 338 ? 13.059 -7.523 11.953 1.00 94.75 338 GLU A CA 1
ATOM 2675 C C . GLU A 1 338 ? 11.542 -7.553 11.712 1.00 94.75 338 GLU A C 1
ATOM 2677 O O . GLU A 1 338 ? 10.832 -8.280 12.414 1.00 94.75 338 GLU A O 1
ATOM 2682 N N . VAL A 1 339 ? 11.043 -6.800 10.722 1.00 95.62 339 VAL A N 1
ATOM 2683 C CA . VAL A 1 339 ? 9.608 -6.613 10.447 1.00 95.62 339 VAL A CA 1
ATOM 2684 C C . VAL A 1 339 ? 8.858 -7.939 10.381 1.00 95.62 339 VAL A C 1
ATOM 2686 O O . VAL A 1 339 ? 7.874 -8.097 11.101 1.00 95.62 339 VAL A O 1
ATOM 2689 N N . ASP A 1 340 ? 9.310 -8.916 9.591 1.00 96.50 340 ASP A N 1
ATOM 2690 C CA . ASP A 1 340 ? 8.542 -10.156 9.420 1.00 96.50 340 ASP A CA 1
ATOM 2691 C C . ASP A 1 340 ? 8.524 -10.989 10.709 1.00 96.50 340 ASP A C 1
ATOM 2693 O O . ASP A 1 340 ? 7.531 -11.655 11.005 1.00 96.50 340 ASP A O 1
ATOM 2697 N N . SER A 1 341 ? 9.588 -10.916 11.516 1.00 95.69 341 SER A N 1
ATOM 2698 C CA . SER A 1 341 ? 9.662 -11.629 12.795 1.00 95.69 341 SER A CA 1
ATOM 2699 C C . SER A 1 341 ? 8.680 -11.061 13.828 1.00 95.69 341 SER A C 1
ATOM 2701 O O . SER A 1 341 ? 7.949 -11.820 14.470 1.00 95.69 341 SER A O 1
ATOM 2703 N N . TYR A 1 342 ? 8.574 -9.732 13.934 1.00 95.88 342 TYR A N 1
ATOM 2704 C CA . TYR A 1 342 ? 7.608 -9.091 14.828 1.00 95.88 342 TYR A CA 1
ATOM 2705 C C . TYR A 1 342 ? 6.181 -9.158 14.295 1.00 95.88 342 TYR A C 1
ATOM 2707 O O . TYR A 1 342 ? 5.251 -9.294 15.087 1.00 95.88 342 TYR A O 1
ATOM 2715 N N . MET A 1 343 ? 5.985 -9.151 12.975 1.00 96.38 343 MET A N 1
ATOM 2716 C CA . MET A 1 343 ? 4.674 -9.426 12.392 1.00 96.38 343 MET A CA 1
ATOM 2717 C C . MET A 1 343 ? 4.219 -10.855 12.698 1.00 96.38 343 MET A C 1
ATOM 2719 O O . MET A 1 343 ? 3.076 -11.045 13.102 1.00 96.38 343 MET A O 1
ATOM 2723 N N . ALA A 1 344 ? 5.104 -11.854 12.605 1.00 95.88 344 ALA A N 1
ATOM 2724 C CA . ALA A 1 344 ? 4.787 -13.226 13.006 1.00 95.88 344 ALA A CA 1
ATOM 2725 C C . ALA A 1 344 ? 4.364 -13.311 14.482 1.00 95.88 344 ALA A C 1
ATOM 2727 O O . ALA A 1 344 ? 3.388 -13.990 14.815 1.00 95.88 344 ALA A O 1
ATOM 2728 N N . TYR A 1 345 ? 5.050 -12.570 15.355 1.00 94.88 345 TYR A N 1
ATOM 2729 C CA . TYR A 1 345 ? 4.671 -12.455 16.760 1.00 94.88 345 TYR A CA 1
ATOM 2730 C C . TYR A 1 345 ? 3.301 -11.780 16.944 1.00 94.88 345 TYR A C 1
ATOM 2732 O O . TYR A 1 345 ? 2.460 -12.285 17.691 1.00 94.88 345 TYR A O 1
ATOM 2740 N N . LEU A 1 346 ? 3.041 -10.680 16.228 1.00 94.88 346 LEU A N 1
ATOM 2741 C CA . LEU A 1 346 ? 1.751 -9.991 16.238 1.00 94.88 346 LEU A CA 1
ATOM 2742 C C . LEU A 1 346 ? 0.617 -10.918 15.786 1.00 94.88 346 LEU A C 1
ATOM 2744 O O . LEU A 1 346 ? -0.410 -10.964 16.454 1.00 94.88 346 LEU A O 1
ATOM 2748 N N . TYR A 1 347 ? 0.802 -11.692 14.711 1.00 95.19 347 TYR A N 1
ATOM 2749 C CA . TYR A 1 347 ? -0.200 -12.651 14.228 1.00 95.19 347 TYR A CA 1
ATOM 2750 C C . TYR A 1 347 ? -0.529 -13.700 15.285 1.00 95.19 347 TYR A C 1
ATOM 2752 O O . TYR A 1 347 ? -1.697 -13.979 15.547 1.00 95.19 347 TYR A O 1
ATOM 2760 N N . HIS A 1 348 ? 0.496 -14.251 15.939 1.00 94.44 348 HIS A N 1
ATOM 2761 C CA . HIS A 1 348 ? 0.300 -15.211 17.017 1.00 94.44 348 HIS A CA 1
ATOM 2762 C C . HIS A 1 348 ? -0.515 -14.608 18.171 1.00 94.44 348 HIS A C 1
ATOM 2764 O O . HIS A 1 348 ? -1.520 -15.188 18.584 1.00 94.44 348 HIS A O 1
ATOM 2770 N N . ARG A 1 349 ? -0.132 -13.415 18.647 1.00 93.12 349 ARG A N 1
ATOM 2771 C CA . ARG A 1 349 ? -0.836 -12.710 19.730 1.00 93.12 349 ARG A CA 1
ATOM 2772 C C . ARG A 1 349 ? -2.259 -12.313 19.334 1.00 93.12 349 ARG A C 1
ATOM 2774 O O . ARG A 1 349 ? -3.159 -12.473 20.149 1.00 93.12 349 ARG A O 1
ATOM 2781 N N . PHE A 1 350 ? -2.475 -11.853 18.102 1.00 93.00 350 PHE A N 1
ATOM 2782 C CA . PHE A 1 350 ? -3.801 -11.545 17.562 1.00 93.00 350 PHE A CA 1
ATOM 2783 C C . PHE A 1 350 ? -4.713 -12.773 17.617 1.00 93.00 350 PHE A C 1
ATOM 2785 O O . PHE A 1 350 ? -5.810 -12.702 18.156 1.00 93.00 350 PHE A O 1
ATOM 2792 N N . ASN A 1 351 ? -4.245 -13.924 17.130 1.00 92.44 351 ASN A N 1
ATOM 2793 C CA . ASN A 1 351 ? -5.056 -15.142 17.104 1.00 92.44 351 ASN A CA 1
ATOM 2794 C C . ASN A 1 351 ? -5.383 -15.646 18.524 1.00 92.44 351 ASN A C 1
ATOM 2796 O O . ASN A 1 351 ? -6.470 -16.168 18.760 1.00 92.44 351 ASN A O 1
ATOM 2800 N N . MET A 1 352 ? -4.480 -15.441 19.492 1.00 91.12 352 MET A N 1
ATOM 2801 C CA . MET A 1 352 ? -4.782 -15.681 20.909 1.00 91.12 352 MET A CA 1
ATOM 2802 C C . MET A 1 352 ? -5.857 -14.727 21.444 1.00 91.12 352 MET A C 1
ATOM 2804 O O . MET A 1 352 ? -6.749 -15.173 22.158 1.00 91.12 352 MET A O 1
ATOM 2808 N N . LEU A 1 353 ? -5.787 -13.437 21.091 1.00 89.56 353 LEU A N 1
ATOM 2809 C CA . LEU A 1 353 ? -6.788 -12.442 21.489 1.00 89.56 353 LEU A CA 1
ATOM 2810 C C . LEU A 1 353 ? -8.179 -12.789 20.964 1.00 89.56 353 LEU A C 1
ATOM 2812 O O . LEU A 1 353 ? -9.131 -12.695 21.728 1.00 89.56 353 LEU A O 1
ATOM 2816 N N . MET A 1 354 ? -8.294 -13.205 19.698 1.00 89.19 354 MET A N 1
ATOM 2817 C CA . MET A 1 354 ? -9.583 -13.598 19.114 1.00 89.19 354 MET A CA 1
ATOM 2818 C C . MET A 1 354 ? -10.215 -14.745 19.896 1.00 89.19 354 MET A C 1
ATOM 2820 O O . MET A 1 354 ? -11.353 -14.627 20.333 1.00 89.19 354 MET A O 1
ATOM 2824 N N . LYS A 1 355 ? -9.430 -15.779 20.216 1.00 87.50 355 LYS A N 1
ATOM 2825 C CA . LYS A 1 355 ? -9.908 -16.884 21.050 1.00 87.50 355 LYS A CA 1
ATOM 2826 C C . LYS A 1 355 ? -10.374 -16.418 22.438 1.00 87.50 355 LYS A C 1
ATOM 2828 O O . LYS A 1 355 ? -11.402 -16.866 22.927 1.00 87.50 355 LYS A O 1
ATOM 2833 N N . SER A 1 356 ? -9.629 -15.521 23.085 1.00 87.31 356 SER A N 1
ATOM 2834 C CA . SER A 1 356 ? -10.016 -14.979 24.396 1.00 87.31 356 SER A CA 1
ATOM 2835 C C . SER A 1 356 ? -11.246 -14.064 24.339 1.00 87.31 356 SER A C 1
ATOM 2837 O O . SER A 1 356 ? -11.953 -13.945 25.340 1.00 87.31 356 SER A O 1
ATOM 2839 N N . LEU A 1 357 ? -11.502 -13.415 23.202 1.00 86.12 357 LEU A N 1
ATOM 2840 C CA . LEU A 1 357 ? -12.707 -12.616 22.975 1.00 86.12 357 LEU A CA 1
ATOM 2841 C C . LEU A 1 357 ? -13.943 -13.501 22.796 1.00 86.12 357 LEU A C 1
ATOM 2843 O O . LEU A 1 357 ? -14.966 -13.211 23.412 1.00 86.12 357 LEU A O 1
ATOM 2847 N N . ASP A 1 358 ? -13.828 -14.614 22.068 1.00 83.44 358 ASP A N 1
ATOM 2848 C CA . ASP A 1 358 ? -14.910 -15.605 21.933 1.00 83.44 358 ASP A CA 1
ATOM 2849 C C . ASP A 1 358 ? -15.308 -16.221 23.289 1.00 83.44 358 ASP A C 1
ATOM 2851 O O . ASP A 1 358 ? -16.452 -16.618 23.505 1.00 83.44 358 ASP A O 1
ATOM 2855 N N . GLU A 1 359 ? -14.362 -16.271 24.231 1.00 85.25 359 GLU A N 1
ATOM 2856 C CA . GLU A 1 359 ? -14.557 -16.751 25.602 1.00 85.25 359 GLU A CA 1
ATOM 2857 C C . GLU A 1 359 ? -15.027 -15.644 26.588 1.00 85.25 359 GLU A C 1
ATOM 2859 O O . GLU A 1 359 ? -15.090 -15.902 27.791 1.00 85.25 359 GLU A O 1
ATOM 2864 N N . ASP A 1 360 ? -15.338 -14.423 26.115 1.00 81.88 360 ASP A N 1
ATOM 2865 C CA . ASP A 1 360 ? -15.724 -13.225 26.906 1.00 81.88 360 ASP A CA 1
ATOM 2866 C C . ASP A 1 360 ? -14.723 -12.863 28.034 1.00 81.88 360 ASP A C 1
ATOM 2868 O O . ASP A 1 360 ? -15.064 -12.317 29.091 1.00 81.88 360 ASP A O 1
ATOM 2872 N N . GLN A 1 361 ? -13.438 -13.180 27.832 1.00 82.81 361 GLN A N 1
ATOM 2873 C CA . GLN A 1 361 ? -12.385 -12.929 28.826 1.00 82.81 361 GLN A CA 1
ATOM 2874 C C . GLN A 1 361 ? -11.769 -11.534 28.703 1.00 82.81 361 GLN A C 1
ATOM 2876 O O . GLN A 1 361 ? -11.232 -11.012 29.683 1.00 82.81 361 GLN A O 1
ATOM 2881 N N . LEU A 1 362 ? -11.829 -10.932 27.515 1.00 85.44 362 LEU A N 1
ATOM 2882 C CA . LEU A 1 362 ? -11.194 -9.654 27.198 1.00 85.44 362 LEU A CA 1
ATOM 2883 C C . LEU A 1 362 ? -12.194 -8.664 26.600 1.00 85.44 362 LEU A C 1
ATOM 2885 O O . LEU A 1 362 ? -13.242 -9.038 26.091 1.00 85.44 362 LEU A O 1
ATOM 2889 N N . ASP A 1 363 ? -11.860 -7.378 26.672 1.00 86.75 363 ASP A N 1
ATOM 2890 C CA . ASP A 1 363 ? -12.643 -6.306 26.060 1.00 86.75 363 ASP A CA 1
ATOM 2891 C C . ASP A 1 363 ? -12.175 -6.058 24.616 1.00 86.75 363 ASP A C 1
ATOM 2893 O O . ASP A 1 363 ? -10.977 -5.890 24.358 1.00 86.75 363 ASP A O 1
ATOM 2897 N N . ALA A 1 364 ? -13.115 -6.031 23.667 1.00 86.56 364 ALA A N 1
ATOM 2898 C CA . ALA A 1 364 ? -12.810 -5.891 22.242 1.00 86.56 364 ALA A CA 1
ATOM 2899 C C . ALA A 1 364 ? -12.110 -4.562 21.908 1.00 86.56 364 ALA A C 1
ATOM 2901 O O . ALA A 1 364 ? -11.219 -4.536 21.056 1.00 86.56 364 ALA A O 1
ATOM 2902 N N . TYR A 1 365 ? -12.442 -3.472 22.607 1.00 88.25 365 TYR A N 1
ATOM 2903 C CA . TYR A 1 365 ? -11.839 -2.157 22.374 1.00 88.25 365 TYR A CA 1
ATOM 2904 C C . TYR A 1 365 ? -10.400 -2.108 22.878 1.00 88.25 365 TYR A C 1
ATOM 2906 O O . TYR A 1 365 ? -9.525 -1.564 22.200 1.00 88.25 365 TYR A O 1
ATOM 2914 N N . ALA A 1 366 ? -10.130 -2.722 24.033 1.00 88.31 366 ALA A N 1
ATOM 2915 C CA . ALA A 1 366 ? -8.769 -2.864 24.544 1.00 88.31 366 ALA A CA 1
ATOM 2916 C C . ALA A 1 366 ? -7.895 -3.699 23.591 1.00 88.31 366 ALA A C 1
ATOM 2918 O O . ALA A 1 366 ? -6.755 -3.324 23.302 1.00 88.31 366 ALA A O 1
ATOM 2919 N N . CYS A 1 367 ? -8.448 -4.791 23.050 1.00 89.50 367 CYS A N 1
ATOM 2920 C CA . CYS A 1 367 ? -7.770 -5.621 22.055 1.00 89.50 367 CYS A CA 1
ATOM 2921 C C . CYS A 1 367 ? -7.482 -4.836 20.769 1.00 89.50 367 CYS A C 1
ATOM 2923 O O . CYS A 1 367 ? -6.345 -4.836 20.299 1.00 89.50 367 CYS A O 1
ATOM 2925 N N . ALA A 1 368 ? -8.475 -4.121 20.231 1.00 90.12 368 ALA A N 1
ATOM 2926 C CA . ALA A 1 368 ? -8.323 -3.303 19.030 1.00 90.12 368 ALA A CA 1
ATOM 2927 C C . ALA A 1 368 ? -7.262 -2.203 19.206 1.00 90.12 368 ALA A C 1
ATOM 2929 O O . ALA A 1 368 ? -6.411 -2.025 18.334 1.00 90.12 368 ALA A O 1
ATOM 2930 N N . ALA A 1 369 ? -7.254 -1.514 20.352 1.00 89.56 369 ALA A N 1
ATOM 2931 C CA . ALA A 1 369 ? -6.247 -0.503 20.668 1.00 89.56 369 ALA A CA 1
ATOM 2932 C C . ALA A 1 369 ? -4.834 -1.103 20.738 1.00 89.56 369 ALA A C 1
ATOM 2934 O O . ALA A 1 369 ? -3.895 -0.541 20.171 1.00 89.56 369 ALA A O 1
ATOM 2935 N N . TRP A 1 370 ? -4.683 -2.269 21.379 1.00 90.69 370 TRP A N 1
ATOM 2936 C CA . TRP A 1 370 ? -3.403 -2.976 21.439 1.00 90.69 370 TRP A CA 1
ATOM 2937 C C . TRP A 1 370 ? -2.924 -3.392 20.043 1.00 90.69 370 TRP A C 1
ATOM 2939 O O . TRP A 1 370 ? -1.773 -3.129 19.697 1.00 90.69 370 TRP A O 1
ATOM 2949 N N . ILE A 1 371 ? -3.796 -3.985 19.221 1.00 91.50 371 ILE A N 1
ATOM 2950 C CA . ILE A 1 371 ? -3.462 -4.398 17.848 1.00 91.50 371 ILE A CA 1
ATOM 2951 C C . ILE A 1 371 ? -3.033 -3.182 17.023 1.00 91.50 371 ILE A C 1
ATOM 2953 O O . ILE A 1 371 ? -1.978 -3.220 16.392 1.00 91.50 371 ILE A O 1
ATOM 2957 N N . SER A 1 372 ? -3.809 -2.094 17.069 1.00 91.25 372 SER A N 1
ATOM 2958 C CA . SER A 1 372 ? -3.523 -0.868 16.321 1.00 91.25 372 SER A CA 1
ATOM 2959 C C . SER A 1 372 ? -2.166 -0.277 16.699 1.00 91.25 372 SER A C 1
ATOM 2961 O O . SER A 1 372 ? -1.371 0.032 15.815 1.00 91.25 372 SER A O 1
ATOM 2963 N N . GLN A 1 373 ? -1.877 -0.141 17.996 1.00 89.31 373 GLN A N 1
ATOM 2964 C CA . GLN A 1 373 ? -0.611 0.425 18.460 1.00 89.31 373 GLN A CA 1
ATOM 2965 C C . GLN A 1 373 ? 0.582 -0.432 18.019 1.00 89.31 373 GLN A C 1
ATOM 2967 O O . GLN A 1 373 ? 1.558 0.090 17.487 1.00 89.31 373 GLN A O 1
ATOM 2972 N N . ASN A 1 374 ? 0.495 -1.752 18.199 1.00 91.56 374 ASN A N 1
ATOM 2973 C CA . ASN A 1 374 ? 1.588 -2.661 17.862 1.00 91.56 374 ASN A CA 1
ATOM 2974 C C . ASN A 1 374 ? 1.812 -2.767 16.348 1.00 91.56 374 ASN A C 1
ATOM 2976 O O . ASN A 1 374 ? 2.956 -2.807 15.899 1.00 91.56 374 ASN A O 1
ATOM 2980 N N . PHE A 1 375 ? 0.743 -2.762 15.548 1.00 93.44 375 PHE A N 1
ATOM 2981 C CA . PHE A 1 375 ? 0.857 -2.733 14.091 1.00 93.44 375 PHE A CA 1
ATOM 2982 C C . PHE A 1 375 ? 1.524 -1.439 13.602 1.00 93.44 375 PHE A C 1
ATOM 2984 O O . PHE A 1 375 ? 2.391 -1.496 12.731 1.00 93.44 375 PHE A O 1
ATOM 2991 N N . ILE A 1 376 ? 1.177 -0.285 14.189 1.00 90.75 376 ILE A N 1
ATOM 2992 C CA . ILE A 1 376 ? 1.801 1.009 13.872 1.00 90.75 376 ILE A CA 1
ATOM 2993 C C . ILE A 1 376 ? 3.272 1.040 14.291 1.00 90.75 376 ILE A C 1
ATOM 2995 O O . ILE A 1 376 ? 4.089 1.528 13.519 1.00 90.75 376 ILE A O 1
ATOM 2999 N N . ASP A 1 377 ? 3.627 0.514 15.467 1.00 90.12 377 ASP A N 1
ATOM 3000 C CA . ASP A 1 377 ? 5.016 0.492 15.947 1.00 90.12 377 ASP A CA 1
ATOM 3001 C C . ASP A 1 377 ? 5.906 -0.417 15.071 1.00 90.12 377 ASP A C 1
ATOM 3003 O O . ASP A 1 377 ? 7.058 -0.073 14.777 1.00 90.12 377 ASP A O 1
ATOM 3007 N N . ILE A 1 378 ? 5.369 -1.553 14.596 1.00 94.50 378 ILE A N 1
ATOM 3008 C CA . ILE A 1 378 ? 6.056 -2.407 13.612 1.00 94.50 378 ILE A CA 1
ATOM 3009 C C . ILE A 1 378 ? 6.137 -1.706 12.251 1.00 94.50 378 ILE A C 1
ATOM 3011 O O . ILE A 1 378 ? 7.177 -1.731 11.590 1.00 94.50 378 ILE A O 1
ATOM 3015 N N . HIS A 1 379 ? 5.048 -1.065 11.834 1.00 93.56 379 HIS A N 1
ATOM 3016 C CA . HIS A 1 379 ? 4.936 -0.346 10.572 1.00 93.56 379 HIS A CA 1
ATOM 3017 C C . HIS A 1 379 ? 5.381 -1.204 9.374 1.00 93.56 379 HIS A C 1
ATOM 3019 O O . HIS A 1 379 ? 6.399 -0.907 8.748 1.00 93.56 379 HIS A O 1
ATOM 3025 N N . PRO A 1 380 ? 4.713 -2.329 9.073 1.00 95.25 380 PRO A N 1
ATOM 3026 C CA . PRO A 1 380 ? 5.299 -3.376 8.238 1.00 95.25 380 PRO A CA 1
ATOM 3027 C C . PRO A 1 380 ? 5.479 -3.003 6.767 1.00 95.25 380 PRO A C 1
ATOM 3029 O O . PRO A 1 380 ? 6.268 -3.652 6.087 1.00 95.25 380 PRO A O 1
ATOM 3032 N N . PHE A 1 381 ? 4.783 -1.984 6.272 1.00 93.81 381 PHE A N 1
ATOM 3033 C CA . PHE A 1 381 ? 4.787 -1.587 4.866 1.00 93.81 381 PHE A CA 1
ATOM 3034 C C . PHE A 1 381 ? 5.536 -0.278 4.640 1.00 93.81 381 PHE A C 1
ATOM 3036 O O . PHE A 1 381 ? 5.752 0.507 5.563 1.00 93.81 381 PHE A O 1
ATOM 3043 N N . GLU A 1 382 ? 5.978 -0.069 3.405 1.00 86.06 382 GLU A N 1
ATOM 3044 C CA . GLU A 1 382 ? 6.424 1.243 2.960 1.00 86.06 382 GLU A CA 1
ATOM 3045 C C . GLU A 1 382 ? 5.196 2.148 2.818 1.00 86.06 382 GLU A C 1
ATOM 3047 O O . GLU A 1 382 ? 4.199 1.745 2.221 1.00 86.06 382 GLU A O 1
ATOM 3052 N N . VAL A 1 383 ? 5.242 3.347 3.402 1.00 67.88 383 VAL A N 1
ATOM 3053 C CA . VAL A 1 383 ? 4.100 4.269 3.364 1.00 67.88 383 VAL A CA 1
ATOM 3054 C C . VAL A 1 383 ? 3.817 4.663 1.928 1.00 67.88 383 VAL A C 1
ATOM 3056 O O . VAL A 1 383 ? 4.704 5.125 1.210 1.00 67.88 383 VAL A O 1
ATOM 3059 N N . SER A 1 384 ? 2.568 4.494 1.515 1.00 54.84 384 SER A N 1
ATOM 3060 C CA . SER A 1 384 ? 2.175 4.729 0.138 1.00 54.84 384 SER A CA 1
ATOM 3061 C C . SER A 1 384 ? 1.933 6.197 -0.166 1.00 54.84 384 SER A C 1
ATOM 3063 O O . SER A 1 384 ? 2.330 6.631 -1.247 1.00 54.84 384 SER A O 1
ATOM 3065 N N . PHE A 1 385 ? 1.408 6.994 0.770 1.00 53.59 385 PHE A N 1
ATOM 3066 C CA . PHE A 1 385 ? 1.196 8.435 0.599 1.00 53.59 385 PHE A CA 1
ATOM 3067 C C . PHE A 1 385 ? 1.217 9.150 1.954 1.00 53.59 385 PHE A C 1
ATOM 3069 O O . PHE A 1 385 ? 0.692 8.630 2.930 1.00 53.59 385 PHE A O 1
ATOM 3076 N N . GLY A 1 386 ? 1.844 10.327 1.988 1.00 42.28 386 GLY A N 1
ATOM 3077 C CA . GLY A 1 386 ? 1.896 11.228 3.138 1.00 42.28 386 GLY A CA 1
ATOM 3078 C C . GLY A 1 386 ? 2.831 10.866 4.306 1.00 42.28 386 GLY A C 1
ATOM 3079 O O . GLY A 1 386 ? 3.238 9.742 4.552 1.00 42.28 386 GLY A O 1
ATOM 3080 N N . ILE A 1 387 ? 3.196 11.916 5.043 1.00 40.84 387 ILE A N 1
ATOM 3081 C CA . ILE A 1 387 ? 3.873 11.955 6.354 1.00 40.84 387 ILE A CA 1
ATOM 3082 C C . ILE A 1 387 ? 5.416 11.903 6.392 1.00 40.84 387 ILE A C 1
ATOM 3084 O O . ILE A 1 387 ? 5.989 12.570 7.255 1.00 40.84 387 ILE A O 1
ATOM 3088 N N . TYR A 1 388 ? 6.142 11.273 5.465 1.00 41.22 388 TYR A N 1
ATOM 3089 C CA . TYR A 1 388 ? 7.572 11.017 5.751 1.00 41.22 388 TYR A CA 1
ATOM 3090 C C . TYR A 1 388 ? 8.613 11.946 5.107 1.00 41.22 388 TYR A C 1
ATOM 3092 O O . TYR A 1 388 ? 9.728 12.032 5.622 1.00 41.22 388 TYR A O 1
ATOM 3100 N N . TYR A 1 389 ? 8.275 12.730 4.076 1.00 32.47 389 TYR A N 1
ATOM 3101 C CA . TYR A 1 389 ? 9.262 13.606 3.416 1.00 32.47 389 TYR A CA 1
ATOM 3102 C C . TYR A 1 389 ? 8.716 14.943 2.889 1.00 32.47 389 TYR A C 1
ATOM 3104 O O . TYR A 1 389 ? 9.031 15.327 1.764 1.00 32.47 389 TYR A O 1
ATOM 3112 N N . SER A 1 390 ? 7.972 15.704 3.701 1.00 27.95 390 SER A N 1
ATOM 3113 C CA . SER A 1 390 ? 7.698 17.125 3.409 1.00 27.95 390 SER A CA 1
ATOM 3114 C C . SER A 1 390 ? 7.933 18.022 4.640 1.00 27.95 390 SER A C 1
ATOM 3116 O O . SER A 1 390 ? 7.535 17.656 5.746 1.00 27.95 390 SER A O 1
ATOM 3118 N N . PRO A 1 391 ? 8.599 19.189 4.493 1.00 27.28 391 PRO A N 1
ATOM 3119 C CA . PRO A 1 391 ? 8.761 20.175 5.565 1.00 27.28 391 PRO A CA 1
ATOM 3120 C C . PRO A 1 391 ? 7.390 20.755 5.978 1.00 27.28 391 PRO A C 1
ATOM 3122 O O . PRO A 1 391 ? 6.406 20.617 5.250 1.00 27.28 391 PRO A O 1
ATOM 3125 N N . PRO A 1 392 ? 7.276 21.368 7.169 1.00 32.69 392 PRO A N 1
ATOM 3126 C CA . PRO A 1 392 ? 6.042 21.360 7.939 1.00 32.69 392 PRO A CA 1
ATOM 3127 C C . PRO A 1 392 ? 4.977 22.265 7.320 1.00 32.69 392 PRO A C 1
ATOM 3129 O O . PRO A 1 392 ? 5.182 23.472 7.186 1.00 32.69 392 PRO A O 1
ATOM 3132 N N . ARG A 1 393 ? 3.781 21.723 7.075 1.00 33.22 393 ARG A N 1
ATOM 3133 C CA . ARG A 1 393 ? 2.545 22.514 7.098 1.00 33.22 393 ARG A CA 1
ATOM 3134 C C . ARG A 1 393 ? 1.459 21.770 7.870 1.00 33.22 393 ARG A C 1
ATOM 3136 O O . ARG A 1 393 ? 0.908 20.788 7.405 1.00 33.22 393 ARG A O 1
ATOM 3143 N N . ARG A 1 394 ? 1.218 22.289 9.081 1.00 33.72 394 ARG A N 1
ATOM 3144 C CA . ARG A 1 394 ? -0.041 22.295 9.845 1.00 33.72 394 ARG A CA 1
ATOM 3145 C C . ARG A 1 394 ? -0.953 21.077 9.640 1.00 33.72 394 ARG A C 1
ATOM 3147 O O . ARG A 1 394 ? -1.882 21.189 8.861 1.00 33.72 394 ARG A O 1
ATOM 3154 N N . LEU A 1 395 ? -0.775 19.996 10.406 1.00 36.03 395 LEU A N 1
ATOM 3155 C CA . LEU A 1 395 ? -1.904 19.087 10.709 1.00 36.03 395 LEU A CA 1
ATOM 3156 C C . LEU A 1 395 ? -1.733 18.182 11.944 1.00 36.03 395 LEU A C 1
ATOM 3158 O O . LEU A 1 395 ? -2.710 17.612 12.410 1.00 36.03 395 LEU A O 1
ATOM 3162 N N . GLN A 1 396 ? -0.567 18.136 12.597 1.00 39.38 396 GLN A N 1
ATOM 3163 C CA . GLN A 1 396 ? -0.395 17.299 13.802 1.00 39.38 396 GLN A CA 1
ATOM 3164 C C . GLN A 1 396 ? -0.821 17.952 15.134 1.00 39.38 396 GLN A C 1
ATOM 3166 O O . GLN A 1 396 ? -0.691 17.347 16.195 1.00 39.38 396 GLN A O 1
ATOM 3171 N N . SER A 1 397 ? -1.401 19.156 15.118 1.00 32.47 397 SER A N 1
ATOM 3172 C CA . SER A 1 397 ? -1.902 19.810 16.341 1.00 32.47 397 SER A CA 1
ATOM 3173 C C . SER A 1 397 ? -3.174 19.166 16.916 1.00 32.47 397 SER A C 1
ATOM 3175 O O . SER A 1 397 ? -3.575 19.529 18.019 1.00 32.47 397 SER A O 1
ATOM 3177 N N . ARG A 1 398 ? -3.821 18.229 16.202 1.00 33.44 398 ARG A N 1
ATOM 3178 C CA . ARG A 1 398 ? -5.085 17.612 16.642 1.00 33.44 398 ARG A CA 1
ATOM 3179 C C . ARG A 1 398 ? -4.939 16.279 17.383 1.00 33.44 398 ARG A C 1
ATOM 3181 O O . ARG A 1 398 ? -5.739 16.036 18.276 1.00 33.44 398 ARG A O 1
ATOM 3188 N N . MET A 1 399 ? -3.913 15.467 17.120 1.00 30.39 399 MET A N 1
ATOM 3189 C CA . MET A 1 399 ? -3.741 14.188 17.841 1.00 30.39 399 MET A CA 1
ATOM 3190 C C . MET A 1 399 ? -2.985 14.327 19.174 1.00 30.39 399 MET A C 1
ATOM 3192 O O . MET A 1 399 ? -3.188 13.525 20.078 1.00 30.39 399 MET A O 1
ATOM 3196 N N . ALA A 1 400 ? -2.191 15.387 19.366 1.00 28.75 400 ALA A N 1
ATOM 3197 C CA . ALA A 1 400 ? -1.429 15.600 20.605 1.00 28.75 400 ALA A CA 1
ATOM 3198 C C . ALA A 1 400 ? -2.214 16.289 21.747 1.00 28.75 400 ALA A C 1
ATOM 3200 O O . ALA A 1 400 ? -1.675 16.450 22.839 1.00 28.75 400 ALA A O 1
ATOM 3201 N N . MET A 1 401 ? -3.472 16.699 21.530 1.00 29.02 401 MET A N 1
ATOM 3202 C CA . MET A 1 401 ? -4.298 17.384 22.547 1.00 29.02 401 MET A CA 1
ATOM 3203 C C . MET A 1 401 ? -5.412 16.511 23.151 1.00 29.02 401 MET A C 1
ATOM 3205 O O . MET A 1 401 ? -6.130 16.977 24.029 1.00 29.02 401 MET A O 1
ATOM 3209 N N . ALA A 1 402 ? -5.531 15.239 22.754 1.00 30.00 402 ALA A N 1
ATOM 3210 C CA . ALA A 1 402 ? -6.524 14.313 23.316 1.00 30.00 402 ALA A CA 1
ATOM 3211 C C . ALA A 1 402 ? -6.070 13.611 24.618 1.00 30.00 402 ALA A C 1
ATOM 3213 O O . ALA A 1 402 ? -6.850 12.889 25.227 1.00 30.00 402 ALA A O 1
ATOM 3214 N N . GLY A 1 403 ? -4.827 13.825 25.069 1.00 31.72 403 GLY A N 1
ATOM 3215 C CA . GLY A 1 403 ? -4.255 13.156 26.249 1.00 31.72 403 GLY A CA 1
ATOM 3216 C C . GLY A 1 403 ? -4.166 14.000 27.525 1.00 31.72 403 GLY A C 1
ATOM 3217 O O . GLY A 1 403 ? -3.523 13.575 28.478 1.00 31.72 403 GLY A O 1
ATOM 3218 N N . SER A 1 404 ? -4.725 15.213 27.556 1.00 31.77 404 SER A N 1
ATOM 3219 C CA . SER A 1 404 ? -4.627 16.093 28.727 1.00 31.77 404 SER A CA 1
ATOM 3220 C C . SER A 1 404 ? -5.596 17.267 28.608 1.00 31.77 404 SER A C 1
ATOM 3222 O O . SER A 1 404 ? -5.275 18.278 27.983 1.00 31.77 404 SER A O 1
ATOM 3224 N N . ARG A 1 405 ? -6.794 17.113 29.182 1.00 26.28 405 ARG A N 1
ATOM 3225 C CA . ARG A 1 405 ? -7.559 18.171 29.866 1.00 26.28 405 ARG A CA 1
ATOM 3226 C C . ARG A 1 405 ? -8.858 17.591 30.417 1.00 26.28 405 ARG A C 1
ATOM 3228 O O . ARG A 1 405 ? -9.708 17.116 29.673 1.00 26.28 405 ARG A O 1
ATOM 3235 N N . GLU A 1 406 ? -8.994 17.669 31.735 1.00 30.72 406 GLU A N 1
ATOM 3236 C CA . GLU A 1 406 ? -10.276 17.611 32.429 1.00 30.72 406 GLU A CA 1
ATOM 3237 C C . GLU A 1 406 ? -11.206 18.673 31.823 1.00 30.72 406 GLU A C 1
ATOM 3239 O O . GLU A 1 406 ? -10.940 19.872 31.913 1.00 30.72 406 GLU A O 1
ATOM 3244 N N . CYS A 1 407 ? -12.288 18.240 31.177 1.00 25.42 407 CYS A N 1
ATOM 3245 C CA . CYS A 1 407 ? -13.376 19.120 30.767 1.00 25.42 407 CYS A CA 1
ATOM 3246 C C . CYS A 1 407 ? -14.525 18.973 31.760 1.00 25.42 407 CYS A C 1
ATOM 3248 O O . CYS A 1 407 ? -15.405 18.128 31.618 1.00 25.42 407 CYS A O 1
ATOM 3250 N N . SER A 1 408 ? -14.507 19.828 32.775 1.00 25.58 408 SER A N 1
ATOM 3251 C CA . SER A 1 408 ? -15.695 20.217 33.517 1.00 25.58 408 SER A CA 1
ATOM 3252 C C . SER A 1 408 ? -16.437 21.329 32.756 1.00 25.58 408 SER A C 1
ATOM 3254 O O . SER A 1 408 ? -15.824 22.280 32.274 1.00 25.58 408 SER A O 1
ATOM 3256 N N . HIS A 1 409 ? -17.771 21.198 32.726 1.00 26.88 409 HIS A N 1
ATOM 3257 C CA . HIS A 1 409 ? -18.810 22.220 32.486 1.00 26.88 409 HIS A CA 1
ATOM 3258 C C . HIS A 1 409 ? -19.517 22.326 31.110 1.00 26.88 409 HIS A C 1
ATOM 3260 O O . HIS A 1 409 ? -18.977 21.920 30.086 1.00 26.88 409 HIS A O 1
ATOM 3266 N N . PRO A 1 410 ? -20.809 22.751 31.119 1.00 30.28 410 PRO A N 1
ATOM 3267 C CA . PRO A 1 410 ? -21.905 21.984 30.520 1.00 30.28 410 PRO A CA 1
ATOM 3268 C C . PRO A 1 410 ? -22.534 22.612 29.262 1.00 30.28 410 PRO A C 1
ATOM 3270 O O . PRO A 1 410 ? -22.353 23.788 28.954 1.00 30.28 410 PRO A O 1
ATOM 3273 N N . PHE A 1 411 ? -23.359 21.806 28.587 1.00 27.56 411 PHE A N 1
ATOM 3274 C CA . PHE A 1 411 ? -24.287 22.190 27.516 1.00 27.56 411 PHE A CA 1
ATOM 3275 C C . PHE A 1 411 ? -25.149 23.425 27.844 1.00 27.56 411 PHE A C 1
ATOM 3277 O O . PHE A 1 411 ? -25.754 23.466 28.920 1.00 27.56 411 PHE A O 1
ATOM 3284 N N . PRO A 1 412 ? -25.390 24.330 26.875 1.00 28.95 412 PRO A N 1
ATOM 3285 C CA . PRO A 1 412 ? -26.546 25.210 26.906 1.00 28.95 412 PRO A CA 1
ATOM 3286 C C . PRO A 1 412 ? -27.630 24.769 25.911 1.00 28.95 412 PRO A C 1
ATOM 3288 O O . PRO A 1 412 ? -27.387 24.494 24.736 1.00 28.95 412 PRO A O 1
ATOM 3291 N N . ARG A 1 413 ? -28.863 24.739 26.426 1.00 26.12 413 ARG A N 1
ATOM 3292 C CA . ARG A 1 413 ? -30.117 24.600 25.680 1.00 26.12 413 ARG A CA 1
ATOM 3293 C C . ARG A 1 413 ? -30.349 25.782 24.736 1.00 26.12 413 ARG A C 1
ATOM 3295 O O . ARG A 1 413 ? -30.015 26.923 25.041 1.00 26.12 413 ARG A O 1
ATOM 3302 N N . ALA A 1 414 ? -31.035 25.482 23.640 1.00 25.88 414 ALA A N 1
ATOM 3303 C CA . ALA A 1 414 ? -31.598 26.433 22.694 1.00 25.88 414 ALA A CA 1
ATOM 3304 C C . ALA A 1 414 ? -32.653 27.361 23.323 1.00 25.88 414 ALA A C 1
ATOM 3306 O O . ALA A 1 414 ? -33.544 26.878 24.015 1.00 25.88 414 ALA A O 1
ATOM 3307 N N . THR A 1 415 ? -32.643 28.643 22.939 1.00 26.70 415 THR A N 1
ATOM 3308 C CA . THR A 1 415 ? -33.862 29.449 22.737 1.00 26.70 415 THR A CA 1
ATOM 3309 C C . THR A 1 415 ? -33.629 30.581 21.731 1.00 26.70 415 THR A C 1
ATOM 3311 O O . THR A 1 415 ? -32.526 31.090 21.571 1.00 26.70 415 THR A O 1
ATOM 3314 N N . ARG A 1 416 ? -34.720 30.905 21.033 1.00 25.62 416 ARG A N 1
ATOM 3315 C CA . ARG A 1 416 ? -34.902 31.774 19.863 1.00 25.62 416 ARG A CA 1
ATOM 3316 C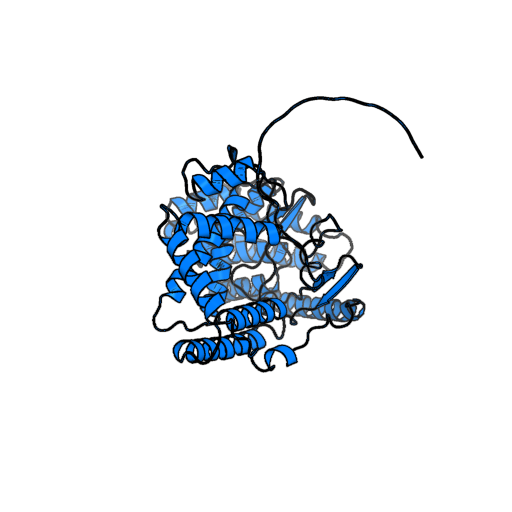 C . ARG A 1 416 ? -34.646 33.274 20.098 1.00 25.62 416 ARG A C 1
ATOM 3318 O O . ARG A 1 416 ? -34.736 33.757 21.219 1.00 25.62 416 ARG A O 1
ATOM 3325 N N . SER A 1 417 ? -34.602 33.972 18.955 1.00 24.27 417 SER A N 1
ATOM 3326 C CA . SER A 1 417 ? -34.977 35.372 18.656 1.00 24.27 417 SER A CA 1
ATOM 3327 C C . SER A 1 417 ? -33.864 36.435 18.576 1.00 24.27 417 SER A C 1
ATOM 3329 O O . SER A 1 417 ? -33.094 36.654 19.499 1.00 24.27 417 SER A O 1
ATOM 3331 N N . ALA A 1 418 ? -33.809 37.071 17.399 1.00 20.56 418 ALA A N 1
ATOM 3332 C CA . ALA A 1 418 ? -33.033 38.260 17.017 1.00 20.56 418 ALA A CA 1
ATOM 3333 C C . ALA A 1 418 ? -33.760 39.560 17.472 1.00 20.56 418 ALA A C 1
ATOM 3335 O O . ALA A 1 418 ? -34.831 39.419 18.066 1.00 20.56 418 ALA A O 1
ATOM 3336 N N . PRO A 1 419 ? -33.357 40.806 17.098 1.00 33.62 419 PRO A N 1
ATOM 3337 C CA . PRO A 1 419 ? -32.132 41.300 16.433 1.00 33.62 419 PRO A CA 1
ATOM 3338 C C . PRO A 1 419 ? -31.547 42.616 17.056 1.00 33.62 419 PRO A C 1
ATOM 3340 O O . PRO A 1 419 ? -32.082 43.155 18.015 1.00 33.62 419 PRO A O 1
ATOM 3343 N N . TYR A 1 420 ? -30.505 43.169 16.406 1.00 21.67 420 TYR A N 1
ATOM 3344 C CA . TYR A 1 420 ? -29.973 44.555 16.469 1.00 21.67 420 TYR A CA 1
ATOM 3345 C C . TYR A 1 420 ? -29.176 45.026 17.706 1.00 21.67 420 TYR A C 1
ATOM 3347 O O . TYR A 1 420 ? -29.741 45.288 18.757 1.00 21.67 420 TYR A O 1
ATOM 3355 N N . LEU A 1 421 ? -27.887 45.352 17.507 1.00 24.06 421 LEU A N 1
ATOM 3356 C CA . LEU A 1 421 ? -27.375 46.740 17.450 1.00 24.06 421 LEU A CA 1
ATOM 3357 C C . LEU A 1 421 ? -25.849 46.776 17.238 1.00 24.06 421 LEU A C 1
ATOM 3359 O O . LEU A 1 421 ? -25.090 46.037 17.855 1.00 24.06 421 LEU A O 1
ATOM 3363 N N . ARG A 1 422 ? -25.420 47.678 16.348 1.00 23.64 422 ARG A N 1
ATOM 3364 C CA . ARG A 1 422 ? -24.034 48.136 16.176 1.00 23.64 422 ARG A CA 1
ATOM 3365 C C . ARG A 1 422 ? -23.564 48.861 17.441 1.00 23.64 422 ARG A C 1
ATOM 3367 O O . ARG A 1 422 ? -24.326 49.681 17.941 1.00 23.64 422 ARG A O 1
ATOM 3374 N N . TYR A 1 423 ? -22.290 48.726 17.812 1.00 23.41 423 TYR A N 1
ATOM 3375 C CA . TYR A 1 423 ? -21.493 49.872 18.266 1.00 23.41 423 TYR A CA 1
ATOM 3376 C C . TYR A 1 423 ? -19.987 49.626 18.079 1.00 23.41 423 TYR A C 1
ATOM 3378 O O . TYR A 1 423 ? -19.487 48.529 18.307 1.00 23.41 423 TYR A O 1
ATOM 3386 N N . ASN A 1 424 ? -19.308 50.670 17.604 1.00 23.73 424 ASN A N 1
ATOM 3387 C CA . ASN A 1 424 ? -17.866 50.780 17.388 1.00 23.73 424 ASN A CA 1
ATOM 3388 C C . ASN A 1 424 ? -17.117 51.017 18.709 1.00 23.73 424 ASN A C 1
ATOM 3390 O O . ASN A 1 424 ? -17.669 51.656 19.602 1.00 23.73 424 ASN A O 1
ATOM 3394 N N . GLY A 1 425 ? -15.816 50.710 18.724 1.00 23.00 425 GLY A N 1
ATOM 3395 C CA . GLY A 1 425 ? -14.837 51.576 19.393 1.00 23.00 425 GLY A CA 1
ATOM 3396 C C . GLY A 1 425 ? -13.761 50.876 20.223 1.00 23.00 425 GLY A C 1
ATOM 3397 O O . GLY A 1 425 ? -14.081 50.316 21.258 1.00 23.00 425 GLY A O 1
ATOM 3398 N N . HIS A 1 426 ? -12.515 51.010 19.742 1.00 24.88 426 HIS A N 1
ATOM 3399 C CA . HIS A 1 426 ? -11.262 51.325 20.462 1.00 24.88 426 HIS A CA 1
ATOM 3400 C C . HIS A 1 426 ? -10.860 50.497 21.702 1.00 24.88 426 HIS A C 1
ATOM 3402 O O . HIS A 1 426 ? -11.597 50.386 22.668 1.00 24.88 426 HIS A O 1
ATOM 3408 N N . GLN A 1 427 ? -9.710 49.811 21.623 1.00 26.31 427 GLN A N 1
ATOM 3409 C CA . GLN A 1 427 ? -8.415 50.237 22.206 1.00 26.31 427 GLN A CA 1
ATOM 3410 C C . GLN A 1 427 ? -8.484 50.444 23.726 1.00 26.31 427 GLN A C 1
ATOM 3412 O O . GLN A 1 427 ? -9.015 51.452 24.175 1.00 26.31 427 GLN A O 1
ATOM 3417 N N . GLU A 1 428 ? -7.909 49.517 24.493 1.00 34.62 428 GLU A N 1
ATOM 3418 C CA . GLU A 1 428 ? -6.486 49.503 24.882 1.00 34.62 428 GLU A CA 1
ATOM 3419 C C . GLU A 1 428 ? -5.985 48.060 25.014 1.00 34.62 428 GLU A C 1
ATOM 3421 O O . GLU A 1 428 ? -6.821 47.181 25.334 1.00 34.62 428 GLU A O 1
#

Organism: NCBI:txid47425

Foldseek 3Di:
DPDPLVLQLVLLVPLVVPPDPPPPPCPVVSVLVSVVSNVVVVPPPPDDDVCVVVDDPLSVVLVVLSPDDSLPQQSVLLSLLSLVVSCVVDVDLVSLVVNLVVCVSQVQNLQSLVSLVVSCVVPVDPSSVVSSVVVVVVVVVVVVVVVVVCVPAFADVPLAQDLCLLVDDQPQDDDDPVVVVVVVVVCVVLVPDDCSVQLVLLVVLQVVCVVQQVKHWDPQQSVVCNVQHLPHPVNDLVRTQIDGQCRVPSVQSSQLSVLSSVLVVVVVVLVPDPQNADDLQNVLVSQCSNCRSLQWDQGPVVRDIHGFDGSAWCLSSQDWAWFQDLVRHIRGAAHSVCLVVLVVSLSVVLSVVVVCVVVVNGHPVSSVVSSVVSCVRSVGGDSSGHGGDDRDDDDPPPPVPPPDDDDDDDDDDDDDDDDDDDDDDDDD